Protein AF-0000000084445860 (afdb_homodimer)

Organism: NCBI:txid207340

Foldseek 3Di:
DPPPPPPPPPPDDPDPVVVVVVVVVVVVVCVVCVVVLQLVQLLQEDPVVNPVDPDSHHPGGHNVLVVCLQPVDPDGLVLQAVLLVVLLQLLLVLQLVQLLVLLLCLQQNDDPCSVVVLVVLVVLVVDDPVVVVVVLLVVCVVVVCFQHSCSSRVVSNNNNPSVLSVLNNVVQNPDDCVLVVVCVVVVDDSVRCVVPPVCVLCLQSSLVSSLVSSVCSLQDDVVCVSRHDDPSNHHSNVSLVVQPDPVDDRDSSNSSSSVVVSVVVSVVSCVVSVVSNVVSVVVVPPVD/DPPPPPPPPPPPPPDPVVVVVVVVVVVVVCVVCVVVLQLVQLLQEDPVVNPVDPDSHHPGGHNVLVVCLQPVDPDGLVLQAVLLVVLLQLLLVLQLVQLLVLLLCLQQNDDPCSVVVLVVLVVLVVDDPVVVVVVLLVVCVVVVCFQHSCSSRVVSNNNSPSVLSVLNNVVQNPDDCVLVVVCVVVVDDSVRCVVPPVCVLCLQSSLVSSLVSSVCSLQDDVVCVSRHDDPSNHHSNVSLVVQPDPVDDRDSSNSSSSVVVSVVVSVVSCVVSVVSNVVSVVVVPPVD

Solvent-accessible surface area (backbone atoms only — not comparable to full-atom values): 30819 Å² total; per-residue (Å²): 132,86,78,78,75,72,73,73,67,74,75,75,73,82,70,68,61,60,56,53,50,49,50,50,50,50,52,40,48,48,63,62,41,41,42,57,51,43,39,55,30,36,15,22,25,52,77,80,48,55,83,72,47,89,60,63,67,57,90,52,85,43,66,59,24,46,56,43,41,39,55,69,47,99,55,44,42,65,52,15,45,48,43,30,50,54,48,15,52,50,25,20,53,20,34,53,55,29,15,48,53,50,13,45,45,70,52,70,51,87,61,90,61,50,67,58,52,50,49,53,43,54,50,60,61,50,52,49,63,79,65,46,45,54,57,45,46,55,53,34,50,76,67,66,32,59,60,43,66,50,77,74,29,52,52,26,50,53,43,59,56,36,65,52,22,52,55,40,23,58,53,54,60,71,47,66,62,62,59,57,53,53,39,44,72,74,66,48,48,71,68,52,42,42,65,69,47,49,49,67,75,36,41,27,60,48,31,51,47,35,46,50,40,29,41,53,49,51,51,44,46,64,64,51,61,73,32,35,78,48,76,88,62,24,31,46,48,52,50,45,49,68,32,57,43,94,89,59,82,54,41,58,17,23,35,30,24,50,51,57,56,58,35,47,62,49,49,54,52,40,62,69,37,47,59,41,51,58,48,49,58,53,59,74,61,54,78,110,133,87,77,80,76,73,74,73,65,74,73,73,73,82,68,68,60,61,57,52,50,49,49,50,51,50,52,42,49,48,64,63,39,40,44,58,52,42,39,55,31,35,16,22,26,52,77,80,48,55,83,71,47,89,59,63,69,57,90,49,83,42,65,59,25,47,58,44,42,40,56,67,48,99,56,45,41,64,52,15,45,49,44,29,48,53,48,15,53,51,25,20,54,19,34,52,54,29,14,46,54,51,12,46,45,72,52,69,52,87,60,91,60,50,68,57,53,50,48,52,42,54,49,59,61,49,52,47,64,80,65,46,46,52,56,45,46,55,54,34,49,74,67,66,34,59,60,43,66,51,75,74,28,53,52,26,50,52,41,58,56,35,65,53,20,50,54,41,25,59,54,53,61,70,47,68,62,63,59,56,53,54,40,43,73,74,64,48,48,72,69,51,41,42,65,70,46,50,48,68,74,37,43,26,60,49,32,51,46,34,46,51,40,30,41,52,49,51,51,44,46,64,63,50,62,72,30,36,79,48,76,88,62,24,30,44,50,52,52,45,50,69,32,57,42,92,89,58,82,55,39,58,17,25,36,31,24,49,51,57,56,58,35,48,62,47,49,54,51,40,63,69,37,48,61,40,52,57,48,49,58,53,57,72,62,53,78,109

pLDDT: mean 83.69, std 16.76, range [29.84, 98.75]

Sequence (576 aa):
MSEALRHGGPRAAASGRPVLKHAVLIAVAFCMLYPLLWMLASSFRSSQDIFSTISIIPQSLSLEAYVRGWNSLQVSFGRFFWNSAVIAVLSVIGNVVSCSLAAYAFARLRFRGRNLWFALMLGTLMMPYHVTLIPQYILFLNLDWVNTILPLVVPKFLATDAFFIFLMVQFFRNIPRELDEAAMMDGCSPWRIYWKIMLPLSLPVMATAAIFSFIWTWDDFFGPLIYLNDMETYTAQIGLRSFVDSGGESDWPALFAMSVLGLVPVFLFFLFFQRLLIEGIATTGMKRMSEALRHGGPRAAASGRPVLKHAVLIAVAFCMLYPLLWMLASSFRSSQDIFSTISIIPQSLSLEAYVRGWNSLQVSFGRFFWNSAVIAVLSVIGNVVSCSLAAYAFARLRFRGRNLWFALMLGTLMMPYHVTLIPQYILFLNLDWVNTILPLVVPKFLATDAFFIFLMVQFFRNIPRELDEAAMMDGCSPWRIYWKIMLPLSLPVMATAAIFSFIWTWDDFFGPLIYLNDMETYTAQIGLRSFVDSGGESDWPALFAMSVLGLVPVFLFFLFFQRLLIEGIATTGMKR

Structure (mmCIF, N/CA/C/O backbone):
data_AF-0000000084445860-model_v1
#
loop_
_entity.id
_entity.type
_entity.pdbx_description
1 polymer 'Maltose transport system permease protein malG'
#
loop_
_atom_site.group_PDB
_atom_site.id
_atom_site.type_symbol
_atom_site.label_atom_id
_atom_site.label_alt_id
_atom_site.label_comp_id
_atom_site.label_asym_id
_atom_site.label_entity_id
_atom_site.label_seq_id
_atom_site.pdbx_PDB_ins_code
_atom_site.Cartn_x
_atom_site.Cartn_y
_atom_site.Cartn_z
_atom_site.occupancy
_atom_site.B_iso_or_equiv
_atom_site.auth_seq_id
_atom_site.auth_comp_id
_atom_site.auth_asym_id
_atom_site.auth_atom_id
_atom_site.pdbx_PDB_model_num
ATOM 1 N N . MET A 1 1 ? -62.906 36.25 21 1 30.03 1 MET A N 1
ATOM 2 C CA . MET A 1 1 ? -62.875 34.812 21.234 1 30.03 1 MET A CA 1
ATOM 3 C C . MET A 1 1 ? -62.375 34.062 20 1 30.03 1 MET A C 1
ATOM 5 O O . MET A 1 1 ? -62.656 32.875 19.812 1 30.03 1 MET A O 1
ATOM 9 N N . SER A 1 2 ? -61.75 34.719 18.969 1 36.03 2 SER A N 1
ATOM 10 C CA . SER A 1 2 ? -61.281 34.281 17.656 1 36.03 2 SER A CA 1
ATOM 11 C C . SER A 1 2 ? -60.25 33.156 17.797 1 36.03 2 SER A C 1
ATOM 13 O O . SER A 1 2 ? -59.219 33.344 18.438 1 36.03 2 SER A O 1
ATOM 15 N N . GLU A 1 3 ? -60.719 31.844 17.781 1 32.03 3 GLU A N 1
ATOM 16 C CA . GLU A 1 3 ? -60.062 30.531 17.812 1 32.03 3 GLU A CA 1
ATOM 17 C C . GLU A 1 3 ? -58.969 30.422 16.75 1 32.03 3 GLU A C 1
ATOM 19 O O . GLU A 1 3 ? -59.25 30.609 15.562 1 32.03 3 GLU A O 1
ATOM 24 N N . ALA A 1 4 ? -57.688 30.75 17.109 1 41.19 4 ALA A N 1
ATOM 25 C CA . ALA A 1 4 ? -56.406 30.562 16.406 1 41.19 4 ALA A CA 1
ATOM 26 C C . ALA A 1 4 ? -56.281 29.141 15.859 1 41.19 4 ALA A C 1
ATOM 28 O O . ALA A 1 4 ? -56.219 28.188 16.625 1 41.19 4 ALA A O 1
ATOM 29 N N . LEU A 1 5 ? -57.062 28.797 14.758 1 36.09 5 LEU A N 1
ATOM 30 C CA . LEU A 1 5 ? -56.938 27.547 14.008 1 36.09 5 LEU A CA 1
ATOM 31 C C . LEU A 1 5 ? -55.5 27.234 13.719 1 36.09 5 LEU A C 1
ATOM 33 O O . LEU A 1 5 ? -54.812 27.984 13.031 1 36.09 5 LEU A O 1
ATOM 37 N N . ARG A 1 6 ? -54.781 26.75 14.727 1 36.84 6 ARG A N 1
ATOM 38 C CA . ARG A 1 6 ? -53.406 26.219 14.609 1 36.84 6 ARG A CA 1
ATOM 39 C C . ARG A 1 6 ? -53.312 25.219 13.461 1 36.84 6 ARG A C 1
ATOM 41 O O . ARG A 1 6 ? -54 24.188 13.469 1 36.84 6 ARG A O 1
ATOM 48 N N . HIS A 1 7 ? -53.438 25.75 12.188 1 37.62 7 HIS A N 1
ATOM 49 C CA . HIS A 1 7 ? -53.219 24.906 11.023 1 37.62 7 HIS A CA 1
ATOM 50 C C . HIS A 1 7 ? -52 23.984 11.219 1 37.62 7 HIS A C 1
ATOM 52 O O . HIS A 1 7 ? -50.938 24.453 11.625 1 37.62 7 HIS A O 1
ATOM 58 N N . GLY A 1 8 ? -52.25 22.828 11.82 1 36.81 8 GLY A N 1
ATOM 59 C CA . GLY A 1 8 ? -51.312 21.734 11.859 1 36.81 8 GLY A CA 1
ATOM 60 C C . GLY A 1 8 ? -50.625 21.469 10.516 1 36.81 8 GLY A C 1
ATOM 61 O O . GLY A 1 8 ? -51.312 21.125 9.539 1 36.81 8 GLY A O 1
ATOM 62 N N . GLY A 1 9 ? -49.781 22.359 10.086 1 36.84 9 GLY A N 1
ATOM 63 C CA . GLY A 1 9 ? -49.062 22.094 8.852 1 36.84 9 GLY A CA 1
ATOM 64 C C . GLY A 1 9 ? -48.625 20.656 8.727 1 36.84 9 GLY A C 1
ATOM 65 O O . GLY A 1 9 ? -48.5 19.938 9.727 1 36.84 9 GLY A O 1
ATOM 66 N N . PRO A 1 10 ? -49.188 19.969 7.738 1 39.41 10 PRO A N 1
ATOM 67 C CA . PRO A 1 10 ? -48.875 18.562 7.504 1 39.41 10 PRO A CA 1
ATOM 68 C C . PRO A 1 10 ? -47.406 18.25 7.805 1 39.41 10 PRO A C 1
ATOM 70 O O . PRO A 1 10 ? -46.531 19.109 7.688 1 39.41 10 PRO A O 1
ATOM 73 N N . ARG A 1 11 ? -47.219 17.5 8.883 1 39.5 11 ARG A N 1
ATOM 74 C CA . ARG A 1 11 ? -45.906 16.922 9.188 1 39.5 11 ARG A CA 1
ATOM 75 C C . ARG A 1 11 ? -45.156 16.547 7.91 1 39.5 11 ARG A C 1
ATOM 77 O O . ARG A 1 11 ? -45.719 15.898 7.027 1 39.5 11 ARG A O 1
ATOM 84 N N . ALA A 1 12 ? -44.281 17.359 7.457 1 41.38 12 ALA A N 1
ATOM 85 C CA . ALA A 1 12 ? -43.375 17.094 6.367 1 41.38 12 ALA A CA 1
ATOM 86 C C . ALA A 1 12 ? -43.062 15.609 6.262 1 41.38 12 ALA A C 1
ATOM 88 O O . ALA A 1 12 ? -42.875 14.93 7.277 1 41.38 12 ALA A O 1
ATOM 89 N N . ALA A 1 13 ? -43.656 14.891 5.398 1 40.12 13 ALA A N 1
ATOM 90 C CA . ALA A 1 13 ? -43.406 13.516 4.965 1 40.12 13 ALA A CA 1
ATOM 91 C C . ALA A 1 13 ? -42 13.07 5.281 1 40.12 13 ALA A C 1
ATOM 93 O O . ALA A 1 13 ? -41.031 13.781 4.965 1 40.12 13 ALA A O 1
ATOM 94 N N . ALA A 1 14 ? -41.719 12.453 6.293 1 44.72 14 ALA A N 1
ATOM 95 C CA . ALA A 1 14 ? -40.531 11.781 6.805 1 44.72 14 ALA A CA 1
ATOM 96 C C . ALA A 1 14 ? -39.719 11.172 5.668 1 44.72 14 ALA A C 1
ATOM 98 O O . ALA A 1 14 ? -40.188 10.258 4.977 1 44.72 14 ALA A O 1
ATOM 99 N N . SER A 1 15 ? -38.906 11.828 4.715 1 43.88 15 SER A N 1
ATOM 100 C CA . SER A 1 15 ? -38.156 11.672 3.467 1 43.88 15 SER A CA 1
ATOM 101 C C . SER A 1 15 ? -37.469 10.312 3.387 1 43.88 15 SER A C 1
ATOM 103 O O . SER A 1 15 ? -36.844 9.867 4.344 1 43.88 15 SER A O 1
ATOM 105 N N . GLY A 1 16 ? -38 9.273 2.744 1 49.72 16 GLY A N 1
ATOM 106 C CA . GLY A 1 16 ? -37.562 8.008 2.18 1 49.72 16 GLY A CA 1
ATOM 107 C C . GLY A 1 16 ? -36.094 7.988 1.842 1 49.72 16 GLY A C 1
ATOM 108 O O . GLY A 1 16 ? -35.531 6.953 1.436 1 49.72 16 GLY A O 1
ATOM 109 N N . ARG A 1 17 ? -35.406 9.039 1.835 1 58.25 17 ARG A N 1
ATOM 110 C CA . ARG A 1 17 ? -34.031 9.297 1.444 1 58.25 17 ARG A CA 1
ATOM 111 C C . ARG A 1 17 ? -33.031 8.664 2.434 1 58.25 17 ARG A C 1
ATOM 113 O O . ARG A 1 17 ? -32.062 8.062 2.031 1 58.25 17 ARG A O 1
ATOM 120 N N . PRO A 1 18 ? -33.531 8.609 3.688 1 62.38 18 PRO A N 1
ATOM 121 C CA . PRO A 1 18 ? -32.562 7.977 4.609 1 62.38 18 PRO A CA 1
ATOM 122 C C . PRO A 1 18 ? -32.531 6.457 4.461 1 62.38 18 PRO A C 1
ATOM 124 O O . PRO A 1 18 ? -31.469 5.844 4.613 1 62.38 18 PRO A O 1
ATOM 127 N N . VAL A 1 19 ? -33.656 5.902 4.062 1 63.34 19 VAL A N 1
ATOM 128 C CA . VAL A 1 19 ? -33.719 4.449 3.965 1 63.34 19 VAL A CA 1
ATOM 129 C C . VAL A 1 19 ? -32.906 3.977 2.766 1 63.34 19 VAL A C 1
ATOM 131 O O . VAL A 1 19 ? -32.188 2.979 2.854 1 63.34 19 VAL A O 1
ATOM 134 N N . LEU A 1 20 ? -33.062 4.668 1.729 1 65.5 20 LEU A N 1
ATOM 135 C CA . LEU A 1 20 ? -32.312 4.301 0.528 1 65.5 20 LEU A CA 1
ATOM 136 C C . LEU A 1 20 ? -30.812 4.449 0.753 1 65.5 20 LEU A C 1
ATOM 138 O O . LEU A 1 20 ? -30.031 3.604 0.311 1 65.5 20 LEU A O 1
ATOM 142 N N . LYS A 1 21 ? -30.547 5.449 1.428 1 66.19 21 LYS A N 1
ATOM 143 C CA . LYS A 1 21 ? -29.141 5.66 1.732 1 66.19 21 LYS A CA 1
ATOM 144 C C . LYS A 1 21 ? -28.594 4.527 2.596 1 66.19 21 LYS A C 1
ATOM 146 O O . LYS A 1 21 ? -27.5 4.02 2.336 1 66.19 21 LYS A O 1
ATOM 151 N N . HIS A 1 22 ? -29.391 4.16 3.523 1 65.88 22 HIS A N 1
ATOM 152 C CA . HIS A 1 22 ? -28.953 3.068 4.383 1 65.88 22 HIS A CA 1
ATOM 153 C C . HIS A 1 22 ? -28.891 1.752 3.615 1 65.88 22 HIS A C 1
ATOM 155 O O . HIS A 1 22 ? -27.984 0.949 3.818 1 65.88 22 HIS A O 1
ATOM 161 N N . ALA A 1 23 ? -29.812 1.656 2.768 1 71.12 23 ALA A N 1
ATOM 162 C CA . ALA A 1 23 ? -29.828 0.431 1.972 1 71.12 23 ALA A CA 1
ATOM 163 C C . ALA A 1 23 ? -28.609 0.34 1.066 1 71.12 23 ALA A C 1
ATOM 165 O O . ALA A 1 23 ? -28 -0.727 0.938 1 71.12 23 ALA A O 1
ATOM 166 N N . VAL A 1 24 ? -28.219 1.44 0.561 1 68.94 24 VAL A N 1
ATOM 167 C CA . VAL A 1 24 ? -27.062 1.473 -0.327 1 68.94 24 VAL A CA 1
ATOM 168 C C . VAL A 1 24 ? -25.797 1.236 0.478 1 68.94 24 VAL A C 1
ATOM 170 O O . VAL A 1 24 ? -24.922 0.477 0.056 1 68.94 24 VAL A O 1
ATOM 173 N N . LEU A 1 25 ? -25.781 1.775 1.615 1 66.94 25 LEU A N 1
ATOM 174 C CA . LEU A 1 25 ? -24.609 1.62 2.465 1 66.94 25 LEU A CA 1
ATOM 175 C C . LEU A 1 25 ? -24.453 0.174 2.924 1 66.94 25 LEU A C 1
ATOM 177 O O . LEU A 1 25 ? -23.344 -0.36 2.951 1 66.94 25 LEU A O 1
ATOM 181 N N . ILE A 1 26 ? -25.547 -0.416 3.227 1 69.69 26 ILE A N 1
ATOM 182 C CA . ILE A 1 26 ? -25.547 -1.805 3.672 1 69.69 26 ILE A CA 1
ATOM 183 C C . ILE A 1 26 ? -25.125 -2.715 2.518 1 69.69 26 ILE A C 1
ATOM 185 O O . ILE A 1 26 ? -24.328 -3.639 2.701 1 69.69 26 ILE A O 1
ATOM 189 N N . ALA A 1 27 ? -25.641 -2.408 1.38 1 72.5 27 ALA A N 1
ATOM 190 C CA . ALA A 1 27 ? -25.328 -3.219 0.207 1 72.5 27 ALA A CA 1
ATOM 191 C C . ALA A 1 27 ? -23.844 -3.125 -0.138 1 72.5 27 ALA A C 1
ATOM 193 O O . ALA A 1 27 ? -23.203 -4.137 -0.436 1 72.5 27 ALA A O 1
ATOM 194 N N . VAL A 1 28 ? -23.344 -1.974 0.02 1 69.12 28 VAL A N 1
ATOM 195 C CA . VAL A 1 28 ? -21.938 -1.755 -0.293 1 69.12 28 VAL A CA 1
ATOM 196 C C . VAL A 1 28 ? -21.062 -2.445 0.751 1 69.12 28 VAL A C 1
ATOM 198 O O . VAL A 1 28 ? -20.062 -3.086 0.408 1 69.12 28 VAL A O 1
ATOM 201 N N . ALA A 1 29 ? -21.5 -2.332 1.961 1 69.38 29 ALA A N 1
ATOM 202 C CA . ALA A 1 29 ? -20.781 -2.986 3.051 1 69.38 29 ALA A CA 1
ATOM 203 C C . ALA A 1 29 ? -20.766 -4.5 2.865 1 69.38 29 ALA A C 1
ATOM 205 O O . ALA A 1 29 ? -19.734 -5.145 3.053 1 69.38 29 ALA A O 1
ATOM 206 N N . PHE A 1 30 ? -21.875 -5.004 2.5 1 72.38 30 PHE A N 1
ATOM 207 C CA . PHE A 1 30 ? -21.984 -6.445 2.307 1 72.38 30 PHE A CA 1
ATOM 208 C C . PHE A 1 30 ? -21.109 -6.902 1.143 1 72.38 30 PHE A C 1
ATOM 210 O O . PHE A 1 30 ? -20.453 -7.941 1.223 1 72.38 30 PHE A O 1
ATOM 217 N N . CYS A 1 31 ? -21.078 -6.133 0.164 1 71.81 31 CYS A N 1
ATOM 218 C CA . CYS A 1 31 ? -20.25 -6.461 -0.996 1 71.81 31 CYS A CA 1
ATOM 219 C C . CYS A 1 31 ? -18.766 -6.438 -0.639 1 71.81 31 CYS A C 1
ATOM 221 O O . CYS A 1 31 ? -18 -7.309 -1.066 1 71.81 31 CYS A O 1
ATOM 223 N N . MET A 1 32 ? -18.453 -5.531 0.244 1 70.19 32 MET A N 1
ATOM 224 C CA . MET A 1 32 ? -17.062 -5.375 0.642 1 70.19 32 MET A CA 1
ATOM 225 C C . MET A 1 32 ? -16.641 -6.496 1.584 1 70.19 32 MET A C 1
ATOM 227 O O . MET A 1 32 ? -15.5 -6.969 1.521 1 70.19 32 MET A O 1
ATOM 231 N N . LEU A 1 33 ? -17.641 -6.988 2.336 1 77.38 33 LEU A N 1
ATOM 232 C CA . LEU A 1 33 ? -17.297 -7.941 3.385 1 77.38 33 LEU A CA 1
ATOM 233 C C . LEU A 1 33 ? -17.516 -9.375 2.904 1 77.38 33 LEU A C 1
ATOM 235 O O . LEU A 1 33 ? -17.141 -10.328 3.594 1 77.38 33 LEU A O 1
ATOM 239 N N . TYR A 1 34 ? -18.031 -9.477 1.76 1 78.75 34 TYR A N 1
ATOM 240 C CA . TYR A 1 34 ? -18.406 -10.797 1.27 1 78.75 34 TYR A CA 1
ATOM 241 C C . TYR A 1 34 ? -17.219 -11.742 1.242 1 78.75 34 TYR A C 1
ATOM 243 O O . TYR A 1 34 ? -17.297 -12.867 1.748 1 78.75 34 TYR A O 1
ATOM 251 N N . PRO A 1 35 ? -16.094 -11.281 0.691 1 77 35 PRO A N 1
ATOM 252 C CA . PRO A 1 35 ? -14.961 -12.211 0.656 1 77 35 PRO A CA 1
ATOM 253 C C . PRO A 1 35 ? -14.5 -12.633 2.049 1 77 35 PRO A C 1
ATOM 255 O O . PRO A 1 35 ? -14.094 -13.781 2.244 1 77 35 PRO A O 1
ATOM 258 N N . LEU A 1 36 ? -14.578 -11.734 2.906 1 79.94 36 LEU A N 1
ATOM 259 C CA . LEU A 1 36 ? -14.195 -12.031 4.281 1 79.94 36 LEU A CA 1
ATOM 260 C C . LEU A 1 36 ? -15.156 -13.023 4.914 1 79.94 36 LEU A C 1
ATOM 262 O O . LEU A 1 36 ? -14.734 -13.961 5.598 1 79.94 36 LEU A O 1
ATOM 266 N N . LEU A 1 37 ? -16.406 -12.789 4.66 1 83.06 37 LEU A N 1
ATOM 267 C CA . LEU A 1 37 ? -17.438 -13.68 5.207 1 83.06 37 LEU A CA 1
ATOM 268 C C . LEU A 1 37 ? -17.328 -15.07 4.586 1 83.06 37 LEU A C 1
ATOM 270 O O . LEU A 1 37 ? -17.484 -16.078 5.281 1 83.06 37 LEU A O 1
ATOM 274 N N . TRP A 1 38 ? -17.031 -15.031 3.334 1 83.94 38 TRP A N 1
ATOM 275 C CA . TRP A 1 38 ? -16.859 -16.297 2.633 1 83.94 38 TRP A CA 1
ATOM 276 C C . TRP A 1 38 ? -15.664 -17.062 3.174 1 83.94 38 TRP A C 1
ATOM 278 O O . TRP A 1 38 ? -15.734 -18.281 3.396 1 83.94 38 TRP A O 1
ATOM 288 N N . MET A 1 39 ? -14.57 -16.344 3.324 1 83.88 39 MET A N 1
ATOM 289 C CA . MET A 1 39 ? -13.359 -16.953 3.865 1 83.88 39 MET A CA 1
ATOM 290 C C . MET A 1 39 ? -13.609 -17.516 5.258 1 83.88 39 MET A C 1
ATOM 292 O O . MET A 1 39 ? -13.18 -18.641 5.57 1 83.88 39 MET A O 1
ATOM 296 N N . LEU A 1 40 ? -14.328 -16.797 6.039 1 87.06 40 LEU A N 1
ATOM 297 C CA . LEU A 1 40 ? -14.656 -17.219 7.391 1 87.06 40 LEU A CA 1
ATOM 298 C C . LEU A 1 40 ? -15.539 -18.469 7.367 1 87.06 40 LEU A C 1
ATOM 300 O O . LEU A 1 40 ? -15.297 -19.422 8.109 1 87.06 40 LEU A O 1
ATOM 304 N N . ALA A 1 41 ? -16.531 -18.484 6.562 1 87.75 41 ALA A N 1
ATOM 305 C CA . ALA A 1 41 ? -17.422 -19.625 6.438 1 87.75 41 ALA A CA 1
ATOM 306 C C . ALA A 1 41 ? -16.672 -20.859 5.93 1 87.75 41 ALA A C 1
ATOM 308 O O . ALA A 1 41 ? -16.891 -21.969 6.426 1 87.75 41 ALA A O 1
ATOM 309 N N . SER A 1 42 ? -15.773 -20.625 5.039 1 87.44 42 SER A N 1
ATOM 310 C CA . SER A 1 42 ? -15.039 -21.719 4.406 1 87.44 42 SER A CA 1
ATOM 311 C C . SER A 1 42 ? -14.039 -22.344 5.375 1 87.44 42 SER A C 1
ATOM 313 O O . SER A 1 42 ? -13.625 -23.5 5.188 1 87.44 42 SER A O 1
ATOM 315 N N . SER A 1 43 ? -13.633 -21.562 6.344 1 90.38 43 SER A N 1
ATOM 316 C CA . SER A 1 43 ? -12.68 -22.078 7.328 1 90.38 43 SER A CA 1
ATOM 317 C C . SER A 1 43 ? -13.312 -23.125 8.219 1 90.38 43 SER A C 1
ATOM 319 O O . SER A 1 43 ? -12.609 -23.875 8.906 1 90.38 43 SER A O 1
ATOM 321 N N . PHE A 1 44 ? -14.648 -23.25 8.141 1 91.44 44 PHE A N 1
ATOM 322 C CA . PHE A 1 44 ? -15.352 -24.234 8.961 1 91.44 44 PHE A CA 1
ATOM 323 C C . PHE A 1 44 ? -15.875 -25.375 8.109 1 91.44 44 PHE A C 1
ATOM 325 O O . PHE A 1 44 ? -16.5 -26.297 8.625 1 91.44 44 PHE A O 1
ATOM 332 N N . ARG A 1 45 ? -15.578 -25.312 6.879 1 86.44 45 ARG A N 1
ATOM 333 C CA . ARG A 1 45 ? -16.078 -26.312 5.961 1 86.44 45 ARG A CA 1
ATOM 334 C C . ARG A 1 45 ? -15.07 -27.438 5.773 1 86.44 45 ARG A C 1
ATOM 336 O O . ARG A 1 45 ? -13.875 -27.266 6.039 1 86.44 45 ARG A O 1
ATOM 343 N N . SER A 1 46 ? -15.664 -28.594 5.289 1 82.19 46 SER A N 1
ATOM 344 C CA . SER A 1 46 ? -14.797 -29.688 4.898 1 82.19 46 SER A CA 1
ATOM 345 C C . SER A 1 46 ? -14.297 -29.516 3.469 1 82.19 46 SER A C 1
ATOM 347 O O . SER A 1 46 ? -14.859 -28.734 2.699 1 82.19 46 SER A O 1
ATOM 349 N N . SER A 1 47 ? -13.188 -30.188 3.133 1 78.31 47 SER A N 1
ATOM 350 C CA . SER A 1 47 ? -12.578 -30.094 1.81 1 78.31 47 SER A CA 1
ATOM 351 C C . SER A 1 47 ? -13.578 -30.484 0.716 1 78.31 47 SER A C 1
ATOM 353 O O . SER A 1 47 ? -13.516 -29.953 -0.394 1 78.31 47 SER A O 1
ATOM 355 N N . GLN A 1 48 ? -14.469 -31.297 1.015 1 73.25 48 GLN A N 1
ATOM 356 C CA . GLN A 1 48 ? -15.43 -31.766 0.021 1 73.25 48 GLN A CA 1
ATOM 357 C C . GLN A 1 48 ? -16.516 -30.734 -0.235 1 73.25 48 GLN A C 1
ATOM 359 O O . GLN A 1 48 ? -17.047 -30.656 -1.343 1 73.25 48 GLN A O 1
ATOM 364 N N . ASP A 1 49 ? -16.75 -29.859 0.753 1 69.44 49 ASP A N 1
ATOM 365 C CA . ASP A 1 49 ? -17.906 -28.969 0.707 1 69.44 49 ASP A CA 1
ATOM 366 C C . ASP A 1 49 ? -17.516 -27.562 0.235 1 69.44 49 ASP A C 1
ATOM 368 O O . ASP A 1 49 ? -18.375 -26.766 -0.142 1 69.44 49 ASP A O 1
ATOM 372 N N . ILE A 1 50 ? -16.328 -27.219 0.172 1 69.88 50 ILE A N 1
ATOM 373 C CA . ILE A 1 50 ? -15.922 -25.828 0.069 1 69.88 50 ILE A CA 1
ATOM 374 C C . ILE A 1 50 ? -16.266 -25.281 -1.314 1 69.88 50 ILE A C 1
ATOM 376 O O . ILE A 1 50 ? -16.719 -24.141 -1.444 1 69.88 50 ILE A O 1
ATOM 380 N N . PHE A 1 51 ? -16.172 -26.094 -2.361 1 67.62 51 PHE A N 1
ATOM 381 C CA . PHE A 1 51 ? -16.391 -25.516 -3.682 1 67.62 51 PHE A CA 1
ATOM 382 C C . PHE A 1 51 ? -17.672 -26.062 -4.297 1 67.62 51 PHE A C 1
ATOM 384 O O . PHE A 1 51 ? -18.031 -25.703 -5.426 1 67.62 51 PHE A O 1
ATOM 391 N N . SER A 1 52 ? -18.281 -26.844 -3.555 1 64.25 52 SER A N 1
ATOM 392 C CA . SER A 1 52 ? -19.484 -27.453 -4.105 1 64.25 52 SER A CA 1
ATOM 393 C C . SER A 1 52 ? -20.734 -26.656 -3.721 1 64.25 52 SER A C 1
ATOM 395 O O . SER A 1 52 ? -21.781 -26.781 -4.367 1 64.25 52 SER A O 1
ATOM 397 N N . THR A 1 53 ? -20.594 -25.891 -2.6 1 58.78 53 THR A N 1
ATOM 398 C CA . THR A 1 53 ? -21.797 -25.219 -2.141 1 58.78 53 THR A CA 1
ATOM 399 C C . THR A 1 53 ? -21.672 -23.703 -2.322 1 58.78 53 THR A C 1
ATOM 401 O O . THR A 1 53 ? -20.641 -23.109 -2.01 1 58.78 53 THR A O 1
ATOM 404 N N . ILE A 1 54 ? -22.656 -23.219 -2.961 1 60.88 54 ILE A N 1
ATOM 405 C CA . ILE A 1 54 ? -22.75 -21.781 -3.193 1 60.88 54 ILE A CA 1
ATOM 406 C C . ILE A 1 54 ? -23.109 -21.062 -1.893 1 60.88 54 ILE A C 1
ATOM 408 O O . ILE A 1 54 ? -22.844 -19.875 -1.733 1 60.88 54 ILE A O 1
ATOM 412 N N . SER A 1 55 ? -23.516 -21.875 -0.946 1 64.5 55 SER A N 1
ATOM 413 C CA . SER A 1 55 ? -24.062 -21.25 0.257 1 64.5 55 SER A CA 1
ATOM 414 C C . SER A 1 55 ? -22.938 -20.766 1.172 1 64.5 55 SER A C 1
ATOM 416 O O . SER A 1 55 ? -21.938 -21.438 1.35 1 64.5 55 SER A O 1
ATOM 418 N N . ILE A 1 56 ? -23.125 -19.656 1.636 1 68.44 56 ILE A N 1
ATOM 419 C CA . ILE A 1 56 ? -22.188 -19.047 2.572 1 68.44 56 ILE A CA 1
ATOM 420 C C . ILE A 1 56 ? -22.297 -19.734 3.932 1 68.44 56 ILE A C 1
ATOM 422 O O . ILE A 1 56 ? -21.312 -19.828 4.668 1 68.44 56 ILE A O 1
ATOM 426 N N . ILE A 1 57 ? -23.391 -20.328 4.211 1 71.12 57 ILE A N 1
ATOM 427 C CA . ILE A 1 57 ? -23.594 -20.953 5.512 1 71.12 57 ILE A CA 1
ATOM 428 C C . ILE A 1 57 ? -23.156 -22.422 5.453 1 71.12 57 ILE A C 1
ATOM 430 O O . ILE A 1 57 ? -23.719 -23.219 4.699 1 71.12 57 ILE A O 1
ATOM 434 N N . PRO A 1 58 ? -22.141 -22.656 6.23 1 71.5 58 PRO A N 1
ATOM 435 C CA . PRO A 1 58 ? -21.672 -24.047 6.207 1 71.5 58 PRO A CA 1
ATOM 436 C C . PRO A 1 58 ? -22.703 -25.031 6.762 1 71.5 58 PRO A C 1
ATOM 438 O O . PRO A 1 58 ? -23.438 -24.703 7.695 1 71.5 58 PRO A O 1
ATOM 441 N N . GLN A 1 59 ? -22.828 -26.094 6.145 1 70.75 59 GLN A N 1
ATOM 442 C CA . GLN A 1 59 ? -23.75 -27.125 6.602 1 70.75 59 GLN A CA 1
ATOM 443 C C . GLN A 1 59 ? -23.203 -27.844 7.84 1 70.75 59 GLN A C 1
ATOM 445 O O . GLN A 1 59 ? -23.969 -28.25 8.711 1 70.75 59 GLN A O 1
ATOM 450 N N . SER A 1 60 ? -21.891 -27.953 7.898 1 75.62 60 SER A N 1
ATOM 451 C CA . SER A 1 60 ? -21.25 -28.547 9.062 1 75.62 60 SER A CA 1
ATOM 452 C C . SER A 1 60 ? -20.078 -27.703 9.539 1 75.62 60 SER A C 1
ATOM 454 O O . SER A 1 60 ? -19.266 -27.25 8.734 1 75.62 60 SER A O 1
ATOM 456 N N . LEU A 1 61 ? -20.234 -27.297 10.781 1 82.44 61 LEU A N 1
ATOM 457 C CA . LEU A 1 61 ? -19.156 -26.5 11.383 1 82.44 61 LEU A CA 1
ATOM 458 C C . LEU A 1 61 ? -18.094 -27.406 12.008 1 82.44 61 LEU A C 1
ATOM 460 O O . LEU A 1 61 ? -18.422 -28.312 12.773 1 82.44 61 LEU A O 1
ATOM 464 N N . SER A 1 62 ? -16.922 -27.406 11.484 1 87.25 62 SER A N 1
ATOM 465 C CA . SER A 1 62 ? -15.82 -28.188 12.039 1 87.25 62 SER A CA 1
ATOM 466 C C . SER A 1 62 ? -14.594 -27.312 12.305 1 87.25 62 SER A C 1
ATOM 468 O O . SER A 1 62 ? -14.305 -26.391 11.531 1 87.25 62 SER A O 1
ATOM 470 N N . LEU A 1 63 ? -13.992 -27.562 13.445 1 91.56 63 LEU A N 1
ATOM 471 C CA . LEU A 1 63 ? -12.766 -26.859 13.797 1 91.56 63 LEU A CA 1
ATOM 472 C C . LEU A 1 63 ? -11.539 -27.672 13.398 1 91.56 63 LEU A C 1
ATOM 474 O O . LEU A 1 63 ? -10.414 -27.297 13.727 1 91.56 63 LEU A O 1
ATOM 478 N N . GLU A 1 64 ? -11.75 -28.656 12.672 1 91.94 64 GLU A N 1
ATOM 479 C CA . GLU A 1 64 ? -10.672 -29.562 12.281 1 91.94 64 GLU A CA 1
ATOM 480 C C . GLU A 1 64 ? -9.641 -28.828 11.422 1 91.94 64 GLU A C 1
ATOM 482 O O . GLU A 1 64 ? -8.438 -29.094 11.547 1 91.94 64 GLU A O 1
ATOM 487 N N . ALA A 1 65 ? -10.125 -27.953 10.625 1 93.38 65 ALA A N 1
ATOM 488 C CA . ALA A 1 65 ? -9.234 -27.219 9.742 1 93.38 65 ALA A CA 1
ATOM 489 C C . ALA A 1 65 ? -8.258 -26.359 10.547 1 93.38 65 ALA A C 1
ATOM 491 O O . ALA A 1 65 ? -7.109 -26.172 10.148 1 93.38 65 ALA A O 1
ATOM 492 N N . TYR A 1 66 ? -8.719 -25.906 11.703 1 95.56 66 TYR A N 1
ATOM 493 C CA . TYR A 1 66 ? -7.879 -25.078 12.547 1 95.56 66 TYR A CA 1
ATOM 494 C C . TYR A 1 66 ? -6.77 -25.891 13.195 1 95.56 66 TYR A C 1
ATOM 496 O O . TYR A 1 66 ? -5.613 -25.469 13.227 1 95.56 66 TYR A O 1
ATOM 504 N N . VAL A 1 67 ? -7.102 -27 13.633 1 94.75 67 VAL A N 1
ATOM 505 C CA . VAL A 1 67 ? -6.129 -27.859 14.297 1 94.75 67 VAL A CA 1
ATOM 506 C C . VAL A 1 67 ? -5.148 -28.422 13.273 1 94.75 67 VAL A C 1
ATOM 508 O O . VAL A 1 67 ? -3.934 -28.391 13.484 1 94.75 67 VAL A O 1
ATOM 511 N N . ARG A 1 68 ? -5.609 -28.844 12.219 1 93 68 ARG A N 1
ATOM 512 C CA . ARG A 1 68 ? -4.789 -29.406 11.148 1 93 68 ARG A CA 1
ATOM 513 C C . ARG A 1 68 ? -3.873 -28.344 10.547 1 93 68 ARG A C 1
ATOM 515 O O . ARG A 1 68 ? -2.689 -28.594 10.32 1 93 68 ARG A O 1
ATOM 522 N N . GLY A 1 69 ? -4.406 -27.234 10.297 1 94.44 69 GLY A N 1
ATOM 523 C CA . GLY A 1 69 ? -3.615 -26.156 9.719 1 94.44 69 GLY A CA 1
ATOM 524 C C . GLY A 1 69 ? -2.469 -25.719 10.609 1 94.44 69 GLY A C 1
ATOM 525 O O . GLY A 1 69 ? -1.392 -25.375 10.117 1 94.44 69 GLY A O 1
ATOM 526 N N . TRP A 1 70 ? -2.742 -25.828 11.898 1 96 70 TRP A N 1
ATOM 527 C CA . TRP A 1 70 ? -1.734 -25.359 12.844 1 96 70 TRP A CA 1
ATOM 528 C C . TRP A 1 70 ? -0.556 -26.312 12.906 1 96 70 TRP A C 1
ATOM 530 O O . TRP A 1 70 ? 0.584 -25.906 13.125 1 96 70 TRP A O 1
ATOM 540 N N . ASN A 1 71 ? -0.814 -27.625 12.539 1 94.06 71 ASN A N 1
ATOM 541 C CA . ASN A 1 71 ? 0.201 -28.625 12.852 1 94.06 71 ASN A CA 1
ATOM 542 C C . ASN A 1 71 ? 0.562 -29.453 11.617 1 94.06 71 ASN A C 1
ATOM 544 O O . ASN A 1 71 ? 1.459 -30.297 11.672 1 94.06 71 ASN A O 1
ATOM 548 N N . SER A 1 72 ? 0.004 -29.234 10.555 1 86 72 SER A N 1
ATOM 549 C CA . SER A 1 72 ? 0.112 -30.188 9.461 1 86 72 SER A CA 1
ATOM 550 C C . SER A 1 72 ? 1.395 -29.969 8.664 1 86 72 SER A C 1
ATOM 552 O O . SER A 1 72 ? 1.849 -30.875 7.949 1 86 72 SER A O 1
ATOM 554 N N . LEU A 1 73 ? 2.027 -28.875 8.773 1 90 73 LEU A N 1
ATOM 555 C CA . LEU A 1 73 ? 3.254 -28.625 8.023 1 90 73 LEU A CA 1
ATOM 556 C C . LEU A 1 73 ? 4.48 -29.047 8.828 1 90 73 LEU A C 1
ATOM 558 O O . LEU A 1 73 ? 4.359 -29.453 9.984 1 90 73 LEU A O 1
ATOM 562 N N . GLN A 1 74 ? 5.547 -29.094 8.148 1 91.06 74 GLN A N 1
ATOM 563 C CA . GLN A 1 74 ? 6.793 -29.484 8.797 1 91.06 74 GLN A CA 1
ATOM 564 C C . GLN A 1 74 ? 7.098 -28.594 9.992 1 91.06 74 GLN A C 1
ATOM 566 O O . GLN A 1 74 ? 7.77 -29.031 10.938 1 91.06 74 GLN A O 1
ATOM 571 N N . VAL A 1 75 ? 6.742 -27.422 9.852 1 93.5 75 VAL A N 1
ATOM 572 C CA . VAL A 1 75 ? 6.871 -26.406 10.898 1 93.5 75 VAL A CA 1
ATOM 573 C C . VAL A 1 75 ? 5.488 -25.922 11.32 1 93.5 75 VAL A C 1
ATOM 575 O O . VAL A 1 75 ? 4.598 -25.766 10.484 1 93.5 75 VAL A O 1
ATOM 578 N N . SER A 1 76 ? 5.328 -25.781 12.625 1 96.12 76 SER A N 1
ATOM 579 C CA . SER A 1 76 ? 4.031 -25.312 13.109 1 96.12 76 SER A CA 1
ATOM 580 C C . SER A 1 76 ? 3.729 -23.906 12.602 1 96.12 76 SER A C 1
ATOM 582 O O . SER A 1 76 ? 4.641 -23.109 12.383 1 96.12 76 SER A O 1
ATOM 584 N N . PHE A 1 77 ? 2.484 -23.656 12.484 1 97.12 77 PHE A N 1
ATOM 585 C CA . PHE A 1 77 ? 2.098 -22.344 11.992 1 97.12 77 PHE A CA 1
ATOM 586 C C . PHE A 1 77 ? 2.412 -21.266 13.016 1 97.12 77 PHE A C 1
ATOM 588 O O . PHE A 1 77 ? 2.539 -20.078 12.672 1 97.12 77 PHE A O 1
ATOM 595 N N . GLY A 1 78 ? 2.533 -21.656 14.273 1 96.94 78 GLY A N 1
ATOM 596 C CA . GLY A 1 78 ? 2.973 -20.734 15.305 1 96.94 78 GLY A CA 1
ATOM 597 C C . GLY A 1 78 ? 4.332 -20.125 15.023 1 96.94 78 GLY A C 1
ATOM 598 O O . GLY A 1 78 ? 4.562 -18.953 15.328 1 96.94 78 GLY A O 1
ATOM 599 N N . ARG A 1 79 ? 5.168 -20.922 14.484 1 97.31 79 ARG A N 1
ATOM 600 C CA . ARG A 1 79 ? 6.484 -20.422 14.109 1 97.31 79 ARG A CA 1
ATOM 601 C C . ARG A 1 79 ? 6.379 -19.375 13 1 97.31 79 ARG A C 1
ATOM 603 O O . ARG A 1 79 ? 7.055 -18.359 13.039 1 97.31 79 ARG A 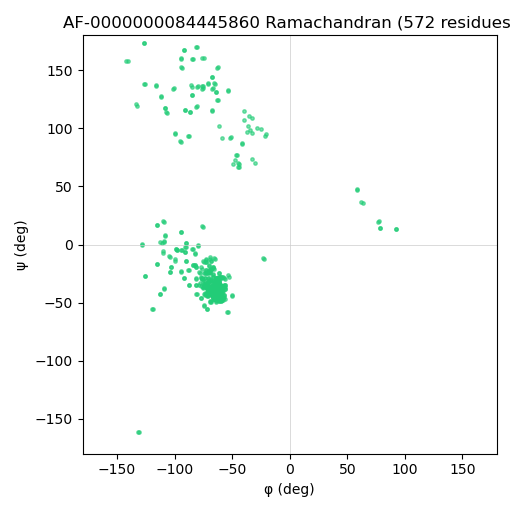O 1
ATOM 610 N N . PHE A 1 80 ? 5.547 -19.625 12.055 1 97.69 80 PHE A N 1
ATOM 611 C CA . PHE A 1 80 ? 5.332 -18.656 10.984 1 97.69 80 PHE A CA 1
ATOM 612 C C . PHE A 1 80 ? 4.793 -17.344 11.531 1 97.69 80 PHE A C 1
ATOM 614 O O . PHE A 1 80 ? 5.227 -16.266 11.117 1 97.69 80 PHE A O 1
ATOM 621 N N . PHE A 1 81 ? 3.896 -17.469 12.516 1 97.75 81 PHE A N 1
ATOM 622 C CA . PHE A 1 81 ? 3.34 -16.281 13.164 1 97.75 81 PHE A CA 1
ATOM 623 C C . PHE A 1 81 ? 4.426 -15.508 13.898 1 97.75 81 PHE A C 1
ATOM 625 O O . PHE A 1 81 ? 4.492 -14.281 13.805 1 97.75 81 PHE A O 1
ATOM 632 N N . TRP A 1 82 ? 5.25 -16.25 14.531 1 97.81 82 TRP A N 1
ATOM 633 C CA . TRP A 1 82 ? 6.332 -15.609 15.273 1 97.81 82 TRP A CA 1
ATOM 634 C C . TRP A 1 82 ? 7.289 -14.883 14.336 1 97.81 82 TRP A C 1
ATOM 636 O O . TRP A 1 82 ? 7.66 -13.734 14.578 1 97.81 82 TRP A O 1
ATOM 646 N N . ASN A 1 83 ? 7.66 -15.539 13.305 1 98.19 83 ASN A N 1
ATOM 647 C CA . ASN A 1 83 ? 8.547 -14.914 12.32 1 98.19 83 ASN A CA 1
ATOM 648 C C . ASN A 1 83 ? 7.93 -13.648 11.742 1 98.19 83 ASN A C 1
ATOM 650 O O . ASN A 1 83 ? 8.609 -12.625 11.625 1 98.19 83 ASN A O 1
ATOM 654 N N . SER A 1 84 ? 6.668 -13.727 11.398 1 98.25 84 SER A N 1
ATOM 655 C CA . SER A 1 84 ? 5.957 -12.57 10.852 1 98.25 84 SER A CA 1
ATOM 656 C C . SER A 1 84 ? 5.91 -11.422 11.859 1 98.25 84 SER A C 1
ATOM 658 O O . SER A 1 84 ? 6.117 -10.266 11.5 1 98.25 84 SER A O 1
ATOM 660 N N . ALA A 1 85 ? 5.672 -11.797 13.094 1 98.06 85 ALA A N 1
ATOM 661 C CA . ALA A 1 85 ? 5.562 -10.781 14.141 1 98.06 85 ALA A CA 1
ATOM 662 C C . ALA A 1 85 ? 6.895 -10.07 14.359 1 98.06 85 ALA A C 1
ATOM 664 O O . ALA A 1 85 ? 6.938 -8.844 14.484 1 98.06 85 ALA A O 1
ATOM 665 N N . VAL A 1 86 ? 7.93 -10.789 14.383 1 98.5 86 VAL A N 1
ATOM 666 C CA . VAL A 1 86 ? 9.258 -10.227 14.586 1 98.5 86 VAL A CA 1
ATOM 667 C C . VAL A 1 86 ? 9.594 -9.273 13.438 1 98.5 86 VAL A C 1
ATOM 669 O O . VAL A 1 86 ? 10 -8.133 13.672 1 98.5 86 VAL A O 1
ATOM 672 N N . ILE A 1 87 ? 9.367 -9.703 12.25 1 98.69 87 ILE A N 1
ATOM 673 C CA . ILE A 1 87 ? 9.672 -8.891 11.07 1 98.69 87 ILE A CA 1
ATOM 674 C C . ILE A 1 87 ? 8.789 -7.645 11.062 1 98.69 87 ILE A C 1
ATOM 676 O O . ILE A 1 87 ? 9.266 -6.539 10.805 1 98.69 87 ILE A O 1
ATOM 680 N N . ALA A 1 88 ? 7.535 -7.832 11.367 1 98.56 88 ALA A N 1
ATOM 681 C CA . ALA A 1 88 ? 6.59 -6.719 11.32 1 98.56 88 ALA A CA 1
ATOM 682 C C . ALA A 1 88 ? 6.91 -5.68 12.391 1 98.56 88 ALA A C 1
ATOM 684 O O . ALA A 1 88 ? 6.93 -4.477 12.117 1 98.56 88 ALA A O 1
ATOM 685 N N . VAL A 1 89 ? 7.203 -6.102 13.594 1 98.38 89 VAL A N 1
ATOM 686 C CA . VAL A 1 89 ? 7.473 -5.184 14.695 1 98.38 89 VAL A CA 1
ATOM 687 C C . VAL A 1 89 ? 8.773 -4.43 14.438 1 98.38 89 VAL A C 1
ATOM 689 O O . VAL A 1 89 ? 8.836 -3.211 14.609 1 98.38 89 VAL A O 1
ATOM 692 N N . LEU A 1 90 ? 9.758 -5.125 14 1 98.75 90 LEU A N 1
ATOM 693 C CA . LEU A 1 90 ? 11.023 -4.473 13.68 1 98.75 90 LEU A CA 1
ATOM 694 C C . LEU A 1 90 ? 10.852 -3.48 12.531 1 98.75 90 LEU A C 1
ATOM 696 O O . LEU A 1 90 ? 11.438 -2.395 12.555 1 98.75 90 LEU A O 1
ATOM 700 N N . SER A 1 91 ? 10.031 -3.875 11.562 1 98.56 91 SER A N 1
ATOM 701 C CA . SER A 1 91 ? 9.773 -2.99 10.43 1 98.56 91 SER A CA 1
ATOM 702 C C . SER A 1 91 ? 9.039 -1.727 10.875 1 98.56 91 SER A C 1
ATOM 704 O O . SER A 1 91 ? 9.328 -0.633 10.383 1 98.56 91 SER A O 1
ATOM 706 N N . VAL A 1 92 ? 8.117 -1.895 11.805 1 98.44 92 VAL A N 1
ATOM 707 C CA . VAL A 1 92 ? 7.391 -0.75 12.336 1 98.44 92 VAL A CA 1
ATOM 708 C C . VAL A 1 92 ? 8.359 0.203 13.03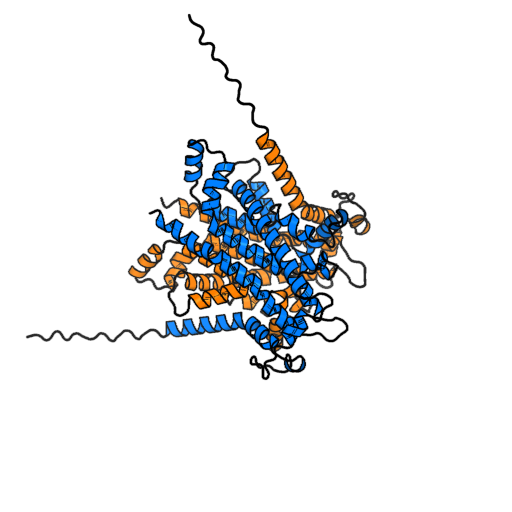1 1 98.44 92 VAL A C 1
ATOM 710 O O . VAL A 1 92 ? 8.336 1.411 12.781 1 98.44 92 VAL A O 1
ATOM 713 N N . ILE A 1 93 ? 9.211 -0.297 13.859 1 98.31 93 ILE A N 1
ATOM 714 C CA . ILE A 1 93 ? 10.195 0.513 14.578 1 98.31 93 ILE A CA 1
ATOM 715 C C . ILE A 1 93 ? 11.094 1.233 13.578 1 98.31 93 ILE A C 1
ATOM 717 O O . ILE A 1 93 ? 11.297 2.447 13.68 1 98.31 93 ILE A O 1
ATOM 721 N N . GLY A 1 94 ? 11.586 0.494 12.648 1 97.5 94 GLY A N 1
ATOM 722 C CA . GLY A 1 94 ? 12.453 1.082 11.641 1 97.5 94 GLY A CA 1
ATOM 723 C C . GLY A 1 94 ? 11.781 2.193 10.852 1 97.5 94 GLY A C 1
ATOM 724 O O . GLY A 1 94 ? 12.359 3.271 10.68 1 97.5 94 GLY A O 1
ATOM 725 N N . ASN A 1 95 ? 10.586 1.955 10.398 1 97.62 95 ASN A N 1
ATOM 726 C CA . ASN A 1 95 ? 9.859 2.922 9.586 1 97.62 95 ASN A CA 1
ATOM 727 C C . ASN A 1 95 ? 9.508 4.176 10.391 1 97.62 95 ASN A C 1
ATOM 729 O O . ASN A 1 95 ? 9.742 5.293 9.93 1 97.62 95 ASN A O 1
ATOM 733 N N . VAL A 1 96 ? 8.977 3.998 11.602 1 97.19 96 VAL A N 1
ATOM 734 C CA . VAL A 1 96 ? 8.539 5.141 12.398 1 97.19 96 VAL A CA 1
ATOM 735 C C . VAL A 1 96 ? 9.742 6.02 12.742 1 97.19 96 VAL A C 1
ATOM 737 O O . VAL A 1 96 ? 9.664 7.246 12.641 1 97.19 96 VAL A O 1
ATOM 740 N N . VAL A 1 97 ? 10.844 5.434 13.055 1 95.44 97 VAL A N 1
ATOM 741 C CA . VAL A 1 97 ? 12.031 6.184 13.461 1 95.44 97 VAL A CA 1
ATOM 742 C C . VAL A 1 97 ? 12.672 6.848 12.25 1 95.44 97 VAL A C 1
ATOM 744 O O . VAL A 1 97 ? 12.852 8.062 12.219 1 95.44 97 VAL A O 1
ATOM 747 N N . SER A 1 98 ? 12.922 6.066 11.227 1 93.81 98 SER A N 1
ATOM 748 C CA . SER A 1 98 ? 13.695 6.578 10.102 1 93.81 98 SER A CA 1
ATOM 749 C C . SER A 1 98 ? 12.859 7.523 9.242 1 93.81 98 SER A C 1
ATOM 751 O O . SER A 1 98 ? 13.336 8.586 8.836 1 93.81 98 SER A O 1
ATOM 753 N N . CYS A 1 99 ? 11.602 7.145 8.984 1 94.88 99 CYS A N 1
ATOM 754 C CA . CYS A 1 99 ? 10.773 7.977 8.117 1 94.88 99 CYS A CA 1
ATOM 755 C C . CYS A 1 99 ? 10.383 9.273 8.82 1 94.88 99 CYS A C 1
ATOM 757 O O . CYS A 1 99 ? 10.25 10.312 8.18 1 94.88 99 CYS A O 1
ATOM 759 N N . SER A 1 100 ? 10.188 9.258 10.141 1 95.88 100 SER A N 1
ATOM 760 C CA . SER A 1 100 ? 9.859 10.484 10.852 1 95.88 100 SER A CA 1
ATOM 761 C C . SER A 1 100 ? 11.039 11.453 10.867 1 95.88 100 SER A C 1
ATOM 763 O O . SER A 1 100 ? 10.852 12.664 10.75 1 95.88 100 SER A O 1
ATOM 765 N N . LEU A 1 101 ? 12.227 10.898 11.031 1 92.56 101 LEU A N 1
ATOM 766 C CA . LEU A 1 101 ? 13.406 11.75 10.977 1 92.56 101 LEU A CA 1
ATOM 767 C C . LEU A 1 101 ? 13.562 12.375 9.602 1 92.56 101 LEU A C 1
ATOM 769 O O . LEU A 1 101 ? 13.828 13.578 9.484 1 92.56 101 LEU A O 1
ATOM 773 N N . ALA A 1 102 ? 13.352 11.547 8.586 1 91.56 102 ALA A N 1
ATOM 774 C CA . ALA A 1 102 ? 13.438 12.062 7.223 1 91.56 102 ALA A CA 1
ATOM 775 C C . ALA A 1 102 ? 12.344 13.102 6.961 1 91.56 102 ALA A C 1
ATOM 777 O O . ALA A 1 102 ? 12.602 14.141 6.359 1 91.56 102 ALA A O 1
ATOM 778 N N . ALA A 1 103 ? 11.195 12.812 7.418 1 94 103 ALA A N 1
ATOM 779 C CA . ALA A 1 103 ? 10.078 13.742 7.23 1 94 103 ALA A CA 1
ATOM 780 C C . ALA A 1 103 ? 10.352 15.07 7.934 1 94 103 ALA A C 1
ATOM 782 O O . ALA A 1 103 ? 10.031 16.141 7.398 1 94 103 ALA A O 1
ATOM 783 N N . TYR A 1 104 ? 10.922 15.008 9.125 1 93.31 104 TYR A N 1
ATOM 784 C CA . TYR A 1 104 ? 11.266 16.219 9.859 1 93.31 104 TYR A CA 1
ATOM 785 C C . TYR A 1 104 ? 12.266 17.062 9.078 1 93.31 104 TYR A C 1
ATOM 787 O O . TYR A 1 104 ? 12.125 18.281 8.977 1 93.31 104 TYR A O 1
ATOM 795 N N . ALA A 1 105 ? 13.219 16.375 8.539 1 90.88 105 ALA A N 1
ATOM 796 C CA . ALA A 1 105 ? 14.227 17.078 7.746 1 90.88 105 ALA A CA 1
ATOM 797 C C . ALA A 1 105 ? 13.594 17.766 6.543 1 90.88 105 ALA A C 1
ATOM 799 O O . ALA A 1 105 ? 13.836 18.953 6.293 1 90.88 105 ALA A O 1
ATOM 800 N N . PHE A 1 106 ? 12.719 17.109 5.895 1 90.25 106 PHE A N 1
ATOM 801 C CA . PHE A 1 106 ? 12.117 17.641 4.68 1 90.25 106 PHE A CA 1
ATOM 802 C C . PHE A 1 106 ? 11.125 18.75 5.016 1 90.25 106 PHE A C 1
ATOM 804 O O . PHE A 1 106 ? 10.984 19.719 4.262 1 90.25 106 PHE A O 1
ATOM 811 N N . ALA A 1 107 ? 10.531 18.672 6.172 1 91.44 107 ALA A N 1
ATOM 812 C CA . ALA A 1 107 ? 9.445 19.594 6.5 1 91.44 107 ALA A CA 1
ATOM 813 C C . ALA A 1 107 ? 9.969 20.828 7.211 1 91.44 107 ALA A C 1
ATOM 815 O O . ALA A 1 107 ? 9.398 21.922 7.082 1 91.44 107 ALA A O 1
ATOM 816 N N . ARG A 1 108 ? 11.078 20.672 7.934 1 91.06 108 ARG A N 1
ATOM 817 C CA . ARG A 1 108 ? 11.398 21.75 8.852 1 91.06 108 ARG A CA 1
ATOM 818 C C . ARG A 1 108 ? 12.812 22.266 8.617 1 91.06 108 ARG A C 1
ATOM 820 O O . ARG A 1 108 ? 13.117 23.422 8.938 1 91.06 108 ARG A O 1
ATOM 827 N N . LEU A 1 109 ? 13.633 21.484 8.141 1 88.62 109 LEU A N 1
ATOM 828 C CA . LEU A 1 109 ? 15.023 21.922 8 1 88.62 109 LEU A CA 1
ATOM 829 C C . LEU A 1 109 ? 15.273 22.484 6.609 1 88.62 109 LEU A C 1
ATOM 831 O O . LEU A 1 109 ? 14.555 22.172 5.664 1 88.62 109 LEU A O 1
ATOM 835 N N . ARG A 1 110 ? 16.25 23.375 6.617 1 84.69 110 ARG A N 1
ATOM 836 C CA . ARG A 1 110 ? 16.688 23.953 5.344 1 84.69 110 ARG A CA 1
ATOM 837 C C . ARG A 1 110 ? 18.047 23.391 4.949 1 84.69 110 ARG A C 1
ATOM 839 O O . ARG A 1 110 ? 18.984 23.391 5.754 1 84.69 110 ARG A O 1
ATOM 846 N N . PHE A 1 111 ? 18.094 22.672 3.902 1 82.25 111 PHE A N 1
ATOM 847 C CA . PHE A 1 111 ? 19.375 22.141 3.42 1 82.25 111 PHE A CA 1
ATOM 848 C C . PHE A 1 111 ? 19.422 22.172 1.897 1 82.25 111 PHE A C 1
ATOM 850 O O . PHE A 1 111 ? 18.406 22.344 1.236 1 82.25 111 PHE A O 1
ATOM 857 N N . ARG A 1 112 ? 20.656 22.156 1.39 1 81.31 112 ARG A N 1
ATOM 858 C CA . ARG A 1 112 ? 20.875 22.281 -0.046 1 81.31 112 ARG A CA 1
ATOM 859 C C . ARG A 1 112 ? 20.281 21.109 -0.803 1 81.31 112 ARG A C 1
ATOM 861 O O . ARG A 1 112 ? 20.469 19.953 -0.416 1 81.31 112 ARG A O 1
ATOM 868 N N . GLY A 1 113 ? 19.531 21.375 -1.856 1 82.94 113 GLY A N 1
ATOM 869 C CA . GLY A 1 113 ? 18.953 20.359 -2.715 1 82.94 113 GLY A CA 1
ATOM 870 C C . GLY A 1 113 ? 17.719 19.703 -2.127 1 82.94 113 GLY A C 1
ATOM 871 O O . GLY A 1 113 ? 17.344 18.609 -2.531 1 82.94 113 GLY A O 1
ATOM 872 N N . ARG A 1 114 ? 17.141 20.219 -1.152 1 86.44 114 ARG A N 1
ATOM 873 C CA . ARG A 1 114 ? 16 19.672 -0.433 1 86.44 114 ARG A CA 1
ATOM 874 C C . ARG A 1 114 ? 14.891 19.266 -1.397 1 86.44 114 ARG A C 1
ATOM 876 O O . ARG A 1 114 ? 14.359 18.156 -1.315 1 86.44 114 ARG A O 1
ATOM 883 N N . ASN A 1 115 ? 14.641 20.141 -2.34 1 84.44 115 ASN A N 1
ATOM 884 C CA . ASN A 1 115 ? 13.57 19.859 -3.293 1 84.44 115 ASN A CA 1
ATOM 885 C C . ASN A 1 115 ? 13.922 18.688 -4.207 1 84.44 115 ASN A C 1
ATOM 887 O O . ASN A 1 115 ? 13.062 17.875 -4.543 1 84.44 115 ASN A O 1
ATOM 891 N N . LEU A 1 116 ? 15.117 18.641 -4.539 1 82.56 116 LEU A N 1
ATOM 892 C CA . LEU A 1 116 ? 15.562 17.547 -5.387 1 82.56 116 LEU A CA 1
ATOM 893 C C . LEU A 1 116 ? 15.492 16.219 -4.641 1 82.56 116 LEU A C 1
ATOM 895 O O . LEU A 1 116 ? 15 15.219 -5.176 1 82.56 116 LEU A O 1
ATOM 899 N N . TRP A 1 117 ? 15.922 16.219 -3.418 1 82.31 117 TRP A N 1
ATOM 900 C CA . TRP A 1 117 ? 15.898 14.992 -2.615 1 82.31 117 TRP A CA 1
ATOM 901 C C . TRP A 1 117 ? 14.469 14.547 -2.346 1 82.31 117 TRP A C 1
ATOM 903 O O . TRP A 1 117 ? 14.172 13.352 -2.344 1 82.31 117 TRP A O 1
ATOM 913 N N . PHE A 1 118 ? 13.68 15.508 -2.182 1 85.06 118 PHE A N 1
ATOM 914 C CA . PHE A 1 118 ? 12.273 15.203 -1.957 1 85.06 118 PHE A CA 1
ATOM 915 C C . PHE A 1 118 ? 11.641 14.609 -3.209 1 85.06 118 PHE A C 1
ATOM 917 O O . PHE A 1 118 ? 10.898 13.625 -3.131 1 85.06 118 PHE A O 1
ATOM 924 N N . ALA A 1 119 ? 12.062 15.125 -4.305 1 81.75 119 ALA A N 1
ATOM 925 C CA . ALA A 1 119 ? 11.562 14.617 -5.578 1 81.75 119 ALA A CA 1
ATOM 926 C C . ALA A 1 119 ? 12.047 13.195 -5.824 1 81.75 119 ALA A C 1
ATOM 928 O O . ALA A 1 119 ? 11.281 12.344 -6.281 1 81.75 119 ALA A O 1
ATOM 929 N N . LEU A 1 120 ? 13.203 12.969 -5.52 1 82.06 120 LEU A N 1
ATOM 930 C CA . LEU A 1 120 ? 13.773 11.633 -5.699 1 82.06 120 LEU A CA 1
ATOM 931 C C . LEU A 1 120 ? 13.094 10.625 -4.777 1 82.06 120 LEU A C 1
ATOM 933 O O . LEU A 1 120 ? 12.844 9.484 -5.176 1 82.06 120 LEU A O 1
ATOM 937 N N . MET A 1 121 ? 12.859 11.102 -3.572 1 84.62 121 MET A N 1
ATOM 938 C CA . MET A 1 121 ? 12.156 10.242 -2.625 1 84.62 121 MET A CA 1
ATOM 939 C C . MET A 1 121 ? 10.766 9.898 -3.141 1 84.62 121 MET A C 1
ATOM 941 O O . MET A 1 121 ? 10.359 8.734 -3.111 1 84.62 121 MET A O 1
ATOM 945 N N . LEU A 1 122 ? 10.086 10.859 -3.699 1 83.06 122 LEU A N 1
ATOM 946 C CA . LEU A 1 122 ? 8.758 10.617 -4.258 1 83.06 122 LEU A CA 1
ATOM 947 C C . LEU A 1 122 ? 8.844 9.703 -5.473 1 83.06 122 LEU A C 1
ATOM 949 O O . LEU A 1 122 ? 7.934 8.898 -5.715 1 83.06 122 LEU A O 1
ATOM 953 N N . GLY A 1 123 ? 10.008 9.836 -6.188 1 81.44 123 GLY A N 1
ATOM 954 C CA . GLY A 1 123 ? 10.242 8.977 -7.336 1 81.44 123 GLY A CA 1
ATOM 955 C C . GLY A 1 123 ? 10.289 7.5 -6.98 1 81.44 123 GLY A C 1
ATOM 956 O O . GLY A 1 123 ? 9.852 6.652 -7.762 1 81.44 123 GLY A O 1
ATOM 957 N N . THR A 1 124 ? 10.703 7.195 -5.773 1 84.19 124 THR A N 1
ATOM 958 C CA . THR A 1 124 ? 10.789 5.797 -5.359 1 84.19 124 THR A CA 1
ATOM 959 C C . THR A 1 124 ? 9.398 5.199 -5.172 1 84.19 124 THR A C 1
ATOM 961 O O . THR A 1 124 ? 9.227 3.98 -5.234 1 84.19 124 THR A O 1
ATOM 964 N N . LEU A 1 125 ? 8.367 6.008 -4.93 1 83.88 125 LEU A N 1
ATOM 965 C CA . LEU A 1 125 ? 6.984 5.547 -4.816 1 83.88 125 LEU A CA 1
ATOM 966 C C . LEU A 1 125 ? 6.465 5.055 -6.16 1 83.88 125 LEU A C 1
ATOM 968 O O . LEU A 1 125 ? 5.52 4.266 -6.211 1 83.88 125 LEU A O 1
ATOM 972 N N . MET A 1 126 ? 7.16 5.566 -7.125 1 81.25 126 MET A N 1
ATOM 973 C CA . MET A 1 126 ? 6.652 5.336 -8.477 1 81.25 126 MET A CA 1
ATOM 974 C C . MET A 1 126 ? 7.246 4.062 -9.062 1 81.25 126 MET A C 1
ATOM 976 O O . MET A 1 126 ? 6.812 3.605 -10.125 1 81.25 126 MET A O 1
ATOM 980 N N . MET A 1 127 ? 8.172 3.482 -8.367 1 82.5 127 MET A N 1
ATOM 981 C CA . MET A 1 127 ? 8.867 2.303 -8.875 1 82.5 127 MET A CA 1
ATOM 982 C C . MET A 1 127 ? 7.988 1.063 -8.766 1 82.5 127 MET A C 1
ATOM 984 O O . MET A 1 127 ? 7.32 0.855 -7.754 1 82.5 127 MET A O 1
ATOM 988 N N . PRO A 1 128 ? 7.996 0.272 -9.828 1 81.69 128 PRO A N 1
ATOM 989 C CA . PRO A 1 128 ? 7.301 -1.014 -9.727 1 81.69 128 PRO A CA 1
ATOM 990 C C . PRO A 1 128 ? 7.98 -1.977 -8.758 1 81.69 128 PRO A C 1
ATOM 992 O O . PRO A 1 128 ? 9.094 -2.432 -9.016 1 81.69 128 PRO A O 1
ATOM 995 N N . TYR A 1 129 ? 7.348 -2.277 -7.805 1 84.19 129 TYR A N 1
ATOM 996 C CA . TYR A 1 129 ? 7.906 -3.076 -6.723 1 84.19 129 TYR A CA 1
ATOM 997 C C . TYR A 1 129 ? 8.398 -4.426 -7.234 1 84.19 129 TYR A C 1
ATOM 999 O O . TYR A 1 129 ? 9.508 -4.852 -6.91 1 84.19 129 TYR A O 1
ATOM 1007 N N . HIS A 1 130 ? 7.707 -5.047 -8.117 1 85 130 HIS A N 1
ATOM 1008 C CA . HIS A 1 130 ? 8.016 -6.406 -8.555 1 85 130 HIS A CA 1
ATOM 1009 C C . HIS A 1 130 ? 9.289 -6.438 -9.391 1 85 130 HIS A C 1
ATOM 1011 O O . HIS A 1 130 ? 10.055 -7.402 -9.328 1 85 130 HIS A O 1
ATOM 1017 N N . VAL A 1 131 ? 9.539 -5.344 -10.109 1 81.25 131 VAL A N 1
ATOM 1018 C CA . VAL A 1 131 ? 10.711 -5.309 -10.977 1 81.25 131 VAL A CA 1
ATOM 1019 C C . VAL A 1 131 ? 11.953 -4.961 -10.148 1 81.25 131 VAL A C 1
ATOM 1021 O O . VAL A 1 131 ? 13.031 -5.516 -10.375 1 81.25 131 VAL A O 1
ATOM 1024 N N . THR A 1 132 ? 11.742 -4.137 -9.172 1 84.44 132 THR A N 1
ATOM 1025 C CA . THR A 1 132 ? 12.875 -3.682 -8.375 1 84.44 132 THR A CA 1
ATOM 1026 C C . THR A 1 132 ? 13.383 -4.797 -7.461 1 84.44 132 THR A C 1
ATOM 1028 O O . THR A 1 132 ? 14.5 -4.727 -6.941 1 84.44 132 THR A O 1
ATOM 1031 N N . LEU A 1 133 ? 12.586 -5.785 -7.324 1 85.19 133 LEU A N 1
ATOM 1032 C CA . LEU A 1 133 ? 12.977 -6.898 -6.465 1 85.19 133 LEU A CA 1
ATOM 1033 C C . LEU A 1 133 ? 14.164 -7.652 -7.059 1 85.19 133 LEU A C 1
ATOM 1035 O O . LEU A 1 133 ? 14.969 -8.234 -6.32 1 85.19 133 LEU A O 1
ATOM 1039 N N . ILE A 1 134 ? 14.305 -7.574 -8.344 1 82.44 134 ILE A N 1
ATOM 1040 C CA . ILE A 1 134 ? 15.336 -8.352 -9.023 1 82.44 134 ILE A CA 1
ATOM 1041 C C . ILE A 1 134 ? 16.703 -7.766 -8.719 1 82.44 134 ILE A C 1
ATOM 1043 O O . ILE A 1 134 ? 17.562 -8.445 -8.148 1 82.44 134 ILE A O 1
ATOM 1047 N N . PRO A 1 135 ? 16.891 -6.492 -9 1 83.31 135 PRO A N 1
ATOM 1048 C CA . PRO A 1 135 ? 18.188 -5.922 -8.648 1 83.31 135 PRO A CA 1
ATOM 1049 C C . PRO A 1 135 ? 18.453 -5.934 -7.148 1 83.31 135 PRO A C 1
ATOM 1051 O O . PRO A 1 135 ? 19.609 -6.082 -6.723 1 83.31 135 PRO A O 1
ATOM 1054 N N . GLN A 1 136 ? 17.484 -5.84 -6.398 1 87.69 136 GLN A N 1
ATOM 1055 C CA . GLN A 1 136 ? 17.656 -5.883 -4.949 1 87.69 136 GLN A CA 1
ATOM 1056 C C . GLN A 1 136 ? 18.078 -7.273 -4.492 1 87.69 136 GLN A C 1
ATOM 1058 O O . GLN A 1 136 ? 18.891 -7.406 -3.568 1 87.69 136 GLN A O 1
ATOM 1063 N N . TYR A 1 137 ? 17.531 -8.273 -5.09 1 89.12 137 TYR A N 1
ATOM 1064 C CA . TYR A 1 137 ? 17.906 -9.633 -4.75 1 89.12 137 TYR A CA 1
ATOM 1065 C C . TYR A 1 137 ? 19.391 -9.867 -5.008 1 89.12 137 TYR A C 1
ATOM 1067 O O . TYR A 1 137 ? 20.094 -10.469 -4.184 1 89.12 137 TYR A O 1
ATOM 1075 N N . ILE A 1 138 ? 19.797 -9.406 -6.164 1 84.31 138 ILE A N 1
ATOM 1076 C CA . ILE A 1 138 ? 21.203 -9.57 -6.523 1 84.31 138 ILE A CA 1
ATOM 1077 C C . ILE A 1 138 ? 22.078 -8.867 -5.492 1 84.31 138 ILE A C 1
ATOM 1079 O O . ILE A 1 138 ? 23.094 -9.414 -5.062 1 84.31 138 ILE A O 1
ATOM 1083 N N . LEU A 1 139 ? 21.641 -7.699 -5.094 1 84.19 139 LEU A N 1
ATOM 1084 C CA . LEU A 1 139 ? 22.375 -6.953 -4.078 1 84.19 139 LEU A CA 1
ATOM 1085 C C . LEU A 1 139 ? 22.453 -7.738 -2.771 1 84.19 139 LEU A C 1
ATOM 1087 O O . LEU A 1 139 ? 23.531 -7.914 -2.205 1 84.19 139 LEU A O 1
ATOM 1091 N N . PHE A 1 140 ? 21.406 -8.273 -2.312 1 91.75 140 PHE A N 1
ATOM 1092 C CA . PHE A 1 140 ? 21.344 -8.969 -1.027 1 91.75 140 PHE A CA 1
ATOM 1093 C C . PHE A 1 140 ? 21.984 -10.344 -1.127 1 91.75 140 PHE A C 1
ATOM 1095 O O . PHE A 1 140 ? 22.5 -10.875 -0.135 1 91.75 140 PHE A O 1
ATOM 1102 N N . LEU A 1 141 ? 21.922 -10.922 -2.34 1 91.88 141 LEU A N 1
ATOM 1103 C CA . LEU A 1 141 ? 22.641 -12.164 -2.57 1 91.88 141 LEU A CA 1
ATOM 1104 C C . LEU A 1 141 ? 24.141 -11.977 -2.389 1 91.88 141 LEU A C 1
ATOM 1106 O O . LEU A 1 141 ? 24.797 -12.781 -1.731 1 91.88 141 LEU A O 1
ATOM 1110 N N . ASN A 1 142 ? 24.609 -10.844 -2.902 1 87.81 142 ASN A N 1
ATOM 1111 C CA . ASN A 1 142 ? 26.031 -10.547 -2.799 1 87.81 142 ASN A CA 1
ATOM 1112 C C . ASN A 1 142 ? 26.438 -10.227 -1.362 1 87.81 142 ASN A C 1
ATOM 1114 O O . ASN A 1 142 ? 27.578 -10.461 -0.965 1 87.81 142 ASN A O 1
ATOM 1118 N N . LEU A 1 143 ? 25.5 -9.789 -0.521 1 92.12 143 LEU A N 1
ATOM 1119 C CA . LEU A 1 143 ? 25.766 -9.469 0.878 1 92.12 143 LEU A CA 1
ATOM 1120 C C . LEU A 1 143 ? 25.531 -10.688 1.766 1 92.12 143 LEU A C 1
ATOM 1122 O O . LEU A 1 143 ? 25.719 -10.617 2.984 1 92.12 143 LEU A O 1
ATOM 1126 N N . ASP A 1 144 ? 25.109 -11.789 1.193 1 96.12 144 ASP A N 1
ATOM 1127 C CA . ASP A 1 144 ? 24.828 -13.031 1.899 1 96.12 144 ASP A CA 1
ATOM 1128 C C . ASP A 1 144 ? 23.672 -12.844 2.893 1 96.12 144 ASP A C 1
ATOM 1130 O O . ASP A 1 144 ? 23.734 -13.352 4.016 1 96.12 144 ASP A O 1
ATOM 1134 N N . TRP A 1 145 ? 22.719 -12.008 2.449 1 96.62 145 TRP A N 1
ATOM 1135 C CA . TRP A 1 145 ? 21.578 -11.727 3.318 1 96.62 145 TRP A CA 1
ATOM 1136 C C . TRP A 1 145 ? 20.375 -12.586 2.928 1 96.62 145 TRP A C 1
ATOM 1138 O O . TRP A 1 145 ? 19.359 -12.602 3.635 1 96.62 145 TRP A O 1
ATOM 1148 N N . VAL A 1 146 ? 20.547 -13.344 1.854 1 95.25 146 VAL A N 1
ATOM 1149 C CA . VAL A 1 146 ? 19.438 -14.18 1.408 1 95.25 146 VAL A CA 1
ATOM 1150 C C . VAL A 1 146 ? 19.234 -15.328 2.393 1 95.25 146 VAL A C 1
ATOM 1152 O O . VAL A 1 146 ? 20.188 -15.875 2.941 1 95.25 146 VAL A O 1
ATOM 1155 N N . ASN A 1 147 ? 17.938 -15.641 2.686 1 96.25 147 ASN A N 1
ATOM 1156 C CA . ASN A 1 147 ? 17.5 -16.641 3.646 1 96.25 147 ASN A CA 1
ATOM 1157 C C . ASN A 1 147 ? 17.625 -16.141 5.082 1 96.25 147 ASN A C 1
ATOM 1159 O O . ASN A 1 147 ? 17.844 -16.938 6 1 96.25 147 ASN A O 1
ATOM 1163 N N . THR A 1 148 ? 17.703 -14.836 5.184 1 96.75 148 THR A N 1
ATOM 1164 C CA . THR A 1 148 ? 17.594 -14.172 6.48 1 96.75 148 THR A CA 1
ATOM 1165 C C . THR A 1 148 ? 16.516 -13.094 6.445 1 96.75 148 THR A C 1
ATOM 1167 O O . THR A 1 148 ? 15.977 -12.789 5.383 1 96.75 148 THR A O 1
ATOM 1170 N N . ILE A 1 149 ? 16.266 -12.539 7.645 1 97.25 149 ILE A N 1
ATOM 1171 C CA . ILE A 1 149 ? 15.219 -11.523 7.711 1 97.25 149 ILE A CA 1
ATOM 1172 C C . ILE A 1 149 ? 15.805 -10.164 7.336 1 97.25 149 ILE A C 1
ATOM 1174 O O . ILE A 1 149 ? 15.062 -9.195 7.156 1 97.25 149 ILE A O 1
ATOM 1178 N N . LEU A 1 150 ? 17.031 -10.039 7.098 1 97.31 150 LEU A N 1
ATOM 1179 C CA . LEU A 1 150 ? 17.734 -8.766 6.965 1 97.31 150 LEU A CA 1
ATOM 1180 C C . LEU A 1 150 ? 17.203 -7.98 5.766 1 97.31 150 LEU A C 1
ATOM 1182 O O . LEU A 1 150 ? 16.922 -6.785 5.871 1 97.31 150 LEU A O 1
ATOM 1186 N N . PRO A 1 151 ? 17.016 -8.602 4.602 1 96.06 151 PRO A N 1
ATOM 1187 C CA . PRO A 1 151 ? 16.5 -7.844 3.459 1 96.06 151 PRO A CA 1
ATOM 1188 C C . PRO A 1 151 ? 15.109 -7.258 3.717 1 96.06 151 PRO A C 1
ATOM 1190 O O . PRO A 1 151 ? 14.734 -6.25 3.111 1 96.06 151 PRO A O 1
ATOM 1193 N N . LEU A 1 152 ? 14.367 -7.891 4.637 1 97.38 152 LEU A N 1
ATOM 1194 C CA . LEU A 1 152 ? 12.992 -7.484 4.906 1 97.38 152 LEU A CA 1
ATOM 1195 C C . LEU A 1 152 ? 12.945 -6.395 5.973 1 97.38 152 LEU A C 1
ATOM 1197 O O . LEU A 1 152 ? 12.016 -5.586 6.004 1 97.38 152 LEU A O 1
ATOM 1201 N N . VAL A 1 153 ? 14 -6.273 6.809 1 97.94 153 VAL A N 1
ATOM 1202 C CA . VAL A 1 153 ? 13.922 -5.438 8.008 1 97.94 153 VAL A CA 1
ATOM 1203 C C . VAL A 1 153 ? 14.859 -4.238 7.859 1 97.94 153 VAL A C 1
ATOM 1205 O O . VAL A 1 153 ? 14.453 -3.098 8.094 1 97.94 153 VAL A O 1
ATOM 1208 N N . VAL A 1 154 ? 16.016 -4.449 7.375 1 95.31 154 VAL A N 1
ATOM 1209 C CA . VAL A 1 154 ? 17.062 -3.441 7.414 1 95.31 154 VAL A CA 1
ATOM 1210 C C . VAL A 1 154 ? 16.656 -2.234 6.574 1 95.31 154 VAL A C 1
ATOM 1212 O O . VAL A 1 154 ? 16.828 -1.089 7 1 95.31 154 VAL A O 1
ATOM 1215 N N . PRO A 1 155 ? 16.125 -2.445 5.375 1 92.12 155 PRO A N 1
ATOM 1216 C CA . PRO A 1 155 ? 15.734 -1.279 4.578 1 92.12 155 PRO A CA 1
ATOM 1217 C C . PRO A 1 155 ? 14.719 -0.389 5.289 1 92.12 155 PRO A C 1
ATOM 1219 O O . PRO A 1 155 ? 14.672 0.82 5.047 1 92.12 155 PRO A O 1
ATOM 1222 N N . LYS A 1 156 ? 13.922 -0.942 6.16 1 95.62 156 LYS A N 1
ATOM 1223 C CA . LYS A 1 156 ? 12.906 -0.179 6.883 1 95.62 156 LYS A CA 1
ATOM 1224 C C . LYS A 1 156 ? 13.555 0.832 7.828 1 95.62 156 LYS A C 1
ATOM 1226 O O . LYS A 1 156 ? 12.922 1.812 8.227 1 95.62 156 LYS A O 1
ATOM 1231 N N . PHE A 1 157 ? 14.836 0.607 8.172 1 94.25 157 PHE A N 1
ATOM 1232 C CA . PHE A 1 157 ? 15.57 1.514 9.055 1 94.25 157 PHE A CA 1
ATOM 1233 C C . PHE A 1 157 ? 16.281 2.59 8.242 1 94.25 157 PHE A C 1
ATOM 1235 O O . PHE A 1 157 ? 16.922 3.479 8.812 1 94.25 157 PHE A O 1
ATOM 1242 N N . LEU A 1 158 ? 16.125 2.564 6.984 1 89.06 158 LEU A N 1
ATOM 1243 C CA . LEU A 1 158 ? 16.859 3.494 6.125 1 89.06 158 LEU A CA 1
ATOM 1244 C C . LEU A 1 158 ? 15.891 4.445 5.418 1 89.06 158 LEU A C 1
ATOM 1246 O O . LEU A 1 158 ? 16.234 5.031 4.391 1 89.06 158 LEU A O 1
ATOM 1250 N N . ALA A 1 159 ? 14.664 4.543 5.891 1 88.81 159 ALA A N 1
ATOM 1251 C CA . ALA A 1 159 ? 13.656 5.473 5.387 1 88.81 159 ALA A CA 1
ATOM 1252 C C . ALA A 1 159 ? 13.391 5.242 3.9 1 88.81 159 ALA A C 1
ATOM 1254 O O . ALA A 1 159 ? 13.359 6.191 3.113 1 88.81 159 ALA A O 1
ATOM 1255 N N . THR A 1 160 ? 13.203 3.99 3.586 1 86.94 160 THR A N 1
ATOM 1256 C CA . THR A 1 160 ? 13.016 3.648 2.18 1 86.94 160 THR A CA 1
ATOM 1257 C C . THR A 1 160 ? 11.539 3.688 1.807 1 86.94 160 THR A C 1
ATOM 1259 O O . THR A 1 160 ? 11.188 3.672 0.625 1 86.94 160 THR A O 1
ATOM 1262 N N . ASP A 1 161 ? 10.664 3.719 2.795 1 92.06 161 ASP A N 1
ATOM 1263 C CA . ASP A 1 161 ? 9.227 3.744 2.51 1 92.06 161 ASP A CA 1
ATOM 1264 C C . ASP A 1 161 ? 8.734 5.176 2.326 1 92.06 161 ASP A C 1
ATOM 1266 O O . ASP A 1 161 ? 8.25 5.797 3.275 1 92.06 161 ASP A O 1
ATOM 1270 N N . ALA A 1 162 ? 8.734 5.562 1.092 1 91.38 162 ALA A N 1
ATOM 1271 C CA . ALA A 1 162 ? 8.461 6.953 0.73 1 91.38 162 ALA A CA 1
ATOM 1272 C C . ALA A 1 162 ? 7.043 7.348 1.114 1 91.38 162 ALA A C 1
ATOM 1274 O O . ALA A 1 162 ? 6.773 8.516 1.412 1 91.38 162 ALA A O 1
ATOM 1275 N N . PHE A 1 163 ? 6.188 6.418 1.116 1 92.5 163 PHE A N 1
ATOM 1276 C CA . PHE A 1 163 ? 4.812 6.711 1.501 1 92.5 163 PHE A CA 1
ATOM 1277 C C . PHE A 1 163 ? 4.754 7.301 2.906 1 92.5 163 PHE A C 1
ATOM 1279 O O . PHE A 1 163 ? 4.09 8.312 3.133 1 92.5 163 PHE A O 1
ATOM 1286 N N . PHE A 1 164 ? 5.457 6.703 3.801 1 96.31 164 PHE A N 1
ATOM 1287 C CA . PHE A 1 164 ? 5.406 7.145 5.191 1 96.31 164 PHE A CA 1
ATOM 1288 C C . PHE A 1 164 ? 6.105 8.484 5.359 1 96.31 164 PHE A C 1
ATOM 1290 O O . PHE A 1 164 ? 5.668 9.328 6.148 1 96.31 164 PHE A O 1
ATOM 1297 N N . ILE A 1 165 ? 7.168 8.68 4.609 1 93.94 165 ILE A N 1
ATOM 1298 C CA . ILE A 1 165 ? 7.812 9.992 4.648 1 93.94 165 ILE A CA 1
ATOM 1299 C C . ILE A 1 165 ? 6.836 11.062 4.176 1 93.94 165 ILE A C 1
ATOM 1301 O O . ILE A 1 165 ? 6.664 12.094 4.832 1 93.94 165 ILE A O 1
ATOM 1305 N N . PHE A 1 166 ? 6.27 10.734 3.1 1 91.38 166 PHE A N 1
ATOM 1306 C CA . PHE A 1 166 ? 5.324 11.68 2.512 1 91.38 166 PHE A CA 1
ATOM 1307 C C . PHE A 1 166 ? 4.184 11.977 3.479 1 91.38 166 PHE A C 1
ATOM 1309 O O . PHE A 1 166 ? 3.836 13.141 3.693 1 91.38 166 PHE A O 1
ATOM 1316 N N . LEU A 1 167 ? 3.617 10.945 4.035 1 91.94 167 LEU A N 1
ATOM 1317 C CA . LEU A 1 167 ? 2.523 11.086 4.988 1 91.94 167 LEU A CA 1
ATOM 1318 C C . LEU A 1 167 ? 2.941 11.961 6.168 1 91.94 167 LEU A C 1
ATOM 1320 O O . LEU A 1 167 ? 2.215 12.883 6.551 1 91.94 167 LEU A O 1
ATOM 1324 N N . MET A 1 168 ? 4.094 11.781 6.684 1 94.19 168 MET A N 1
ATOM 1325 C CA . MET A 1 168 ? 4.562 12.5 7.863 1 94.19 168 MET A CA 1
ATOM 1326 C C . MET A 1 168 ? 4.949 13.93 7.508 1 94.19 168 MET A C 1
ATOM 1328 O O . MET A 1 168 ? 4.73 14.852 8.297 1 94.19 168 MET A O 1
ATOM 1332 N N . VAL A 1 169 ? 5.512 14.125 6.34 1 92.38 169 VAL A N 1
ATOM 1333 C CA . VAL A 1 169 ? 5.836 15.484 5.902 1 92.38 169 VAL A CA 1
ATOM 1334 C C . VAL A 1 169 ? 4.566 16.328 5.848 1 92.38 169 VAL A C 1
ATOM 1336 O O . VAL A 1 169 ? 4.551 17.469 6.316 1 92.38 169 VAL A O 1
ATOM 1339 N N . GLN A 1 170 ? 3.557 15.695 5.277 1 86.69 170 GLN A N 1
ATOM 1340 C CA . GLN A 1 170 ? 2.287 16.406 5.176 1 86.69 170 GLN A CA 1
ATOM 1341 C C . GLN A 1 170 ? 1.749 16.781 6.555 1 86.69 170 GLN A C 1
ATOM 1343 O O . GLN A 1 170 ? 1.235 17.875 6.754 1 86.69 170 GLN A O 1
ATOM 1348 N N . PHE A 1 171 ? 1.894 15.961 7.496 1 89.25 171 PHE A N 1
ATOM 1349 C CA . PHE A 1 171 ? 1.429 16.219 8.852 1 89.25 171 PHE A CA 1
ATOM 1350 C C . PHE A 1 171 ? 2.285 17.281 9.531 1 89.25 171 PHE A C 1
ATOM 1352 O O . PHE A 1 171 ? 1.758 18.203 10.148 1 89.25 171 PHE A O 1
ATOM 1359 N N . PHE A 1 172 ? 3.604 17.203 9.375 1 92.38 172 PHE A N 1
ATOM 1360 C CA . PHE A 1 172 ? 4.531 18.141 9.992 1 92.38 172 PHE A CA 1
ATOM 1361 C C . PHE A 1 172 ? 4.305 19.547 9.469 1 92.38 172 PHE A C 1
ATOM 1363 O O . PHE A 1 172 ? 4.422 20.531 10.211 1 92.38 172 PHE A O 1
ATOM 1370 N N . ARG A 1 173 ? 3.986 19.594 8.312 1 87.94 173 ARG A N 1
ATOM 1371 C CA . ARG A 1 173 ? 3.787 20.891 7.684 1 87.94 173 ARG A CA 1
ATOM 1372 C C . ARG A 1 173 ? 2.537 21.578 8.227 1 87.94 173 ARG A C 1
ATOM 1374 O O . ARG A 1 173 ? 2.418 22.812 8.156 1 87.94 173 ARG A O 1
ATOM 1381 N N . ASN A 1 174 ? 1.659 20.766 8.727 1 83.94 174 ASN A N 1
ATOM 1382 C CA . ASN A 1 174 ? 0.422 21.312 9.266 1 83.94 174 ASN A CA 1
ATOM 1383 C C . ASN A 1 174 ? 0.609 21.828 10.695 1 83.94 174 ASN A C 1
ATOM 1385 O O . ASN A 1 174 ? -0.278 22.469 11.25 1 83.94 174 ASN A O 1
ATOM 1389 N N . ILE A 1 175 ? 1.75 21.562 11.242 1 88.69 175 ILE A N 1
ATOM 1390 C CA . ILE A 1 175 ? 2.086 22.094 12.562 1 88.69 175 ILE A CA 1
ATOM 1391 C C . ILE A 1 175 ? 2.656 23.5 12.422 1 88.69 175 ILE A C 1
ATOM 1393 O O . ILE A 1 175 ? 3.564 23.734 11.617 1 88.69 175 ILE A O 1
ATOM 1397 N N . PRO A 1 176 ? 2.117 24.469 13.172 1 92.19 176 PRO A N 1
ATOM 1398 C CA . PRO A 1 176 ? 2.59 25.844 13.055 1 92.19 176 PRO A CA 1
ATOM 1399 C C . PRO A 1 176 ? 4.102 25.969 13.234 1 92.19 176 PRO A C 1
ATOM 1401 O O . PRO A 1 176 ? 4.656 25.469 14.211 1 92.19 176 PRO A O 1
ATOM 1404 N N . ARG A 1 177 ? 4.664 26.641 12.383 1 92.19 177 ARG A N 1
ATOM 1405 C CA . ARG A 1 177 ? 6.113 26.828 12.398 1 92.19 177 ARG A CA 1
ATOM 1406 C C . ARG A 1 177 ? 6.539 27.703 13.562 1 92.19 177 ARG A C 1
ATOM 1408 O O . ARG A 1 177 ? 7.703 27.688 13.969 1 92.19 177 ARG A O 1
ATOM 1415 N N . GLU A 1 178 ? 5.574 28.422 14.078 1 93.5 178 GLU A N 1
ATOM 1416 C CA . GLU A 1 178 ? 5.832 29.312 15.195 1 93.5 178 GLU A CA 1
ATOM 1417 C C . GLU A 1 178 ? 6.352 28.547 16.406 1 93.5 178 GLU A C 1
ATOM 1419 O O . GLU A 1 178 ? 7.125 29.094 17.203 1 93.5 178 GLU A O 1
ATOM 1424 N N . LEU A 1 179 ? 5.93 27.344 16.453 1 92.31 179 LEU A N 1
ATOM 1425 C CA . LEU A 1 179 ? 6.398 26.516 17.562 1 92.31 179 LEU A CA 1
ATOM 1426 C C . LEU A 1 179 ? 7.902 26.266 17.453 1 92.31 179 LEU A C 1
ATOM 1428 O O . LEU A 1 179 ? 8.617 26.344 18.453 1 92.31 179 LEU A O 1
ATOM 1432 N N . ASP A 1 180 ? 8.383 26.062 16.281 1 92.12 180 ASP A N 1
ATOM 1433 C CA . ASP A 1 180 ? 9.812 25.875 16.047 1 92.12 180 ASP A CA 1
ATOM 1434 C C . ASP A 1 180 ? 10.594 27.141 16.344 1 92.12 180 ASP A C 1
ATOM 1436 O O . ASP A 1 180 ? 11.641 27.094 16.984 1 92.12 180 ASP A O 1
ATOM 1440 N N . GLU A 1 181 ? 10.078 28.219 15.875 1 93.25 181 GLU A N 1
ATOM 1441 C CA . GLU A 1 181 ? 10.734 29.516 16.047 1 93.25 181 GLU A CA 1
ATOM 1442 C C . GLU A 1 181 ? 10.852 29.891 17.516 1 93.25 181 GLU A C 1
ATOM 1444 O O . GLU A 1 181 ? 11.891 30.375 17.953 1 93.25 181 GLU A O 1
ATOM 1449 N N . ALA A 1 182 ? 9.758 29.656 18.188 1 95.06 182 ALA A N 1
ATOM 1450 C CA . ALA A 1 182 ? 9.758 29.938 19.625 1 95.06 182 ALA A CA 1
ATOM 1451 C C . ALA A 1 182 ? 10.789 29.094 20.359 1 95.06 182 ALA A C 1
ATOM 1453 O O . ALA A 1 182 ? 11.516 29.594 21.219 1 95.06 182 ALA A O 1
ATOM 1454 N N . ALA A 1 183 ? 10.883 27.875 20.016 1 94.69 183 ALA A N 1
ATOM 1455 C CA . ALA A 1 183 ? 11.836 26.969 20.641 1 94.69 183 ALA A CA 1
ATOM 1456 C C . ALA A 1 183 ? 13.273 27.344 20.297 1 94.69 183 ALA A C 1
ATOM 1458 O O . ALA A 1 183 ? 14.172 27.25 21.141 1 94.69 183 ALA A O 1
ATOM 1459 N N . MET A 1 184 ? 13.461 27.797 19.094 1 92.62 184 MET A N 1
ATOM 1460 C CA . MET A 1 184 ? 14.789 28.219 18.656 1 92.62 184 MET A CA 1
ATOM 1461 C C . MET A 1 184 ? 15.234 29.469 19.406 1 92.62 184 MET A C 1
ATOM 1463 O O . MET A 1 184 ? 16.406 29.609 19.75 1 92.62 184 MET A O 1
ATOM 1467 N N . MET A 1 185 ? 14.305 30.297 19.609 1 94.94 185 MET A N 1
ATOM 1468 C CA . MET A 1 185 ? 14.609 31.5 20.375 1 94.94 185 MET A CA 1
ATOM 1469 C C . MET A 1 185 ? 15.031 31.141 21.797 1 94.94 185 MET A C 1
ATOM 1471 O O . MET A 1 185 ? 15.867 31.828 22.391 1 94.94 185 MET A O 1
ATOM 1475 N N . ASP A 1 186 ? 14.492 30.047 22.359 1 94.94 186 ASP A N 1
ATOM 1476 C CA . ASP A 1 186 ? 14.852 29.547 23.688 1 94.94 186 ASP A CA 1
ATOM 1477 C C . ASP A 1 186 ? 16.172 28.766 23.641 1 94.94 186 ASP A C 1
ATOM 1479 O O . ASP A 1 186 ? 16.609 28.219 24.656 1 94.94 186 ASP A O 1
ATOM 1483 N N . GLY A 1 187 ? 16.734 28.641 22.484 1 93.19 187 GLY A N 1
ATOM 1484 C CA . GLY A 1 187 ? 18.047 28.016 22.344 1 93.19 187 GLY A CA 1
ATOM 1485 C C . GLY A 1 187 ? 17.969 26.516 22.062 1 93.19 187 GLY A C 1
ATOM 1486 O O . GLY A 1 187 ? 18.953 25.812 22.172 1 93.19 187 GLY A O 1
ATOM 1487 N N . CYS A 1 188 ? 16.781 26.062 21.719 1 93.75 188 CYS A N 1
ATOM 1488 C CA . CYS A 1 188 ? 16.625 24.625 21.469 1 93.75 188 CYS A CA 1
ATOM 1489 C C . CYS A 1 188 ? 17.219 24.25 20.109 1 93.75 188 CYS A C 1
ATOM 1491 O O . CYS A 1 188 ? 17.078 25 19.141 1 93.75 188 CYS A O 1
ATOM 1493 N N . SER A 1 189 ? 17.984 23.156 20.125 1 93.19 189 SER A N 1
ATOM 1494 C CA . SER A 1 189 ? 18.516 22.609 18.891 1 93.19 189 SER A CA 1
ATOM 1495 C C . SER A 1 189 ? 17.438 21.891 18.094 1 93.19 189 SER A C 1
ATOM 1497 O O . SER A 1 189 ? 16.406 21.5 18.641 1 93.19 189 SER A O 1
ATOM 1499 N N . PRO A 1 190 ? 17.656 21.672 16.766 1 90.06 190 PRO A N 1
ATOM 1500 C CA . PRO A 1 190 ? 16.688 20.922 15.953 1 90.06 190 PRO A CA 1
ATOM 1501 C C . PRO A 1 190 ? 16.406 19.531 16.5 1 90.06 190 PRO A C 1
ATOM 1503 O O . PRO A 1 190 ? 15.281 19.047 16.422 1 90.06 190 PRO A O 1
ATOM 1506 N N . TRP A 1 191 ? 17.375 18.953 17 1 91.19 191 TRP A N 1
ATOM 1507 C CA . TRP A 1 191 ? 17.219 17.625 17.562 1 91.19 191 TRP A CA 1
ATOM 1508 C C . TRP A 1 191 ? 16.281 17.641 18.781 1 91.19 191 TRP A C 1
ATOM 1510 O O . TRP A 1 191 ? 15.438 16.766 18.938 1 91.19 191 TRP A O 1
ATOM 1520 N N . ARG A 1 192 ? 16.453 18.656 19.578 1 93.19 192 ARG A N 1
ATOM 1521 C CA . ARG A 1 192 ? 15.586 18.812 20.75 1 93.19 192 ARG A CA 1
ATOM 1522 C C . ARG A 1 192 ? 14.164 19.156 20.328 1 93.19 192 ARG A C 1
ATOM 1524 O O . ARG A 1 192 ? 13.203 18.688 20.938 1 93.19 192 ARG A O 1
ATOM 1531 N N . ILE A 1 193 ? 14.086 19.984 19.312 1 95 193 ILE A N 1
ATOM 1532 C CA . ILE A 1 193 ? 12.766 20.359 18.812 1 95 193 ILE A CA 1
ATOM 1533 C C . ILE A 1 193 ? 12.055 19.109 18.281 1 95 193 ILE A C 1
ATOM 1535 O O . ILE A 1 193 ? 10.867 18.906 18.547 1 95 193 ILE A O 1
ATOM 1539 N N . TYR A 1 194 ? 12.789 18.25 17.625 1 94.56 194 TYR A N 1
ATOM 1540 C CA . TYR A 1 194 ? 12.219 17.016 17.094 1 94.56 194 TYR A CA 1
ATOM 1541 C C . TYR A 1 194 ? 11.68 16.141 18.219 1 94.56 194 TYR A C 1
ATOM 1543 O O . TYR A 1 194 ? 10.516 15.719 18.188 1 94.56 194 TYR A O 1
ATOM 1551 N N . TRP A 1 195 ? 12.445 15.953 19.266 1 94.88 195 TRP A N 1
ATOM 1552 C CA . TRP A 1 195 ? 12.117 14.984 20.297 1 94.88 195 TRP A CA 1
ATOM 1553 C C . TRP A 1 195 ? 11.094 15.555 21.281 1 94.88 195 TRP A C 1
ATOM 1555 O O . TRP A 1 195 ? 10.211 14.836 21.75 1 94.88 195 TRP A O 1
ATOM 1565 N N . LYS A 1 196 ? 11.078 16.844 21.484 1 95 196 LYS A N 1
ATOM 1566 C CA . LYS A 1 196 ? 10.281 17.406 22.562 1 95 196 LYS A CA 1
ATOM 1567 C C . LYS A 1 196 ? 9.016 18.062 22.031 1 95 196 LYS A C 1
ATOM 1569 O O . LYS A 1 196 ? 8.023 18.188 22.75 1 95 196 LYS A O 1
ATOM 1574 N N . ILE A 1 197 ? 9.047 18.453 20.781 1 94.94 197 ILE A N 1
ATOM 1575 C CA . ILE A 1 197 ? 7.906 19.219 20.281 1 94.94 197 ILE A CA 1
ATOM 1576 C C . ILE A 1 197 ? 7.246 18.469 19.125 1 94.94 197 ILE A C 1
ATOM 1578 O O . ILE A 1 197 ? 6.09 18.047 19.234 1 94.94 197 ILE A O 1
ATOM 1582 N N . MET A 1 198 ? 8.008 18.156 18.141 1 94.5 198 MET A N 1
ATOM 1583 C CA . MET A 1 198 ? 7.441 17.594 16.922 1 94.5 198 MET A CA 1
ATOM 1584 C C . MET A 1 198 ? 6.91 16.188 17.156 1 94.5 198 MET A C 1
ATOM 1586 O O . MET A 1 198 ? 5.781 15.875 16.781 1 94.5 198 MET A O 1
ATOM 1590 N N . LEU A 1 199 ? 7.672 15.344 17.766 1 94.12 199 LEU A N 1
ATOM 1591 C CA . LEU A 1 199 ? 7.32 13.945 17.922 1 94.12 199 LEU A CA 1
ATOM 1592 C C . LEU A 1 199 ? 6.074 13.797 18.797 1 94.12 199 LEU A C 1
ATOM 1594 O O . LEU A 1 199 ? 5.117 13.125 18.391 1 94.12 199 LEU A O 1
ATOM 1598 N N . PRO A 1 200 ? 5.996 14.477 19.906 1 93.31 200 PRO A N 1
ATOM 1599 C CA . PRO A 1 200 ? 4.789 14.359 20.734 1 93.31 200 PRO A CA 1
ATOM 1600 C C . PRO A 1 200 ? 3.543 14.898 20.031 1 93.31 200 PRO A C 1
ATOM 1602 O O . PRO A 1 200 ? 2.447 14.359 20.203 1 93.31 200 PRO A O 1
ATOM 1605 N N . LEU A 1 201 ? 3.715 15.953 19.25 1 92.12 201 LEU A N 1
ATOM 1606 C CA . LEU A 1 201 ? 2.578 16.562 18.562 1 92.12 201 LEU A CA 1
ATOM 1607 C C . LEU A 1 201 ? 2.143 15.703 17.391 1 92.12 201 LEU A C 1
ATOM 1609 O O . LEU A 1 201 ? 1.035 15.867 16.875 1 92.12 201 LEU A O 1
ATOM 1613 N N . SER A 1 202 ? 2.984 14.75 16.969 1 93.44 202 SER A N 1
ATOM 1614 C CA . SER A 1 202 ? 2.727 13.992 15.75 1 93.44 202 SER A CA 1
ATOM 1615 C C . SER A 1 202 ? 2.365 12.547 16.062 1 93.44 202 SER A C 1
ATOM 1617 O O . SER A 1 202 ? 2.443 11.68 15.195 1 93.44 202 SER A O 1
ATOM 1619 N N . LEU A 1 203 ? 1.956 12.273 17.234 1 92.19 203 LEU A N 1
ATOM 1620 C CA . LEU A 1 203 ? 1.642 10.914 17.656 1 92.19 203 LEU A CA 1
ATOM 1621 C C . LEU A 1 203 ? 0.544 10.312 16.781 1 92.19 203 LEU A C 1
ATOM 1623 O O . LEU A 1 203 ? 0.6 9.125 16.438 1 92.19 203 LEU A O 1
ATOM 1627 N N . PRO A 1 204 ? -0.401 11.055 16.344 1 88.31 204 PRO A N 1
ATOM 1628 C CA . PRO A 1 204 ? -1.441 10.469 15.5 1 88.31 204 PRO A CA 1
ATOM 1629 C C . PRO A 1 204 ? -0.895 9.945 14.18 1 88.31 204 PRO A C 1
ATOM 1631 O O . PRO A 1 204 ? -1.242 8.836 13.758 1 88.31 204 PRO A O 1
ATOM 1634 N N . VAL A 1 205 ? -0.081 10.797 13.57 1 92.25 205 VAL A N 1
ATOM 1635 C CA . VAL A 1 205 ? 0.448 10.359 12.281 1 92.25 205 VAL A CA 1
ATOM 1636 C C . VAL A 1 205 ? 1.446 9.219 12.492 1 92.25 205 VAL A C 1
ATOM 1638 O O . VAL A 1 205 ? 1.57 8.336 11.641 1 92.25 205 VAL A O 1
ATOM 1641 N N . MET A 1 206 ? 2.135 9.203 13.688 1 95.06 206 MET A N 1
ATOM 1642 C CA . MET A 1 206 ? 3.029 8.094 14.016 1 95.06 206 MET A CA 1
ATOM 1643 C C . MET A 1 206 ? 2.248 6.797 14.195 1 95.06 206 MET A C 1
ATOM 1645 O O . MET A 1 206 ? 2.691 5.734 13.75 1 95.06 206 MET A O 1
ATOM 1649 N N . ALA A 1 207 ? 1.114 6.926 14.836 1 93.88 207 ALA A N 1
ATOM 1650 C CA . ALA A 1 207 ? 0.252 5.762 15.031 1 93.88 207 ALA A CA 1
ATOM 1651 C C . ALA A 1 207 ? -0.249 5.227 13.688 1 93.88 207 ALA A C 1
ATOM 1653 O O . ALA A 1 207 ? -0.281 4.012 13.477 1 93.88 207 ALA A O 1
ATOM 1654 N N . THR A 1 208 ? -0.612 6.113 12.805 1 92.5 208 THR A N 1
ATOM 1655 C CA . THR A 1 208 ? -1.058 5.727 11.477 1 92.5 208 THR A CA 1
ATOM 1656 C C . THR A 1 208 ? 0.049 4.988 10.727 1 92.5 208 THR A C 1
ATOM 1658 O O . THR A 1 208 ? -0.188 3.926 10.148 1 92.5 208 THR A O 1
ATOM 1661 N N . ALA A 1 209 ? 1.26 5.555 10.82 1 95.94 209 ALA A N 1
ATOM 1662 C CA . ALA A 1 209 ? 2.406 4.93 10.164 1 95.94 209 ALA A CA 1
ATOM 1663 C C . ALA A 1 209 ? 2.691 3.553 10.758 1 95.94 209 ALA A C 1
ATOM 1665 O O . ALA A 1 209 ? 3.01 2.611 10.031 1 95.94 209 ALA A O 1
ATOM 1666 N N . ALA A 1 210 ? 2.578 3.494 12.047 1 97 210 ALA A N 1
ATOM 1667 C CA . ALA A 1 210 ? 2.822 2.221 12.719 1 97 210 ALA A CA 1
ATOM 1668 C C . ALA A 1 210 ? 1.812 1.165 12.273 1 97 210 ALA A C 1
ATOM 1670 O O . ALA A 1 210 ? 2.188 0.042 11.938 1 97 210 ALA A O 1
ATOM 1671 N N . ILE A 1 211 ? 0.589 1.499 12.258 1 94.94 211 ILE A N 1
ATOM 1672 C CA . ILE A 1 211 ? -0.482 0.569 11.914 1 94.94 211 ILE A CA 1
ATOM 1673 C C . ILE A 1 211 ? -0.315 0.098 10.469 1 94.94 211 ILE A C 1
ATOM 1675 O O . ILE A 1 211 ? -0.313 -1.105 10.203 1 94.94 211 ILE A O 1
ATOM 1679 N N . PHE A 1 212 ? -0.095 1.033 9.609 1 95 212 PHE A N 1
ATOM 1680 C CA . PHE A 1 212 ? -0.001 0.664 8.203 1 95 212 PHE A CA 1
ATOM 1681 C C . PHE A 1 212 ? 1.298 -0.082 7.922 1 95 212 PHE A C 1
ATOM 1683 O O . PHE A 1 212 ? 1.329 -1.001 7.102 1 95 212 PHE A O 1
ATOM 1690 N N . SER A 1 213 ? 2.367 0.304 8.555 1 97.38 213 SER A N 1
ATOM 1691 C CA . SER A 1 213 ? 3.619 -0.435 8.422 1 97.38 213 SER A CA 1
ATOM 1692 C C . SER A 1 213 ? 3.457 -1.883 8.867 1 97.38 213 SER A C 1
ATOM 1694 O O . SER A 1 213 ? 3.947 -2.801 8.211 1 97.38 213 SER A O 1
ATOM 1696 N N . PHE A 1 214 ? 2.762 -2.029 9.961 1 97.31 214 PHE A N 1
ATOM 1697 C CA . PHE A 1 214 ? 2.529 -3.373 10.477 1 97.31 214 PHE A CA 1
ATOM 1698 C C . PHE A 1 214 ? 1.688 -4.188 9.5 1 97.31 214 PHE A C 1
ATOM 1700 O O . PHE A 1 214 ? 2.064 -5.301 9.133 1 97.31 214 PHE A O 1
ATOM 1707 N N . ILE A 1 215 ? 0.63 -3.637 9.062 1 95.38 215 ILE A N 1
ATOM 1708 C CA . ILE A 1 215 ? -0.317 -4.332 8.195 1 95.38 215 ILE A CA 1
ATOM 1709 C C . ILE A 1 215 ? 0.366 -4.715 6.887 1 95.38 215 ILE A C 1
ATOM 1711 O O . ILE A 1 215 ? 0.274 -5.863 6.445 1 95.38 215 ILE A O 1
ATOM 1715 N N . TRP A 1 216 ? 1.091 -3.799 6.309 1 95 216 TRP A N 1
ATOM 1716 C CA . TRP A 1 216 ? 1.717 -4.043 5.012 1 95 216 TRP A CA 1
ATOM 1717 C C . TRP A 1 216 ? 2.842 -5.066 5.137 1 95 216 TRP A C 1
ATOM 1719 O O . TRP A 1 216 ? 3.018 -5.91 4.254 1 95 216 TRP A O 1
ATOM 1729 N N . THR A 1 217 ? 3.545 -4.984 6.211 1 97.25 217 THR A N 1
ATOM 1730 C CA . THR A 1 217 ? 4.613 -5.953 6.426 1 97.25 217 THR A CA 1
ATOM 1731 C C . THR A 1 217 ? 4.039 -7.34 6.707 1 97.25 217 THR A C 1
ATOM 1733 O O . THR A 1 217 ? 4.527 -8.336 6.18 1 97.25 217 THR A O 1
ATOM 1736 N N . TRP A 1 218 ? 3.016 -7.375 7.484 1 96.62 218 TRP A N 1
ATOM 1737 C CA . TRP A 1 218 ? 2.365 -8.633 7.812 1 96.62 218 TRP A CA 1
ATOM 1738 C C . TRP A 1 218 ? 1.813 -9.312 6.562 1 96.62 218 TRP A C 1
ATOM 1740 O O . TRP A 1 218 ? 1.883 -10.531 6.426 1 96.62 218 TRP A O 1
ATOM 1750 N N . ASP A 1 219 ? 1.383 -8.523 5.664 1 94.62 219 ASP A N 1
ATOM 1751 C CA . ASP A 1 219 ? 0.688 -9.031 4.484 1 94.62 219 ASP A CA 1
ATOM 1752 C C . ASP A 1 219 ? 1.657 -9.234 3.322 1 94.62 219 ASP A C 1
ATOM 1754 O O . ASP A 1 219 ? 1.272 -9.742 2.268 1 94.62 219 ASP A O 1
ATOM 1758 N N . ASP A 1 220 ? 2.852 -8.859 3.504 1 94.75 220 ASP A N 1
ATOM 1759 C CA . ASP A 1 220 ? 3.828 -8.953 2.424 1 94.75 220 ASP A CA 1
ATOM 1760 C C . ASP A 1 220 ? 4.047 -10.406 2.004 1 94.75 220 ASP A C 1
ATOM 1762 O O . ASP A 1 220 ? 4.371 -11.25 2.836 1 94.75 220 ASP A O 1
ATOM 1766 N N . PHE A 1 221 ? 3.867 -10.68 0.804 1 93.06 221 PHE A N 1
ATOM 1767 C CA . PHE A 1 221 ? 4.012 -12.023 0.26 1 93.06 221 PHE A CA 1
ATOM 1768 C C . PHE A 1 221 ? 5.258 -12.125 -0.615 1 93.06 221 PHE A C 1
ATOM 1770 O O . PHE A 1 221 ? 6.02 -13.086 -0.51 1 93.06 221 PHE A O 1
ATOM 1777 N N . PHE A 1 222 ? 5.59 -11.117 -1.381 1 91.44 222 PHE A N 1
ATOM 1778 C CA . PHE A 1 222 ? 6.613 -11.219 -2.412 1 91.44 222 PHE A CA 1
ATOM 1779 C C . PHE A 1 222 ? 8.008 -11.172 -1.797 1 91.44 222 PHE A C 1
ATOM 1781 O O . PHE A 1 222 ? 8.867 -11.992 -2.131 1 91.44 222 PHE A O 1
ATOM 1788 N N . GLY A 1 223 ? 8.203 -10.25 -0.914 1 93.75 223 GLY A N 1
ATOM 1789 C CA . GLY A 1 223 ? 9.508 -10.164 -0.265 1 93.75 223 GLY A CA 1
ATOM 1790 C C . GLY A 1 223 ? 9.938 -11.477 0.371 1 93.75 223 GLY A C 1
ATOM 1791 O O . GLY A 1 223 ? 10.93 -12.07 -0.042 1 93.75 223 GLY A O 1
ATOM 1792 N N . PRO A 1 224 ? 9.086 -11.914 1.27 1 96.56 224 PRO A N 1
ATOM 1793 C CA . PRO A 1 224 ? 9.422 -13.18 1.932 1 96.56 224 PRO A CA 1
ATOM 1794 C C . PRO A 1 224 ? 9.586 -14.336 0.948 1 96.56 224 PRO A C 1
ATOM 1796 O O . PRO A 1 224 ? 10.438 -15.203 1.144 1 96.56 224 PRO A O 1
ATOM 1799 N N . LEU A 1 225 ? 8.812 -14.375 -0.065 1 93.81 225 LEU A N 1
ATOM 1800 C CA . LEU A 1 225 ? 8.898 -15.438 -1.056 1 93.81 225 LEU A CA 1
ATOM 1801 C C . LEU A 1 225 ? 10.273 -15.469 -1.703 1 93.81 225 LEU A C 1
ATOM 1803 O O . LEU A 1 225 ? 10.805 -16.547 -1.991 1 93.81 225 LEU A O 1
ATOM 1807 N N . ILE A 1 226 ? 10.828 -14.352 -1.869 1 93.75 226 ILE A N 1
ATOM 1808 C CA . ILE A 1 226 ? 12.086 -14.242 -2.6 1 93.75 226 ILE A CA 1
ATOM 1809 C C . ILE A 1 226 ? 13.258 -14.438 -1.641 1 93.75 226 ILE A C 1
ATOM 1811 O O . ILE A 1 226 ? 14.258 -15.062 -1.993 1 93.75 226 ILE A O 1
ATOM 1815 N N . TYR A 1 227 ? 13.109 -13.977 -0.418 1 96.75 227 TYR A N 1
ATOM 1816 C CA . TYR A 1 227 ? 14.289 -13.875 0.435 1 96.75 227 TYR A CA 1
ATOM 1817 C C . TYR A 1 227 ? 14.336 -15.008 1.448 1 96.75 227 TYR A C 1
ATOM 1819 O O . TYR A 1 227 ? 15.383 -15.297 2.027 1 96.75 227 TYR A O 1
ATOM 1827 N N . LEU A 1 228 ? 13.188 -15.641 1.688 1 96.81 228 LEU A N 1
ATOM 1828 C CA . LEU A 1 228 ? 13.125 -16.703 2.68 1 96.81 228 LEU A CA 1
ATOM 1829 C C . LEU A 1 228 ? 12.961 -18.062 2.01 1 96.81 228 LEU A C 1
ATOM 1831 O O . LEU A 1 228 ? 11.898 -18.359 1.453 1 96.81 228 LEU A O 1
ATOM 1835 N N . ASN A 1 229 ? 13.953 -18.984 2.176 1 94.69 229 ASN A N 1
ATOM 1836 C CA . ASN A 1 229 ? 13.961 -20.234 1.419 1 94.69 229 ASN A CA 1
ATOM 1837 C C . ASN A 1 229 ? 13.797 -21.438 2.332 1 94.69 229 ASN A C 1
ATOM 1839 O O . ASN A 1 229 ? 13.438 -22.531 1.873 1 94.69 229 ASN A O 1
ATOM 1843 N N . ASP A 1 230 ? 14.016 -21.266 3.611 1 95.5 230 ASP A N 1
ATOM 1844 C CA . ASP A 1 230 ? 13.828 -22.328 4.594 1 95.5 230 ASP A CA 1
ATOM 1845 C C . ASP A 1 230 ? 12.5 -22.172 5.328 1 95.5 230 ASP A C 1
ATOM 1847 O O . ASP A 1 230 ? 12.172 -21.094 5.816 1 95.5 230 ASP A O 1
ATOM 1851 N N . MET A 1 231 ? 11.836 -23.266 5.438 1 94.44 231 MET A N 1
ATOM 1852 C CA . MET A 1 231 ? 10.5 -23.219 6.02 1 94.44 231 MET A CA 1
ATOM 1853 C C . MET A 1 231 ? 10.547 -22.688 7.449 1 94.44 231 MET A C 1
ATOM 1855 O O . MET A 1 231 ? 9.594 -22.062 7.914 1 94.44 231 MET A O 1
ATOM 1859 N N . GLU A 1 232 ? 11.625 -22.891 8.07 1 96 232 GLU A N 1
ATOM 1860 C CA . GLU A 1 232 ? 11.758 -22.438 9.453 1 96 232 GLU A CA 1
ATOM 1861 C C . GLU A 1 232 ? 11.734 -20.906 9.531 1 96 232 GLU A C 1
ATOM 1863 O O . GLU A 1 232 ? 11.445 -20.344 10.586 1 96 232 GLU A O 1
ATOM 1868 N N . THR A 1 233 ? 11.992 -20.25 8.414 1 96.75 233 THR A N 1
ATOM 1869 C CA . THR A 1 233 ? 12.07 -18.781 8.422 1 96.75 233 THR A CA 1
ATOM 1870 C C . THR A 1 233 ? 10.859 -18.172 7.719 1 96.75 233 THR A C 1
ATOM 1872 O O . THR A 1 233 ? 10.75 -16.953 7.621 1 96.75 233 THR A O 1
ATOM 1875 N N . TYR A 1 234 ? 9.898 -18.984 7.355 1 97 234 TYR A N 1
ATOM 1876 C CA . TYR A 1 234 ? 8.75 -18.5 6.59 1 97 234 TYR A CA 1
ATOM 1877 C C . TYR A 1 234 ? 7.898 -17.562 7.426 1 97 234 TYR A C 1
ATOM 1879 O O . TYR A 1 234 ? 7.805 -17.703 8.648 1 97 234 TYR A O 1
ATOM 1887 N N . THR A 1 235 ? 7.379 -16.578 6.746 1 97.81 235 THR A N 1
ATOM 1888 C CA . THR A 1 235 ? 6.312 -15.781 7.344 1 97.81 235 THR A CA 1
ATOM 1889 C C . THR A 1 235 ? 4.969 -16.484 7.219 1 97.81 235 THR A C 1
ATOM 1891 O O . THR A 1 235 ? 4.859 -17.5 6.531 1 97.81 235 THR A O 1
ATOM 1894 N N . ALA A 1 236 ? 4.004 -15.945 7.895 1 96.56 236 ALA A N 1
ATOM 1895 C CA . ALA A 1 236 ? 2.66 -16.516 7.871 1 96.56 236 ALA A CA 1
ATOM 1896 C C . ALA A 1 236 ? 2.109 -16.562 6.449 1 96.56 236 ALA A C 1
ATOM 1898 O O . ALA A 1 236 ? 1.489 -17.547 6.047 1 96.56 236 ALA A O 1
ATOM 1899 N N . GLN A 1 237 ? 2.396 -15.57 5.668 1 95.12 237 GLN A N 1
ATOM 1900 C CA . GLN A 1 237 ? 1.842 -15.492 4.324 1 95.12 237 GLN A CA 1
ATOM 1901 C C . GLN A 1 237 ? 2.443 -16.562 3.416 1 95.12 237 GLN A C 1
ATOM 1903 O O . GLN A 1 237 ? 1.736 -17.172 2.615 1 95.12 237 GLN A O 1
ATOM 1908 N N . ILE A 1 238 ? 3.707 -16.781 3.561 1 94.56 238 ILE A N 1
ATOM 1909 C CA . ILE A 1 238 ? 4.336 -17.828 2.764 1 94.56 238 ILE A CA 1
ATOM 1910 C C . ILE A 1 238 ? 3.912 -19.203 3.287 1 94.56 238 ILE A C 1
ATOM 1912 O O . ILE A 1 238 ? 3.74 -20.141 2.508 1 94.56 238 ILE A O 1
ATOM 1916 N N . GLY A 1 239 ? 3.76 -19.266 4.59 1 94.31 239 GLY A N 1
ATOM 1917 C CA . GLY A 1 239 ? 3.211 -20.5 5.148 1 94.31 239 GLY A CA 1
ATOM 1918 C C . GLY A 1 239 ? 1.861 -20.875 4.566 1 94.31 239 GLY A C 1
ATOM 1919 O O . GLY A 1 239 ? 1.582 -22.047 4.328 1 94.31 239 GLY A O 1
ATOM 1920 N N . LEU A 1 240 ? 1.026 -19.906 4.328 1 93.25 240 LEU A N 1
ATOM 1921 C CA . LEU A 1 240 ? -0.292 -20.141 3.746 1 93.25 240 LEU A CA 1
ATOM 1922 C C . LEU A 1 240 ? -0.173 -20.75 2.352 1 93.25 240 LEU A C 1
ATOM 1924 O O . LEU A 1 240 ? -0.995 -21.578 1.962 1 93.25 240 LEU A O 1
ATOM 1928 N N . ARG A 1 241 ? 0.817 -20.297 1.629 1 89.62 241 ARG A N 1
ATOM 1929 C CA . ARG A 1 241 ? 1.036 -20.828 0.283 1 89.62 241 ARG A CA 1
ATOM 1930 C C . ARG A 1 241 ? 1.313 -22.328 0.312 1 89.62 241 ARG A C 1
ATOM 1932 O O . ARG A 1 241 ? 0.997 -23.031 -0.643 1 89.62 241 ARG A O 1
ATOM 1939 N N . SER A 1 242 ? 1.838 -22.797 1.343 1 90.12 242 SER A N 1
ATOM 1940 C CA . SER A 1 242 ? 2.221 -24.203 1.473 1 90.12 242 SER A CA 1
ATOM 1941 C C . SER A 1 242 ? 0.994 -25.109 1.511 1 90.12 242 SER A C 1
ATOM 1943 O O . SER A 1 242 ? 1.105 -26.328 1.327 1 90.12 242 SER A O 1
ATOM 1945 N N . PHE A 1 243 ? -0.119 -24.484 1.713 1 91.06 243 PHE A N 1
ATOM 1946 C CA . PHE A 1 243 ? -1.345 -25.281 1.719 1 91.06 243 PHE A CA 1
ATOM 1947 C C . PHE A 1 243 ? -1.835 -25.531 0.298 1 91.06 243 PHE A C 1
ATOM 1949 O O . PHE A 1 243 ? -2.701 -26.375 0.074 1 91.06 243 PHE A O 1
ATOM 1956 N N . VAL A 1 244 ? -1.326 -24.734 -0.593 1 84.06 244 VAL A N 1
ATOM 1957 C CA . VAL A 1 244 ? -1.743 -24.859 -1.985 1 84.06 244 VAL A CA 1
ATOM 1958 C C . VAL A 1 244 ? -0.704 -25.656 -2.768 1 84.06 244 VAL A C 1
ATOM 1960 O O . VAL A 1 244 ? 0.473 -25.297 -2.803 1 84.06 244 VAL A O 1
ATOM 1963 N N . ASP A 1 245 ? -0.884 -27.016 -2.961 1 70.75 245 ASP A N 1
ATOM 1964 C CA . ASP A 1 245 ? 0.119 -27.875 -3.562 1 70.75 245 ASP A CA 1
ATOM 1965 C C . ASP A 1 245 ? 0.017 -27.859 -5.086 1 70.75 245 ASP A C 1
ATOM 1967 O O . ASP A 1 245 ? -1.08 -27.953 -5.641 1 70.75 245 ASP A O 1
ATOM 1971 N N . SER A 1 246 ? 1.266 -27.781 -5.746 1 56.81 246 SER A N 1
ATOM 1972 C CA . SER A 1 246 ? 1.329 -27.891 -7.199 1 56.81 246 SER A CA 1
ATOM 1973 C C . SER A 1 246 ? 1.063 -29.312 -7.66 1 56.81 246 SER A C 1
ATOM 1975 O O . SER A 1 246 ? 0.511 -29.531 -8.742 1 56.81 246 SER A O 1
ATOM 1977 N N . GLY A 1 247 ? 1.512 -30.297 -6.973 1 54.56 247 GLY A N 1
ATOM 1978 C CA . GLY A 1 247 ? 1.45 -31.656 -7.457 1 54.56 247 GLY A CA 1
ATOM 1979 C C . GLY A 1 247 ? 0.461 -32.531 -6.691 1 54.56 247 GLY A C 1
ATOM 1980 O O . GLY A 1 247 ? 0.169 -33.656 -7.094 1 54.56 247 GLY A O 1
ATOM 1981 N N . GLY A 1 248 ? -0.126 -31.906 -5.566 1 61.41 248 GLY A N 1
ATOM 1982 C CA . GLY A 1 248 ? -1.016 -32.719 -4.766 1 61.41 248 GLY A CA 1
ATOM 1983 C C . GLY A 1 248 ? -2.336 -32.062 -4.449 1 61.41 248 GLY A C 1
ATOM 1984 O O . GLY A 1 248 ? -2.816 -31.219 -5.227 1 61.41 248 GLY A O 1
ATOM 1985 N N . GLU A 1 249 ? -3.033 -32.594 -3.408 1 76.19 249 GLU A N 1
ATOM 1986 C CA . GLU A 1 249 ? -4.332 -32.031 -3.021 1 76.19 249 GLU A CA 1
ATOM 1987 C C . GLU A 1 249 ? -4.168 -30.797 -2.143 1 76.19 249 GLU A C 1
ATOM 1989 O O . GLU A 1 249 ? -3.453 -30.828 -1.139 1 76.19 249 GLU A O 1
ATOM 1994 N N . SER A 1 250 ? -4.648 -29.688 -2.6 1 84.81 250 SER A N 1
ATOM 1995 C CA . SER A 1 250 ? -4.668 -28.469 -1.816 1 84.81 250 SER A CA 1
ATOM 1996 C C . SER A 1 250 ? -5.598 -28.578 -0.615 1 84.81 250 SER A C 1
ATOM 1998 O O . SER A 1 250 ? -6.645 -29.234 -0.696 1 84.81 250 SER A O 1
ATOM 2000 N N . ASP A 1 251 ? -5.121 -28.141 0.515 1 89.69 251 ASP A N 1
ATOM 2001 C CA . ASP A 1 251 ? -5.945 -28.078 1.719 1 89.69 251 ASP A CA 1
ATOM 2002 C C . ASP A 1 251 ? -6.566 -26.703 1.895 1 89.69 251 ASP A C 1
ATOM 2004 O O . ASP A 1 251 ? -6.105 -25.906 2.721 1 89.69 251 ASP A O 1
ATOM 2008 N N . TRP A 1 252 ? -7.699 -26.516 1.326 1 88.44 252 TRP A N 1
ATOM 2009 C CA . TRP A 1 252 ? -8.344 -25.203 1.272 1 88.44 252 TRP A CA 1
ATOM 2010 C C . TRP A 1 252 ? -8.898 -24.812 2.637 1 88.44 252 TRP A C 1
ATOM 2012 O O . TRP A 1 252 ? -8.727 -23.672 3.088 1 88.44 252 TRP A O 1
ATOM 2022 N N . PRO A 1 253 ? -9.508 -25.766 3.299 1 89.88 253 PRO A N 1
ATOM 2023 C CA . PRO A 1 253 ? -10.016 -25.391 4.621 1 89.88 253 PRO A CA 1
ATOM 2024 C C . PRO A 1 253 ? -8.914 -24.922 5.566 1 89.88 253 PRO A C 1
ATOM 2026 O O . PRO A 1 253 ? -9.109 -23.953 6.309 1 89.88 253 PRO A O 1
ATOM 2029 N N . ALA A 1 254 ? -7.797 -25.578 5.504 1 92.38 254 ALA A N 1
ATOM 2030 C CA . ALA A 1 254 ? -6.676 -25.172 6.348 1 92.38 254 ALA A CA 1
ATOM 2031 C C . ALA A 1 254 ? -6.16 -23.797 5.941 1 92.38 254 ALA A C 1
ATOM 2033 O O . ALA A 1 254 ? -5.812 -22.984 6.797 1 92.38 254 ALA A O 1
ATOM 2034 N N . LEU A 1 255 ? -6.102 -23.594 4.645 1 92.62 255 LEU A N 1
ATOM 2035 C CA . LEU A 1 255 ? -5.688 -22.297 4.125 1 92.62 255 LEU A CA 1
ATOM 2036 C C . LEU A 1 255 ? -6.57 -21.172 4.68 1 92.62 255 LEU A C 1
ATOM 2038 O O . LEU A 1 255 ? -6.066 -20.172 5.191 1 92.62 255 LEU A O 1
ATOM 2042 N N . PHE A 1 256 ? -7.848 -21.375 4.656 1 91.88 256 PHE A N 1
ATOM 2043 C CA . PHE A 1 256 ? -8.789 -20.344 5.078 1 91.88 256 PHE A CA 1
ATOM 2044 C C . PHE A 1 256 ? -8.805 -20.219 6.598 1 91.88 256 PHE A C 1
ATOM 2046 O O . PHE A 1 256 ? -8.914 -19.125 7.133 1 91.88 256 PHE A O 1
ATOM 2053 N N . ALA A 1 257 ? -8.695 -21.328 7.273 1 94.06 257 ALA A N 1
ATOM 2054 C CA . ALA A 1 257 ? -8.648 -21.297 8.734 1 94.06 257 ALA A CA 1
ATOM 2055 C C . ALA A 1 257 ? -7.445 -20.5 9.234 1 94.06 257 ALA A C 1
ATOM 2057 O O . ALA A 1 257 ? -7.578 -19.641 10.102 1 94.06 257 ALA A O 1
ATOM 2058 N N . MET A 1 258 ? -6.273 -20.797 8.664 1 94.94 258 MET A N 1
ATOM 2059 C CA . MET A 1 258 ? -5.062 -20.094 9.086 1 94.94 258 MET A CA 1
ATOM 2060 C C . MET A 1 258 ? -5.094 -18.641 8.664 1 94.94 258 MET A C 1
ATOM 2062 O O . MET A 1 258 ? -4.539 -17.766 9.344 1 94.94 258 MET A O 1
ATOM 2066 N N . SER A 1 259 ? -5.758 -18.312 7.551 1 93.25 259 SER A N 1
ATOM 2067 C CA . SER A 1 259 ? -5.93 -16.922 7.121 1 93.25 259 SER A CA 1
ATOM 2068 C C . SER A 1 259 ? -6.789 -16.141 8.109 1 93.25 259 SER A C 1
ATOM 2070 O O . SER A 1 259 ? -6.496 -14.984 8.398 1 93.25 259 SER A O 1
ATOM 2072 N N . VAL A 1 260 ? -7.809 -16.766 8.562 1 92.38 260 VAL A N 1
ATOM 2073 C CA . VAL A 1 260 ? -8.664 -16.141 9.562 1 92.38 260 VAL A CA 1
ATOM 2074 C C . VAL A 1 260 ? -7.863 -15.844 10.828 1 92.38 260 VAL A C 1
ATOM 2076 O O . VAL A 1 260 ? -7.918 -14.742 11.367 1 92.38 260 VAL A O 1
ATOM 2079 N N . LEU A 1 261 ? -7.078 -16.781 11.203 1 94.31 261 LEU A N 1
ATOM 2080 C CA . LEU A 1 261 ? -6.242 -16.594 12.375 1 94.31 261 LEU A CA 1
ATOM 2081 C C . LEU A 1 261 ? -5.223 -15.477 12.141 1 94.31 261 LEU A C 1
ATOM 2083 O O . LEU A 1 261 ? -4.848 -14.766 13.07 1 94.31 261 LEU A O 1
ATOM 2087 N N . GLY A 1 262 ? -4.828 -15.375 10.906 1 93.5 262 GLY A N 1
ATOM 2088 C CA . GLY A 1 262 ? -3.852 -14.367 10.539 1 93.5 262 GLY A CA 1
ATOM 2089 C C . GLY A 1 262 ? -4.367 -12.945 10.711 1 93.5 262 GLY A C 1
ATOM 2090 O O . GLY A 1 262 ? -3.582 -12 10.75 1 93.5 262 GLY A O 1
ATOM 2091 N N . LEU A 1 263 ? -5.68 -12.766 10.922 1 91.38 263 LEU A N 1
ATOM 2092 C CA . LEU A 1 263 ? -6.273 -11.445 11.125 1 91.38 263 LEU A CA 1
ATOM 2093 C C . LEU A 1 263 ? -6.09 -10.984 12.562 1 91.38 263 LEU A C 1
ATOM 2095 O O . LEU A 1 263 ? -6.152 -9.789 12.852 1 91.38 263 LEU A O 1
ATOM 2099 N N . VAL A 1 264 ? -5.832 -11.883 13.414 1 92.38 264 VAL A N 1
ATOM 2100 C CA . VAL A 1 264 ? -5.844 -11.602 14.852 1 92.38 264 VAL A CA 1
ATOM 2101 C C . VAL A 1 264 ? -4.684 -10.68 15.211 1 92.38 264 VAL A C 1
ATOM 2103 O O . VAL A 1 264 ? -4.887 -9.633 15.828 1 92.38 264 VAL A O 1
ATOM 2106 N N . PRO A 1 265 ? -3.467 -10.977 14.766 1 94.31 265 PRO A N 1
ATOM 2107 C CA . PRO A 1 265 ? -2.371 -10.07 15.125 1 94.31 265 PRO A CA 1
ATOM 2108 C C . PRO A 1 265 ? -2.568 -8.656 14.578 1 94.31 265 PRO A C 1
ATOM 2110 O O . PRO A 1 265 ? -2.236 -7.68 15.25 1 94.31 265 PRO A O 1
ATOM 2113 N N . VAL A 1 266 ? -3.055 -8.586 13.445 1 93.06 266 VAL A N 1
ATOM 2114 C CA . VAL A 1 266 ? -3.271 -7.281 12.828 1 93.06 266 VAL A CA 1
ATOM 2115 C C . VAL A 1 266 ? -4.348 -6.516 13.594 1 93.06 266 VAL A C 1
ATOM 2117 O O . VAL A 1 266 ? -4.191 -5.324 13.867 1 93.06 266 VAL A O 1
ATOM 2120 N N . PHE A 1 267 ? -5.359 -7.273 14.016 1 90.38 267 PHE A N 1
ATOM 2121 C CA . PHE A 1 267 ? -6.441 -6.664 14.781 1 90.38 267 PHE A CA 1
ATOM 2122 C C . PHE A 1 267 ? -5.941 -6.184 16.141 1 90.38 267 PHE A C 1
ATOM 2124 O O . PHE A 1 267 ? -6.273 -5.074 16.562 1 90.38 267 PHE A O 1
ATOM 2131 N N . LEU A 1 268 ? -5.176 -6.957 16.781 1 92.25 268 LEU A N 1
ATOM 2132 C CA . LEU A 1 268 ? -4.637 -6.602 18.078 1 92.25 268 LEU A CA 1
ATOM 2133 C C . LEU A 1 268 ? -3.717 -5.391 17.984 1 92.25 268 LEU A C 1
ATOM 2135 O O . LEU A 1 268 ? -3.77 -4.496 18.828 1 92.25 268 LEU A O 1
ATOM 2139 N N . PHE A 1 269 ? -2.943 -5.395 16.953 1 91.88 269 PHE A N 1
ATOM 2140 C CA . PHE A 1 269 ? -2.055 -4.254 16.75 1 91.88 269 PHE A CA 1
ATOM 2141 C C . PHE A 1 269 ? -2.855 -2.984 16.484 1 91.88 269 PHE A C 1
ATOM 2143 O O . PHE A 1 269 ? -2.525 -1.917 17.016 1 91.88 269 PHE A O 1
ATOM 2150 N N . PHE A 1 270 ? -3.871 -3.121 15.758 1 88.25 270 PHE A N 1
ATOM 2151 C CA . PHE A 1 270 ? -4.738 -1.986 15.469 1 88.25 270 PHE A CA 1
ATOM 2152 C C . PHE A 1 270 ? -5.395 -1.464 16.734 1 88.25 270 PHE A C 1
ATOM 2154 O O . PHE A 1 270 ? -5.438 -0.253 16.969 1 88.25 270 PHE A O 1
ATOM 2161 N N . LEU A 1 271 ? -5.859 -2.354 17.578 1 86.44 271 LEU A N 1
ATOM 2162 C CA . LEU A 1 271 ? -6.52 -1.969 18.812 1 86.44 271 LEU A CA 1
ATOM 2163 C C . LEU A 1 271 ? -5.555 -1.243 19.734 1 86.44 271 LEU A C 1
ATOM 2165 O O . LEU A 1 271 ? -5.949 -0.32 20.453 1 86.44 271 LEU A O 1
ATOM 2169 N N . PHE A 1 272 ? -4.398 -1.584 19.641 1 88.5 272 PHE A N 1
ATOM 2170 C CA . PHE A 1 272 ? -3.391 -0.987 20.516 1 88.5 272 PHE A CA 1
ATOM 2171 C C . PHE A 1 272 ? -3.119 0.458 20.109 1 88.5 272 PHE A C 1
ATOM 2173 O O . PHE A 1 272 ? -2.977 1.33 20.969 1 88.5 272 PHE A O 1
ATOM 2180 N N . PHE A 1 273 ? -3.123 0.738 18.844 1 86.06 273 PHE A N 1
ATOM 2181 C CA . PHE A 1 273 ? -2.68 2.053 18.391 1 86.06 273 PHE A CA 1
ATOM 2182 C C . PHE A 1 273 ? -3.871 2.918 17.984 1 86.06 273 PHE A C 1
ATOM 2184 O O . PHE A 1 273 ? -3.717 4.113 17.734 1 86.06 273 PHE A O 1
ATOM 2191 N N . GLN A 1 274 ? -5.016 2.359 17.891 1 78.69 274 GLN A N 1
ATOM 2192 C CA . GLN A 1 274 ? -6.172 3.09 17.391 1 78.69 274 GLN A CA 1
ATOM 2193 C C . GLN A 1 274 ? -6.539 4.25 18.297 1 78.69 274 GLN A C 1
ATOM 2195 O O . GLN A 1 274 ? -7.09 5.258 17.844 1 78.69 274 GLN A O 1
ATOM 2200 N N . ARG A 1 275 ? -6.281 4.168 19.609 1 80.25 275 ARG A N 1
ATOM 2201 C CA . ARG A 1 275 ? -6.609 5.246 20.547 1 80.25 275 ARG A CA 1
ATOM 2202 C C . ARG A 1 275 ? -5.816 6.508 20.219 1 80.25 275 ARG A C 1
ATOM 2204 O O . ARG A 1 275 ? -6.301 7.621 20.422 1 80.25 275 ARG A O 1
ATOM 2211 N N . LEU A 1 276 ? -4.676 6.25 19.734 1 78.31 276 LEU A N 1
ATOM 2212 C CA . LEU A 1 276 ? -3.83 7.387 19.391 1 78.31 276 LEU A CA 1
ATOM 2213 C C . LEU A 1 276 ? -4.348 8.086 18.141 1 78.31 276 LEU A C 1
ATOM 2215 O O . LEU A 1 276 ? -4.055 9.266 17.922 1 78.31 276 LEU A O 1
ATOM 2219 N N . LEU A 1 277 ? -5.09 7.348 17.391 1 71.44 277 LEU A N 1
ATOM 2220 C CA . LEU A 1 277 ? -5.66 7.922 16.188 1 71.44 277 LEU A CA 1
ATOM 2221 C C . LEU A 1 277 ? -6.801 8.875 16.516 1 71.44 277 LEU A C 1
ATOM 2223 O O . LEU A 1 277 ? -6.996 9.883 15.82 1 71.44 277 LEU A O 1
ATOM 2227 N N . ILE A 1 278 ? -7.527 8.586 17.5 1 61.84 278 ILE A N 1
ATOM 2228 C CA . ILE A 1 278 ? -8.695 9.367 17.891 1 61.84 278 ILE A CA 1
ATOM 2229 C C . ILE A 1 278 ? -8.25 10.578 18.703 1 61.84 278 ILE A C 1
ATOM 2231 O O . ILE A 1 278 ? -8.805 11.672 18.562 1 61.84 278 ILE A O 1
ATOM 2235 N N . GLU A 1 279 ? -7.336 10.398 19.578 1 55.53 279 GLU A N 1
ATOM 2236 C CA . GLU A 1 279 ? -6.922 11.477 20.484 1 55.53 279 GLU A CA 1
ATOM 2237 C C . GLU A 1 279 ? -6.203 12.586 19.719 1 55.53 279 GLU A C 1
ATOM 2239 O O . GLU A 1 279 ? -6.234 13.75 20.125 1 55.53 279 GLU A O 1
ATOM 2244 N N . GLY A 1 280 ? -5.438 12.266 18.766 1 49.47 280 GLY A N 1
ATOM 2245 C CA . GLY A 1 280 ? -4.754 13.336 18.062 1 49.47 280 GLY A CA 1
ATOM 2246 C C . GLY A 1 280 ? -5.695 14.414 17.547 1 49.47 280 GLY A C 1
ATOM 2247 O O . GLY A 1 280 ? -5.309 15.578 17.438 1 49.47 280 GLY A O 1
ATOM 2248 N N . ILE A 1 281 ? -6.957 14.062 17.297 1 45.72 281 ILE A N 1
ATOM 2249 C CA . ILE A 1 281 ? -7.969 15.016 16.859 1 45.72 281 ILE A CA 1
ATOM 2250 C C . ILE A 1 281 ? -8.344 15.93 18.016 1 45.72 281 ILE A C 1
ATOM 2252 O O . ILE A 1 281 ? -8.531 17.141 17.828 1 45.72 281 ILE A O 1
ATOM 2256 N N . ALA A 1 282 ? -8.477 15.445 19.188 1 45.03 282 ALA A N 1
ATOM 2257 C CA . ALA A 1 282 ? -8.93 16.234 20.328 1 45.03 282 ALA A CA 1
ATOM 2258 C C . ALA A 1 282 ? -7.902 17.312 20.703 1 45.03 282 ALA A C 1
ATOM 2260 O O . ALA A 1 282 ? -8.266 18.391 21.172 1 45.03 282 ALA A O 1
ATOM 2261 N N . THR A 1 283 ? -6.738 17.062 20.547 1 42.91 283 THR A N 1
ATOM 2262 C CA . THR A 1 283 ? -5.746 18.031 20.984 1 42.91 283 THR A CA 1
ATOM 2263 C C . THR A 1 283 ? -5.691 19.219 20.031 1 42.91 283 THR A C 1
ATOM 2265 O O . THR A 1 283 ? -5.309 20.328 20.438 1 42.91 283 THR A O 1
ATOM 2268 N N . THR A 1 284 ? -5.91 18.984 18.781 1 42.16 284 THR A N 1
ATOM 2269 C CA . THR A 1 284 ? -5.91 20.172 17.938 1 42.16 284 THR A CA 1
ATOM 2270 C C . THR A 1 284 ? -7.09 21.078 18.266 1 42.16 284 THR A C 1
ATOM 2272 O O . THR A 1 284 ? -7.023 22.297 18.047 1 42.16 284 THR A O 1
ATOM 2275 N N . GLY A 1 285 ? -8.219 20.578 18.766 1 37.84 285 GLY A N 1
ATOM 2276 C CA . GLY A 1 285 ? -9.359 21.391 19.156 1 37.84 285 GLY A CA 1
ATOM 2277 C C . GLY A 1 285 ? -9.18 22.062 20.5 1 37.84 285 GLY A C 1
ATOM 2278 O O . GLY A 1 285 ? -9.992 22.891 20.891 1 37.84 285 GLY A O 1
ATOM 2279 N N . MET A 1 286 ? -8.547 21.453 21.391 1 34.72 286 MET A N 1
ATOM 2280 C CA . MET A 1 286 ? -8.648 22.016 22.734 1 34.72 286 MET A CA 1
ATOM 2281 C C . MET A 1 286 ? -7.777 23.266 22.859 1 34.72 286 MET A C 1
ATOM 2283 O O . MET A 1 286 ? -7.805 23.938 23.891 1 34.72 286 MET A O 1
ATOM 2287 N N . LYS A 1 287 ? -6.801 23.5 22.078 1 37 287 LYS A N 1
ATOM 2288 C CA . LYS A 1 287 ? -6.09 24.703 22.516 1 37 287 LYS A CA 1
ATOM 2289 C C . LYS A 1 287 ? -6.867 25.969 22.172 1 37 287 LYS A C 1
ATOM 2291 O O . LYS A 1 287 ? -6.328 27.062 22.234 1 37 287 LYS A O 1
ATOM 2296 N N . ARG A 1 288 ? -8.18 25.922 21.812 1 30.92 288 ARG A N 1
ATOM 2297 C CA . ARG A 1 288 ? -8.742 27.25 22.078 1 30.92 288 ARG A CA 1
ATOM 2298 C C . ARG A 1 288 ? -9.211 27.375 23.516 1 30.92 288 ARG A C 1
ATOM 2300 O O . ARG A 1 288 ? -9.75 26.422 24.094 1 30.92 288 ARG A O 1
ATOM 2307 N N . MET B 1 1 ? 42.344 57.531 25.094 1 29.84 1 MET B N 1
ATOM 2308 C CA . MET B 1 1 ? 42.844 56.844 23.906 1 29.84 1 MET B CA 1
ATOM 2309 C C . MET B 1 1 ? 42.719 55.344 24.078 1 29.84 1 MET B C 1
ATOM 2311 O O . MET B 1 1 ? 43.406 54.594 23.375 1 29.84 1 MET B O 1
ATOM 2315 N N . SER B 1 2 ? 42.094 54.781 25.141 1 35.03 2 SER B N 1
ATOM 2316 C CA . SER B 1 2 ? 42.062 53.375 25.531 1 35.03 2 SER B CA 1
ATOM 2317 C C . SER B 1 2 ? 41.406 52.531 24.438 1 35.03 2 SER B C 1
ATOM 2319 O O . SER B 1 2 ? 40.312 52.812 23.984 1 35.03 2 SER B O 1
ATOM 2321 N N . GLU B 1 3 ? 42.281 51.812 23.609 1 31.23 3 GLU B N 1
ATOM 2322 C CA . GLU B 1 3 ? 42.156 50.844 22.516 1 31.23 3 GLU B CA 1
ATOM 2323 C C . GLU B 1 3 ? 41.25 49.688 22.922 1 31.23 3 GLU B C 1
ATOM 2325 O O . GLU B 1 3 ? 41.5 49 23.922 1 31.23 3 GLU B O 1
ATOM 2330 N N . ALA B 1 4 ? 39.875 49.781 22.625 1 40.28 4 ALA B N 1
ATOM 2331 C CA . ALA B 1 4 ? 38.812 48.781 22.641 1 40.28 4 ALA B CA 1
ATOM 2332 C C . ALA B 1 4 ? 39.281 47.5 21.969 1 40.28 4 ALA B C 1
ATOM 2334 O O . ALA B 1 4 ? 39.438 47.438 20.75 1 40.28 4 ALA B O 1
ATOM 2335 N N . LEU B 1 5 ? 40.281 46.781 22.594 1 35.28 5 LEU B N 1
ATOM 2336 C CA . LEU B 1 5 ? 40.688 45.438 22.109 1 35.28 5 LEU B CA 1
ATOM 2337 C C . LEU B 1 5 ? 39.469 44.562 21.844 1 35.28 5 LEU B C 1
ATOM 2339 O O . LEU B 1 5 ? 38.688 44.312 22.766 1 35.28 5 LEU B O 1
ATOM 2343 N N . ARG B 1 6 ? 38.812 44.812 20.719 1 36.03 6 ARG B N 1
ATOM 2344 C CA . ARG B 1 6 ? 37.75 43.969 20.141 1 36.03 6 ARG B CA 1
ATOM 2345 C C . ARG B 1 6 ? 38.125 42.5 20.188 1 36.03 6 ARG B C 1
ATOM 2347 O O . ARG B 1 6 ? 39.125 42.094 19.578 1 36.03 6 ARG B O 1
ATOM 2354 N N . HIS B 1 7 ? 38.219 41.938 21.438 1 36.81 7 HIS B N 1
ATOM 2355 C CA . HIS B 1 7 ? 38.438 40.5 21.531 1 36.81 7 HIS B CA 1
ATOM 2356 C C . HIS B 1 7 ? 37.594 39.75 20.516 1 36.81 7 HIS B C 1
ATOM 2358 O O . HIS B 1 7 ? 36.406 39.969 20.406 1 36.81 7 HIS B O 1
ATOM 2364 N N . GLY B 1 8 ? 38.156 39.625 19.281 1 36 8 GLY B N 1
ATOM 2365 C CA . GLY B 1 8 ? 37.625 38.719 18.266 1 36 8 GLY B CA 1
ATOM 2366 C C . GLY B 1 8 ? 37.281 37.344 18.828 1 36 8 GLY B C 1
ATOM 2367 O O . GLY B 1 8 ? 38.125 36.625 19.328 1 36 8 GLY B O 1
ATOM 2368 N N . GLY B 1 9 ? 36.25 37.281 19.625 1 36.53 9 GLY B N 1
ATOM 2369 C CA . GLY B 1 9 ? 35.844 35.969 20.062 1 36.53 9 GLY B CA 1
ATOM 2370 C C . GLY B 1 9 ? 35.938 34.906 18.969 1 36.53 9 GLY B C 1
ATOM 2371 O O . GLY B 1 9 ? 35.875 35.25 17.781 1 36.53 9 GLY B O 1
ATOM 2372 N N . PRO B 1 10 ? 36.938 34.031 19.109 1 38.78 10 PRO B N 1
ATOM 2373 C CA . PRO B 1 10 ? 37.094 33 18.094 1 38.78 10 PRO B CA 1
ATOM 2374 C C . PRO B 1 10 ? 35.781 32.531 17.469 1 38.78 10 PRO B C 1
ATOM 2376 O O . PRO B 1 10 ? 34.719 32.625 18.109 1 38.78 10 PRO B O 1
ATOM 2379 N N . ARG B 1 11 ? 35.625 32.938 16.188 1 38.81 11 ARG B N 1
ATOM 2380 C CA . ARG B 1 11 ? 34.531 32.406 15.367 1 38.81 11 ARG B CA 1
ATOM 2381 C C . ARG B 1 11 ? 34.219 30.953 15.75 1 38.81 11 ARG B C 1
ATOM 2383 O O . ARG B 1 11 ? 35.125 30.141 15.859 1 38.81 11 ARG B O 1
ATOM 2390 N N . ALA B 1 12 ? 33.281 30.766 16.562 1 40.81 12 ALA B N 1
ATOM 2391 C CA . ALA B 1 12 ? 32.719 29.453 16.859 1 40.81 12 ALA B CA 1
ATOM 2392 C C . ALA B 1 12 ? 32.938 28.484 15.688 1 40.81 12 ALA B C 1
ATOM 2394 O O . ALA B 1 12 ? 32.781 28.875 14.523 1 40.81 12 ALA B O 1
ATOM 2395 N N . ALA B 1 13 ? 33.906 27.625 15.719 1 39.69 13 ALA B N 1
ATOM 2396 C CA . ALA B 1 13 ? 34.219 26.5 14.852 1 39.69 13 ALA B CA 1
ATOM 2397 C C . ALA B 1 13 ? 33 26.016 14.086 1 39.69 13 ALA B C 1
ATOM 2399 O O . ALA B 1 13 ? 31.938 25.812 14.688 1 39.69 13 ALA B O 1
ATOM 2400 N N . ALA B 1 14 ? 32.719 26.422 12.945 1 44.22 14 ALA B N 1
ATOM 2401 C CA . ALA B 1 14 ? 31.766 26.031 11.922 1 44.22 14 ALA B CA 1
ATOM 2402 C C . ALA B 1 14 ? 31.469 24.531 11.992 1 44.22 14 ALA B C 1
ATOM 2404 O O . ALA B 1 14 ? 32.344 23.703 11.742 1 44.22 14 ALA B O 1
ATOM 2405 N N . SER B 1 15 ? 30.766 23.875 12.984 1 42.88 15 SER B N 1
ATOM 2406 C CA . SER B 1 15 ? 30.438 22.547 13.492 1 42.88 15 SER B CA 1
ATOM 2407 C C . SER B 1 15 ? 30.266 21.547 12.359 1 42.88 15 SER B C 1
ATOM 2409 O O . SER B 1 15 ? 29.625 21.844 11.352 1 42.88 15 SER B O 1
ATOM 2411 N N . GLY B 1 16 ? 31.203 20.656 12.016 1 49.41 16 GLY B N 1
ATOM 2412 C CA . GLY B 1 16 ? 31.344 19.391 11.305 1 49.41 16 GLY B CA 1
ATOM 2413 C C . GLY B 1 16 ? 30.047 18.609 11.227 1 49.41 16 GLY B C 1
ATOM 2414 O O . GLY B 1 16 ? 29.984 17.562 10.578 1 49.41 16 GLY B O 1
ATOM 2415 N N . ARG B 1 17 ? 29.047 18.922 11.93 1 58.16 17 ARG B N 1
ATOM 2416 C CA . ARG B 1 17 ? 27.75 18.281 12.133 1 58.16 17 ARG B CA 1
ATOM 2417 C C . ARG B 1 17 ? 26.891 18.375 10.875 1 58.16 17 ARG B C 1
ATOM 2419 O O . ARG B 1 17 ? 26.266 17.391 10.477 1 58.16 17 ARG B O 1
ATOM 2426 N N . PRO B 1 18 ? 27.109 19.484 10.164 1 62.47 18 PRO B N 1
ATOM 2427 C CA . PRO B 1 18 ? 26.297 19.531 8.953 1 62.47 18 PRO B CA 1
ATOM 2428 C C . PRO B 1 18 ? 26.828 18.609 7.848 1 62.47 18 PRO B C 1
ATOM 2430 O O . PRO B 1 18 ? 26.047 18.031 7.094 1 62.47 18 PRO B O 1
ATOM 2433 N N . VAL B 1 19 ? 28.141 18.422 7.859 1 63.31 19 VAL B N 1
ATOM 2434 C CA . VAL B 1 19 ? 28.719 17.609 6.797 1 63.31 19 VAL B CA 1
ATOM 2435 C C . VAL B 1 19 ? 28.359 16.141 7.004 1 63.31 19 VAL B C 1
ATOM 2437 O O . VAL B 1 19 ? 28.031 15.438 6.051 1 63.31 19 VAL B O 1
ATOM 2440 N N . LEU B 1 20 ? 28.469 15.766 8.203 1 66.06 20 LEU B N 1
ATOM 2441 C CA . LEU B 1 20 ? 28.141 14.375 8.508 1 66.06 20 LEU B CA 1
ATOM 2442 C C . LEU B 1 20 ? 26.672 14.086 8.227 1 66.06 20 LEU B C 1
ATOM 2444 O O . LEU B 1 20 ? 26.328 13.023 7.699 1 66.06 20 LEU B O 1
ATOM 2448 N N . LYS B 1 21 ? 25.938 15.039 8.547 1 66.62 21 LYS B N 1
ATOM 2449 C CA . LYS B 1 21 ? 24.516 14.883 8.281 1 66.62 21 LYS B CA 1
ATOM 2450 C C . LYS B 1 21 ? 24.25 14.766 6.785 1 66.62 21 LYS B C 1
ATOM 2452 O O . LYS B 1 21 ? 23.469 13.906 6.355 1 66.62 21 LYS B O 1
ATOM 2457 N N . HIS B 1 22 ? 24.938 15.586 6.09 1 66.38 22 HIS B N 1
ATOM 2458 C CA . HIS B 1 22 ? 24.75 15.523 4.645 1 66.38 22 HIS B CA 1
ATOM 2459 C C . HIS B 1 22 ? 25.312 14.227 4.074 1 66.38 22 HIS B C 1
ATOM 2461 O O . HIS B 1 22 ? 24.719 13.633 3.168 1 66.38 22 HIS B O 1
ATOM 2467 N N . ALA B 1 23 ? 26.344 13.844 4.664 1 72.06 23 ALA B N 1
ATOM 2468 C CA . ALA B 1 23 ? 26.953 12.594 4.199 1 72.06 23 ALA B CA 1
ATOM 2469 C C . ALA B 1 23 ? 26.031 11.406 4.461 1 72.06 23 ALA B C 1
ATOM 2471 O O . ALA B 1 23 ? 25.875 10.531 3.602 1 72.06 23 ALA B O 1
ATOM 2472 N N . VAL B 1 24 ? 25.391 11.445 5.559 1 69.69 24 VAL B N 1
ATOM 2473 C CA . VAL B 1 24 ? 24.484 10.359 5.918 1 69.69 24 VAL B CA 1
ATOM 2474 C C . VAL B 1 24 ? 23.25 10.406 5.023 1 69.69 24 VAL B C 1
ATOM 2476 O O . VAL B 1 24 ? 22.781 9.367 4.531 1 69.69 24 VAL B O 1
ATOM 2479 N N . LEU B 1 25 ? 22.844 11.57 4.75 1 67.5 25 LEU B N 1
ATOM 2480 C CA . LEU B 1 25 ? 21.656 11.727 3.91 1 67.5 25 LEU B CA 1
ATOM 2481 C C . LEU B 1 25 ? 21.938 11.273 2.482 1 67.5 25 LEU B C 1
ATOM 2483 O O . LEU B 1 25 ? 21.109 10.609 1.855 1 67.5 25 LEU B O 1
ATOM 2487 N N . ILE B 1 26 ? 23.094 11.594 2.035 1 70.44 26 ILE B N 1
ATOM 2488 C CA . ILE B 1 26 ? 23.5 11.219 0.685 1 70.44 26 ILE B CA 1
ATOM 2489 C C . ILE B 1 26 ? 23.656 9.703 0.599 1 70.44 26 ILE B C 1
ATOM 2491 O O . ILE B 1 26 ? 23.219 9.078 -0.369 1 70.44 26 ILE B O 1
ATOM 2495 N N . ALA B 1 27 ? 24.219 9.164 1.616 1 73.06 27 ALA B N 1
ATOM 2496 C CA . ALA B 1 27 ? 24.438 7.715 1.637 1 73.06 27 ALA B CA 1
ATOM 2497 C C . ALA B 1 27 ? 23.109 6.965 1.657 1 73.06 27 ALA B C 1
ATOM 2499 O O . ALA B 1 27 ? 22.938 5.98 0.936 1 73.06 27 ALA B O 1
ATOM 2500 N N . VAL B 1 28 ? 22.219 7.508 2.379 1 69.44 28 VAL B N 1
ATOM 2501 C CA . VAL B 1 28 ? 20.922 6.871 2.486 1 69.44 28 VAL B CA 1
ATOM 2502 C C . VAL B 1 28 ? 20.156 7.008 1.165 1 69.44 28 VAL B C 1
ATOM 2504 O O . VAL B 1 28 ? 19.547 6.051 0.697 1 69.44 28 VAL B O 1
ATOM 2507 N N . ALA B 1 29 ? 20.297 8.164 0.592 1 69.75 29 ALA B N 1
ATOM 2508 C CA . ALA B 1 29 ? 19.656 8.414 -0.703 1 69.75 29 ALA B CA 1
ATOM 2509 C C . ALA B 1 29 ? 20.219 7.473 -1.77 1 69.75 29 ALA B C 1
ATOM 2511 O O . ALA B 1 29 ? 19.453 6.91 -2.564 1 69.75 29 ALA B O 1
ATOM 2512 N N . PHE B 1 30 ? 21.484 7.324 -1.743 1 72.75 30 PHE B N 1
ATOM 2513 C CA . PHE B 1 30 ? 22.125 6.461 -2.727 1 72.75 30 PHE B CA 1
ATOM 2514 C C . PHE B 1 30 ? 21.703 5.012 -2.531 1 72.75 30 PHE B C 1
ATOM 2516 O O . PHE B 1 30 ? 21.453 4.297 -3.504 1 72.75 30 PHE B O 1
ATOM 2523 N N . CYS B 1 31 ? 21.578 4.645 -1.346 1 71.94 31 CYS B N 1
ATOM 2524 C CA . CYS B 1 31 ? 21.156 3.279 -1.045 1 71.94 31 CYS B CA 1
ATOM 2525 C C . CYS B 1 31 ? 19.719 3.039 -1.502 1 71.94 31 CYS B C 1
ATOM 2527 O O . CYS B 1 31 ? 19.406 1.983 -2.057 1 71.94 31 CYS B O 1
ATOM 2529 N N . MET B 1 32 ? 18.953 4.086 -1.379 1 70.19 32 MET B N 1
ATOM 2530 C CA . MET B 1 32 ? 17.531 3.975 -1.74 1 70.19 32 MET B CA 1
ATOM 2531 C C . MET B 1 32 ? 17.359 3.971 -3.256 1 70.19 32 MET B C 1
ATOM 2533 O O . MET B 1 32 ? 16.5 3.266 -3.783 1 70.19 32 MET B O 1
ATOM 2537 N N . LEU B 1 33 ? 18.312 4.66 -3.91 1 77.38 33 LEU B N 1
ATOM 2538 C CA . LEU B 1 33 ? 18.141 4.855 -5.344 1 77.38 33 LEU B CA 1
ATOM 2539 C C . LEU B 1 33 ? 18.938 3.822 -6.133 1 77.38 33 LEU B C 1
ATOM 2541 O O . LEU B 1 33 ? 18.797 3.732 -7.355 1 77.38 33 LEU B O 1
ATOM 2545 N N . TYR B 1 34 ? 19.656 3.066 -5.434 1 78.75 34 TYR B N 1
ATOM 2546 C CA . TYR B 1 34 ? 20.578 2.148 -6.094 1 78.75 34 TYR B CA 1
ATOM 2547 C C . TYR B 1 34 ? 19.828 1.205 -7.027 1 78.75 34 TYR B C 1
ATOM 2549 O O . TYR B 1 34 ? 20.203 1.045 -8.195 1 78.75 34 TYR B O 1
ATOM 2557 N N . PRO B 1 35 ? 18.75 0.616 -6.535 1 76.81 35 PRO B N 1
ATOM 2558 C CA . PRO B 1 35 ? 18.047 -0.3 -7.441 1 76.81 35 PRO B CA 1
ATOM 2559 C C . PRO B 1 35 ? 17.531 0.397 -8.695 1 76.81 35 PRO B C 1
ATOM 2561 O O . PRO B 1 35 ? 17.531 -0.192 -9.781 1 76.81 35 PRO B O 1
ATOM 2564 N N . LEU B 1 36 ? 17.094 1.556 -8.5 1 79.75 36 LEU B N 1
ATOM 2565 C CA . LEU B 1 36 ? 16.594 2.334 -9.633 1 79.75 36 LEU B CA 1
ATOM 2566 C C . LEU B 1 36 ? 17.719 2.658 -10.609 1 79.75 36 LEU B C 1
ATOM 2568 O O . LEU B 1 36 ? 17.547 2.557 -11.82 1 79.75 36 LEU B O 1
ATOM 2572 N N . LEU B 1 37 ? 18.844 3.037 -10.039 1 82.88 37 LEU B N 1
ATOM 2573 C CA . LEU B 1 37 ? 19.984 3.367 -10.875 1 82.88 37 LEU B CA 1
ATOM 2574 C C . LEU B 1 37 ? 20.516 2.131 -11.594 1 82.88 37 LEU B C 1
ATOM 2576 O O . LEU B 1 37 ? 20.875 2.203 -12.773 1 82.88 37 LEU B O 1
ATOM 2580 N N . TRP B 1 38 ? 20.453 1.066 -10.867 1 83.62 38 TRP B N 1
ATOM 2581 C CA . TRP B 1 38 ? 20.875 -0.196 -11.461 1 83.62 38 TRP B CA 1
ATOM 2582 C C . TRP B 1 38 ? 19.953 -0.603 -12.602 1 83.62 38 TRP B C 1
ATOM 2584 O O . TRP B 1 38 ? 20.406 -1.029 -13.664 1 83.62 38 TRP B O 1
ATOM 2594 N N . MET B 1 39 ? 18.672 -0.5 -12.328 1 83.62 39 MET B N 1
ATOM 2595 C CA . MET B 1 39 ? 17.688 -0.83 -13.352 1 83.62 39 MET B CA 1
ATOM 2596 C C . MET B 1 39 ? 17.859 0.051 -14.586 1 83.62 39 MET B C 1
ATOM 2598 O O . MET B 1 39 ? 17.797 -0.436 -15.719 1 83.62 39 MET B O 1
ATOM 2602 N N . LEU B 1 40 ? 18.109 1.292 -14.352 1 86.88 40 LEU B N 1
ATOM 2603 C CA . LEU B 1 40 ? 18.312 2.236 -15.445 1 86.88 40 LEU B CA 1
ATOM 2604 C C . LEU B 1 40 ? 19.578 1.892 -16.234 1 86.88 40 LEU B C 1
ATOM 2606 O O . LEU B 1 40 ? 19.562 1.883 -17.469 1 86.88 40 LEU B O 1
ATOM 2610 N N . ALA B 1 41 ? 20.641 1.602 -15.586 1 87.5 41 ALA B N 1
ATOM 2611 C CA . ALA B 1 41 ? 21.891 1.229 -16.234 1 87.5 41 ALA B CA 1
ATOM 2612 C C . ALA B 1 41 ? 21.734 -0.069 -17.031 1 87.5 41 ALA B C 1
ATOM 2614 O O . ALA B 1 41 ? 22.234 -0.186 -18.141 1 87.5 41 ALA B O 1
ATOM 2615 N N . SER B 1 42 ? 20.984 -0.965 -16.469 1 87.12 42 SER B N 1
ATOM 2616 C CA . SER B 1 42 ? 20.812 -2.283 -17.078 1 87.12 42 SER B CA 1
ATOM 2617 C C . SER B 1 42 ? 19.953 -2.213 -18.328 1 87.12 42 SER B C 1
ATOM 2619 O O . SER B 1 42 ? 20.016 -3.096 -19.188 1 87.12 42 SER B O 1
ATOM 2621 N N . SER B 1 43 ? 19.125 -1.198 -18.375 1 90.06 43 SER B N 1
ATOM 2622 C CA . SER B 1 43 ? 18.25 -1.037 -19.531 1 90.06 43 SER B CA 1
ATOM 2623 C C . SER B 1 43 ? 19.047 -0.666 -20.781 1 90.06 43 SER B C 1
ATOM 2625 O O . SER B 1 43 ? 18.547 -0.766 -21.891 1 90.06 43 SER B O 1
ATOM 2627 N N . PHE B 1 44 ? 20.328 -0.304 -20.578 1 91.25 44 PHE B N 1
ATOM 2628 C CA . PHE B 1 44 ? 21.156 0.08 -21.719 1 91.25 44 PHE B CA 1
ATOM 2629 C C . PHE B 1 44 ? 22.203 -0.99 -22 1 91.25 44 PHE B C 1
ATOM 2631 O O . PHE B 1 44 ? 23.031 -0.842 -22.906 1 91.25 44 PHE B O 1
ATOM 2638 N N . ARG B 1 45 ? 22.125 -2.033 -21.25 1 86.25 45 ARG B N 1
ATOM 2639 C CA . ARG B 1 45 ? 23.125 -3.092 -21.406 1 86.25 45 ARG B CA 1
ATOM 2640 C C . ARG B 1 45 ? 22.625 -4.18 -22.344 1 86.25 45 ARG B C 1
ATOM 2642 O O . ARG B 1 45 ? 21.422 -4.301 -22.578 1 86.25 45 ARG B O 1
ATOM 2649 N N . SER B 1 46 ? 23.672 -4.938 -22.844 1 81.88 46 SER B N 1
ATOM 2650 C CA . SER B 1 46 ? 23.328 -6.121 -23.625 1 81.88 46 SER B CA 1
ATOM 2651 C C . SER B 1 46 ? 23.062 -7.324 -22.734 1 81.88 46 SER B C 1
ATOM 2653 O O . SER B 1 46 ? 23.438 -7.32 -21.562 1 81.88 46 SER B O 1
ATOM 2655 N N . SER B 1 47 ? 22.359 -8.32 -23.25 1 77.81 47 SER B N 1
ATOM 2656 C CA . SER B 1 47 ? 22.016 -9.523 -22.5 1 77.81 47 SER B CA 1
ATOM 2657 C C . SER B 1 47 ? 23.25 -10.219 -21.953 1 77.81 47 SER B C 1
ATOM 2659 O O . SER B 1 47 ? 23.203 -10.836 -20.891 1 77.81 47 SER B O 1
ATOM 2661 N N . GLN B 1 48 ? 24.312 -10.094 -22.609 1 72.69 48 GLN B N 1
ATOM 2662 C CA . GLN B 1 48 ? 25.531 -10.781 -22.203 1 72.69 48 GLN B CA 1
ATOM 2663 C C . GLN B 1 48 ? 26.219 -10.055 -21.047 1 72.69 48 GLN B C 1
ATOM 2665 O O . GLN B 1 48 ? 26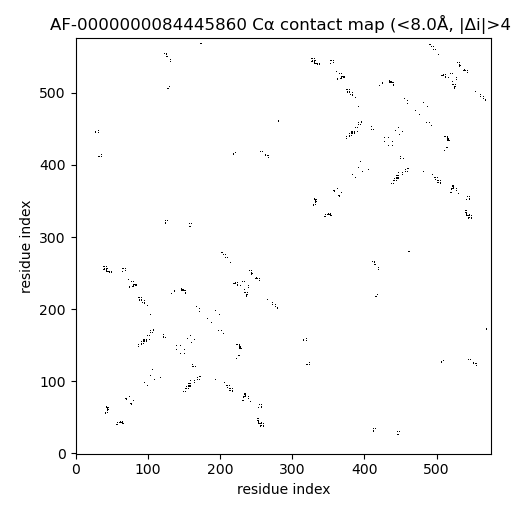.875 -10.688 -20.234 1 72.69 48 GLN B O 1
ATOM 2670 N N . ASP B 1 49 ? 25.953 -8.766 -20.906 1 68.69 49 ASP B N 1
ATOM 2671 C CA . ASP B 1 49 ? 26.703 -7.934 -19.984 1 68.69 49 ASP B CA 1
ATOM 2672 C C . ASP B 1 49 ? 25.922 -7.723 -18.672 1 68.69 49 ASP B C 1
ATOM 2674 O O . ASP B 1 49 ? 26.5 -7.309 -17.672 1 68.69 49 ASP B O 1
ATOM 2678 N N . ILE B 1 50 ? 24.734 -8 -18.578 1 68.94 50 ILE B N 1
ATOM 2679 C CA . ILE B 1 50 ? 23.891 -7.508 -17.5 1 68.94 50 ILE B CA 1
ATOM 2680 C C . ILE B 1 50 ? 24.266 -8.18 -16.188 1 68.94 50 ILE B C 1
ATOM 2682 O O . ILE B 1 50 ? 24.297 -7.535 -15.141 1 68.94 50 ILE B O 1
ATOM 2686 N N . PHE B 1 51 ? 24.641 -9.445 -16.219 1 66.5 51 PHE B N 1
ATOM 2687 C CA . PHE B 1 51 ? 24.875 -10.094 -14.938 1 66.5 51 PHE B CA 1
ATOM 2688 C C . PHE B 1 51 ? 26.359 -10.398 -14.75 1 66.5 51 PHE B C 1
ATOM 2690 O O . PHE B 1 51 ? 26.766 -10.961 -13.734 1 66.5 51 PHE B O 1
ATOM 2697 N N . SER B 1 52 ? 27.062 -10.008 -15.703 1 63.34 52 SER B N 1
ATOM 2698 C CA . SER B 1 52 ? 28.484 -10.32 -15.617 1 63.34 52 SER B CA 1
ATOM 2699 C C . SER B 1 52 ? 29.266 -9.164 -15.016 1 63.34 52 SER B C 1
ATOM 2701 O O . SER B 1 52 ? 30.375 -9.352 -14.516 1 63.34 52 SER B O 1
ATOM 2703 N N . THR B 1 53 ? 28.672 -7.941 -15.125 1 58.19 53 THR B N 1
ATOM 2704 C CA . THR B 1 53 ? 29.453 -6.801 -14.656 1 58.19 53 THR B CA 1
ATOM 2705 C C . THR B 1 53 ? 28.828 -6.199 -13.398 1 58.19 53 THR B C 1
ATOM 2707 O O . THR B 1 53 ? 27.609 -6.016 -13.328 1 58.19 53 THR B O 1
ATOM 2710 N N . ILE B 1 54 ? 29.672 -6.105 -12.453 1 60.22 54 ILE B N 1
ATOM 2711 C CA . ILE B 1 54 ? 29.281 -5.516 -11.18 1 60.22 54 ILE B CA 1
ATOM 2712 C C . ILE B 1 54 ? 29.125 -4.004 -11.336 1 60.22 54 ILE B C 1
ATOM 2714 O O . ILE B 1 54 ? 28.422 -3.357 -10.555 1 60.22 54 ILE B O 1
ATOM 2718 N N . SER B 1 55 ? 29.609 -3.539 -12.461 1 63.72 55 SER B N 1
ATOM 2719 C CA . SER B 1 55 ? 29.672 -2.088 -12.586 1 63.72 55 SER B CA 1
ATOM 2720 C C . SER B 1 55 ? 28.312 -1.511 -12.961 1 63.72 55 SER B C 1
ATOM 2722 O O . SER B 1 55 ? 27.594 -2.078 -13.789 1 63.72 55 SER B O 1
ATOM 2724 N N . ILE B 1 56 ? 28 -0.524 -12.336 1 67.38 56 ILE B N 1
ATOM 2725 C CA . ILE B 1 56 ? 26.75 0.194 -12.594 1 67.38 56 ILE B CA 1
ATOM 2726 C C . ILE B 1 56 ? 26.844 0.928 -13.93 1 67.38 56 ILE B C 1
ATOM 2728 O O . ILE B 1 56 ? 25.844 1.1 -14.625 1 67.38 56 ILE B O 1
ATOM 2732 N N . ILE B 1 57 ? 28.016 1.229 -14.359 1 70.06 57 ILE B N 1
ATOM 2733 C CA . ILE B 1 57 ? 28.188 1.984 -15.594 1 70.06 57 ILE B CA 1
ATOM 2734 C C . ILE B 1 57 ? 28.312 1.023 -16.781 1 70.06 57 ILE B C 1
ATOM 2736 O O . ILE B 1 57 ? 29.25 0.229 -16.844 1 70.06 57 ILE B O 1
ATOM 2740 N N . PRO B 1 58 ? 27.344 1.145 -17.609 1 70.81 58 PRO B N 1
ATOM 2741 C CA . PRO B 1 58 ? 27.406 0.237 -18.75 1 70.81 58 PRO B CA 1
ATOM 2742 C C . PRO B 1 58 ? 28.594 0.524 -19.672 1 70.81 58 PRO B C 1
ATOM 2744 O O . PRO B 1 58 ? 28.984 1.684 -19.844 1 70.81 58 PRO B O 1
ATOM 2747 N N . GLN B 1 59 ? 29.203 -0.467 -20.109 1 70 59 GLN B N 1
ATOM 2748 C CA . GLN B 1 59 ? 30.328 -0.319 -21.016 1 70 59 GLN B CA 1
ATOM 2749 C C . GLN B 1 59 ? 29.844 0.086 -22.422 1 70 59 GLN B C 1
ATOM 2751 O O . GLN B 1 59 ? 30.531 0.826 -23.125 1 70 59 GLN B O 1
ATOM 2756 N N . SER B 1 60 ? 28.688 -0.389 -22.781 1 75.19 60 SER B N 1
ATOM 2757 C CA . SER B 1 60 ? 28.094 -0.018 -24.062 1 75.19 60 SER B CA 1
ATOM 2758 C C . SER B 1 60 ? 26.625 0.372 -23.906 1 75.19 60 SER B C 1
ATOM 2760 O O . SER B 1 60 ? 25.859 -0.318 -23.219 1 75.19 60 SER B O 1
ATOM 2762 N N . LEU B 1 61 ? 26.391 1.596 -24.281 1 82.25 61 LEU B N 1
ATOM 2763 C CA . LEU B 1 61 ? 25.031 2.094 -24.219 1 82.25 61 LEU B CA 1
ATOM 2764 C C . LEU B 1 61 ? 24.266 1.748 -25.5 1 82.25 61 LEU B C 1
ATOM 2766 O O . LEU B 1 61 ? 24.75 2.002 -26.594 1 82.25 61 LEU B O 1
ATOM 2770 N N . SER B 1 62 ? 23.281 0.918 -25.406 1 87.06 62 SER B N 1
ATOM 2771 C CA . SER B 1 62 ? 22.438 0.566 -26.547 1 87.06 62 SER B CA 1
ATOM 2772 C C . SER B 1 62 ? 20.969 0.797 -26.25 1 87.06 62 SER B C 1
ATOM 2774 O O . SER B 1 62 ? 20.516 0.571 -25.125 1 87.06 62 SER B O 1
ATOM 2776 N N . LEU B 1 63 ? 20.297 1.333 -27.234 1 91.5 63 LEU B N 1
ATOM 2777 C CA . LEU B 1 63 ? 18.859 1.534 -27.125 1 91.5 63 LEU B CA 1
ATOM 2778 C C . LEU B 1 63 ? 18.094 0.365 -27.734 1 91.5 63 LEU B C 1
ATOM 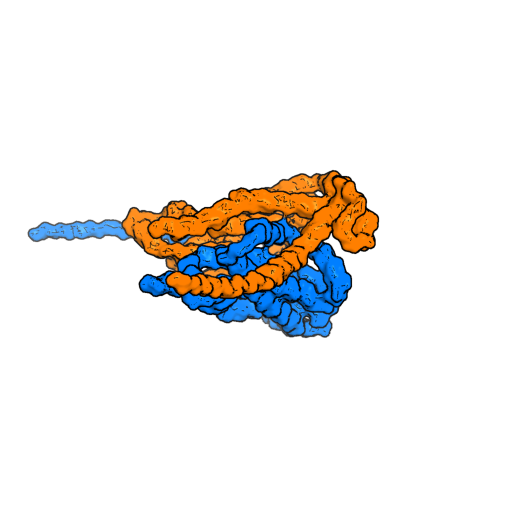2780 O O . LEU B 1 63 ? 16.859 0.412 -27.859 1 91.5 63 LEU B O 1
ATOM 2784 N N . GLU B 1 64 ? 18.766 -0.638 -28.031 1 91.69 64 GLU B N 1
ATOM 2785 C CA . GLU B 1 64 ? 18.156 -1.795 -28.688 1 91.69 64 GLU B CA 1
ATOM 2786 C C . GLU B 1 64 ? 17.109 -2.453 -27.812 1 91.69 64 GLU B C 1
ATOM 2788 O O . GLU B 1 64 ? 16.078 -2.918 -28.297 1 91.69 64 GLU B O 1
ATOM 2793 N N . ALA B 1 65 ? 17.391 -2.438 -26.562 1 93.19 65 ALA B N 1
ATOM 2794 C CA . ALA B 1 65 ? 16.469 -3.053 -25.609 1 93.19 65 ALA B CA 1
ATOM 2795 C C . ALA B 1 65 ? 15.117 -2.33 -25.609 1 93.19 65 ALA B C 1
ATOM 2797 O O . ALA B 1 65 ? 14.07 -2.955 -25.422 1 93.19 65 ALA B O 1
ATOM 2798 N N . TYR B 1 66 ? 15.18 -1.042 -25.875 1 95.44 66 TYR B N 1
ATOM 2799 C CA . TYR B 1 66 ? 13.953 -0.249 -25.891 1 95.44 66 TYR B CA 1
ATOM 2800 C C . TYR B 1 66 ? 13.109 -0.569 -27.109 1 95.44 66 TYR B C 1
ATOM 2802 O O . TYR B 1 66 ? 11.891 -0.735 -27.016 1 95.44 66 TYR B O 1
ATOM 2810 N N . VAL B 1 67 ? 13.734 -0.683 -28.188 1 94.62 67 VAL B N 1
ATOM 2811 C CA . VAL B 1 67 ? 13.031 -0.959 -29.438 1 94.62 67 VAL B CA 1
ATOM 2812 C C . VAL B 1 67 ? 12.516 -2.396 -29.422 1 94.62 67 VAL B C 1
ATOM 2814 O O . VAL B 1 67 ? 11.359 -2.648 -29.75 1 94.62 67 VAL B O 1
ATOM 2817 N N . ARG B 1 68 ? 13.281 -3.27 -29.016 1 92.94 68 ARG B N 1
ATOM 2818 C CA . ARG B 1 68 ? 12.922 -4.684 -28.969 1 92.94 68 ARG B CA 1
ATOM 2819 C C . ARG B 1 68 ? 11.812 -4.922 -27.953 1 92.94 68 ARG B C 1
ATOM 2821 O O . ARG B 1 68 ? 10.859 -5.652 -28.219 1 92.94 68 ARG B O 1
ATOM 2828 N N . GLY B 1 69 ? 11.953 -4.352 -26.844 1 94.31 69 GLY B N 1
ATOM 2829 C CA . GLY B 1 69 ? 10.945 -4.527 -25.797 1 94.31 69 GLY B CA 1
ATOM 2830 C C . GLY B 1 69 ? 9.578 -4.012 -26.203 1 94.31 69 GLY B C 1
ATOM 2831 O O . GLY B 1 69 ? 8.555 -4.602 -25.828 1 94.31 69 GLY B O 1
ATOM 2832 N N . TRP B 1 70 ? 9.625 -2.973 -27.016 1 95.94 70 TRP B N 1
ATOM 2833 C CA . TRP B 1 70 ? 8.367 -2.35 -27.391 1 95.94 70 TRP B CA 1
ATOM 2834 C C . TRP B 1 70 ? 7.617 -3.217 -28.406 1 95.94 70 TRP B C 1
ATOM 2836 O O . TRP B 1 70 ? 6.383 -3.229 -28.422 1 95.94 70 TRP B O 1
ATOM 2846 N N . ASN B 1 71 ? 8.391 -4.074 -29.156 1 93.94 71 ASN B N 1
ATOM 2847 C CA . ASN B 1 71 ? 7.762 -4.711 -30.297 1 93.94 71 ASN B CA 1
ATOM 2848 C C . ASN B 1 71 ? 7.953 -6.223 -30.281 1 93.94 71 ASN B C 1
ATOM 2850 O O . ASN B 1 71 ? 7.426 -6.934 -31.141 1 93.94 71 ASN B O 1
ATOM 2854 N N . SER B 1 72 ? 8.57 -6.75 -29.375 1 85.81 72 SER B N 1
ATOM 2855 C CA . SER B 1 72 ? 9.016 -8.141 -29.484 1 85.81 72 SER B CA 1
ATOM 2856 C C . SER B 1 72 ? 7.906 -9.102 -29.078 1 85.81 72 SER B C 1
ATOM 2858 O O . SER B 1 72 ? 7.945 -10.281 -29.422 1 85.81 72 SER B O 1
ATOM 2860 N N . LEU B 1 73 ? 6.91 -8.672 -28.406 1 89.75 73 LEU B N 1
ATOM 2861 C CA . LEU B 1 73 ? 5.832 -9.555 -27.984 1 89.75 73 LEU B CA 1
ATOM 2862 C C . LEU B 1 73 ? 4.715 -9.586 -29.016 1 89.75 73 LEU B C 1
ATOM 2864 O O . LEU B 1 73 ? 4.762 -8.852 -30.016 1 89.75 73 LEU B O 1
ATOM 2868 N N . GLN B 1 74 ? 3.879 -10.5 -28.844 1 90.94 74 GLN B N 1
ATOM 2869 C CA . GLN B 1 74 ? 2.76 -10.641 -29.766 1 90.94 74 GLN B CA 1
ATOM 2870 C C . GLN B 1 74 ? 1.946 -9.352 -29.844 1 90.94 74 GLN B C 1
ATOM 2872 O O . GLN B 1 74 ? 1.31 -9.078 -30.875 1 90.94 74 GLN B O 1
ATOM 2877 N N . VAL B 1 75 ? 1.876 -8.734 -28.781 1 93.31 75 VAL B N 1
ATOM 2878 C CA . VAL B 1 75 ? 1.209 -7.445 -28.641 1 93.31 75 VAL B CA 1
ATOM 2879 C C . VAL B 1 75 ? 2.229 -6.375 -28.25 1 93.31 75 VAL B C 1
ATOM 2881 O O . VAL B 1 75 ? 3.137 -6.625 -27.453 1 93.31 75 VAL B O 1
ATOM 2884 N N . SER B 1 76 ? 2.088 -5.23 -28.906 1 96 76 SER B N 1
ATOM 2885 C CA . SER B 1 76 ? 3.023 -4.156 -28.578 1 96 76 SER B CA 1
ATOM 2886 C C . SER B 1 76 ? 2.895 -3.721 -27.125 1 96 76 SER B C 1
ATOM 2888 O O . SER B 1 76 ? 1.812 -3.807 -26.547 1 96 76 SER B O 1
ATOM 2890 N N . PHE B 1 77 ? 3.961 -3.246 -26.641 1 97.06 77 PHE B N 1
ATOM 2891 C CA . PHE B 1 77 ? 3.936 -2.816 -25.25 1 97.06 77 PHE B CA 1
ATOM 2892 C C . PHE B 1 77 ? 3.076 -1.57 -25.078 1 97.06 77 PHE B C 1
ATOM 2894 O O . PHE B 1 77 ? 2.602 -1.28 -23.984 1 97.06 77 PHE B O 1
ATOM 2901 N N . GLY B 1 78 ? 2.871 -0.842 -26.156 1 96.88 78 GLY B N 1
ATOM 2902 C CA . GLY B 1 78 ? 1.952 0.285 -26.125 1 96.88 78 GLY B CA 1
ATOM 2903 C C . GLY B 1 78 ? 0.541 -0.102 -25.734 1 96.88 78 GLY B C 1
ATOM 2904 O O . GLY B 1 78 ? -0.145 0.656 -25.047 1 96.88 78 GLY B O 1
ATOM 2905 N N . ARG B 1 79 ? 0.157 -1.231 -26.188 1 97.31 79 ARG B N 1
ATOM 2906 C CA . ARG B 1 79 ? -1.162 -1.729 -25.812 1 97.31 79 ARG B CA 1
ATOM 2907 C C . ARG B 1 79 ? -1.231 -2.016 -24.328 1 97.31 79 ARG B C 1
ATOM 2909 O O . ARG B 1 79 ? -2.229 -1.697 -23.672 1 97.31 79 ARG B O 1
ATOM 2916 N N . PHE B 1 80 ? -0.207 -2.576 -23.781 1 97.62 80 PHE B N 1
ATOM 2917 C CA . PHE B 1 80 ? -0.156 -2.84 -22.359 1 97.62 80 PHE B CA 1
ATOM 2918 C C . PHE B 1 80 ? -0.23 -1.54 -21.562 1 97.62 80 PHE B C 1
ATOM 2920 O O . PHE B 1 80 ? -0.931 -1.463 -20.547 1 97.62 80 PHE B O 1
ATOM 2927 N N . PHE B 1 81 ? 0.451 -0.527 -22.094 1 97.75 81 PHE B N 1
ATOM 2928 C CA . PHE B 1 81 ? 0.422 0.784 -21.453 1 97.75 81 PHE B CA 1
ATOM 2929 C C . PHE B 1 81 ? -0.982 1.373 -21.484 1 97.75 81 PHE B C 1
ATOM 2931 O O . PHE B 1 81 ? -1.462 1.91 -20.484 1 97.75 81 PHE B O 1
ATOM 2938 N N . TRP B 1 82 ? -1.586 1.19 -22.594 1 97.75 82 TRP B N 1
ATOM 2939 C CA . TRP B 1 82 ? -2.939 1.715 -22.75 1 97.75 82 TRP B CA 1
ATOM 2940 C C . TRP B 1 82 ? -3.904 1.017 -21.797 1 97.75 82 TRP B C 1
ATOM 2942 O O . TRP B 1 82 ? -4.703 1.671 -21.125 1 97.75 82 TRP B O 1
ATOM 2952 N N . ASN B 1 83 ? -3.82 -0.254 -21.75 1 98.19 83 ASN B N 1
ATOM 2953 C CA . ASN B 1 83 ? -4.672 -1.013 -20.844 1 98.19 83 ASN B CA 1
ATOM 2954 C C . ASN B 1 83 ? -4.461 -0.591 -19.391 1 98.19 83 ASN B C 1
ATOM 2956 O O . ASN B 1 83 ? -5.426 -0.391 -18.656 1 98.19 83 ASN B O 1
ATOM 2960 N N . SER B 1 84 ? -3.215 -0.451 -19.016 1 98.25 84 SER B N 1
ATOM 2961 C CA . SER B 1 84 ? -2.877 -0.024 -17.656 1 98.25 84 SER B CA 1
ATOM 2962 C C . SER B 1 84 ? -3.426 1.368 -17.359 1 98.25 84 SER B C 1
ATOM 2964 O O . SER B 1 84 ? -3.961 1.615 -16.281 1 98.25 84 SER B O 1
ATOM 2966 N N . ALA B 1 85 ? -3.297 2.23 -18.344 1 98.06 85 ALA B N 1
ATOM 2967 C CA . ALA B 1 85 ? -3.75 3.607 -18.172 1 98.06 85 ALA B CA 1
ATOM 2968 C C . ALA B 1 85 ? -5.262 3.668 -17.984 1 98.06 85 ALA B C 1
ATOM 2970 O O . ALA B 1 85 ? -5.762 4.383 -17.109 1 98.06 85 ALA B O 1
ATOM 2971 N N . VAL B 1 86 ? -5.957 2.943 -18.75 1 98.5 86 VAL B N 1
ATOM 2972 C CA . VAL B 1 86 ? -7.414 2.924 -18.672 1 98.5 86 VAL B CA 1
ATOM 2973 C C . VAL B 1 86 ? -7.852 2.402 -17.297 1 98.5 86 VAL B C 1
ATOM 2975 O O . VAL B 1 86 ? -8.672 3.029 -16.625 1 98.5 86 VAL B O 1
ATOM 2978 N N . ILE B 1 87 ? -7.27 1.333 -16.891 1 98.69 87 ILE B N 1
ATOM 2979 C CA . ILE B 1 87 ? -7.625 0.728 -15.602 1 98.69 87 ILE B CA 1
ATOM 2980 C C . ILE B 1 87 ? -7.258 1.676 -14.469 1 98.69 87 ILE B C 1
ATOM 2982 O O . ILE B 1 87 ? -8.04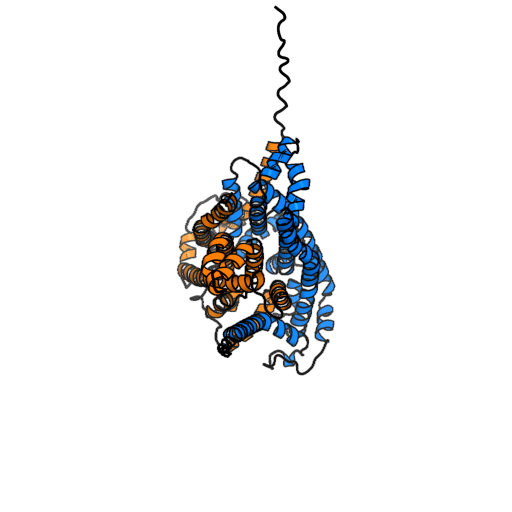7 1.879 -13.539 1 98.69 87 ILE B O 1
ATOM 2986 N N . ALA B 1 88 ? -6.105 2.262 -14.57 1 98.56 88 ALA B N 1
ATOM 2987 C CA . ALA B 1 88 ? -5.625 3.137 -13.5 1 98.56 88 ALA B CA 1
ATOM 2988 C C . ALA B 1 88 ? -6.488 4.391 -13.391 1 98.56 88 ALA B C 1
ATOM 2990 O O . ALA B 1 88 ? -6.883 4.789 -12.297 1 98.56 88 ALA B O 1
ATOM 2991 N N . VAL B 1 89 ? -6.824 5.012 -14.5 1 98.38 89 VAL B N 1
ATOM 2992 C CA . VAL B 1 89 ? -7.602 6.25 -14.492 1 98.38 89 VAL B CA 1
ATOM 2993 C C . VAL B 1 89 ? -9.016 5.969 -13.992 1 98.38 89 VAL B C 1
ATOM 2995 O O . VAL B 1 89 ? -9.539 6.707 -13.156 1 98.38 89 VAL B O 1
ATOM 2998 N N . LEU B 1 90 ? -9.594 4.914 -14.445 1 98.75 90 LEU B N 1
ATOM 2999 C CA . LEU B 1 90 ? -10.922 4.551 -13.977 1 98.75 90 LEU B CA 1
ATOM 3000 C C . LEU B 1 90 ? -10.906 4.23 -12.484 1 98.75 90 LEU B C 1
ATOM 3002 O O . LEU B 1 90 ? -11.836 4.598 -11.758 1 98.75 90 LEU B O 1
ATOM 3006 N N . SER B 1 91 ? -9.836 3.564 -12.062 1 98.56 91 SER B N 1
ATOM 3007 C CA . SER B 1 91 ? -9.703 3.234 -10.648 1 98.56 91 SER B CA 1
ATOM 3008 C C . SER B 1 91 ? -9.57 4.492 -9.797 1 98.56 91 SER B C 1
ATOM 3010 O O . SER B 1 91 ? -10.133 4.57 -8.703 1 98.56 91 SER B O 1
ATOM 3012 N N . VAL B 1 92 ? -8.836 5.457 -10.312 1 98.44 92 VAL B N 1
ATOM 3013 C CA . VAL B 1 92 ? -8.672 6.723 -9.609 1 98.44 92 VAL B CA 1
ATOM 3014 C C . VAL B 1 92 ? -10.031 7.41 -9.461 1 98.44 92 VAL B C 1
ATOM 3016 O O . VAL B 1 92 ? -10.398 7.848 -8.367 1 98.44 92 VAL B O 1
ATOM 3019 N N . ILE B 1 93 ? -10.789 7.492 -10.508 1 98.31 93 ILE B N 1
ATOM 3020 C CA . ILE B 1 93 ? -12.102 8.117 -10.484 1 98.31 93 ILE B CA 1
ATOM 3021 C C . ILE B 1 93 ? -13.008 7.391 -9.492 1 98.31 93 ILE B C 1
ATOM 3023 O O . ILE B 1 93 ? -13.641 8.023 -8.641 1 98.31 93 ILE B O 1
ATOM 3027 N N . GLY B 1 94 ? -13.023 6.109 -9.594 1 97.44 94 GLY B N 1
ATOM 3028 C CA . GLY B 1 94 ? -13.844 5.32 -8.688 1 97.44 94 GLY B CA 1
ATOM 3029 C C . GLY B 1 94 ? -13.484 5.52 -7.23 1 97.44 94 GLY B C 1
ATOM 3030 O O . GLY B 1 94 ? -14.367 5.734 -6.395 1 97.44 94 GLY B O 1
ATOM 3031 N N . ASN B 1 95 ? -12.219 5.473 -6.926 1 97.62 95 ASN B N 1
ATOM 3032 C CA . ASN B 1 95 ? -11.742 5.602 -5.551 1 97.62 95 ASN B CA 1
ATOM 3033 C C . ASN B 1 95 ? -12.016 6.992 -4.992 1 97.62 95 ASN B C 1
ATOM 3035 O O . ASN B 1 95 ? -12.547 7.133 -3.891 1 97.62 95 ASN B O 1
ATOM 3039 N N . VAL B 1 96 ? -11.695 8.039 -5.758 1 97.25 96 VAL B N 1
ATOM 3040 C CA . VAL B 1 96 ? -11.844 9.398 -5.262 1 97.25 96 VAL B CA 1
ATOM 3041 C C . VAL B 1 96 ? -13.32 9.695 -5.008 1 97.25 96 VAL B C 1
ATOM 3043 O O . VAL B 1 96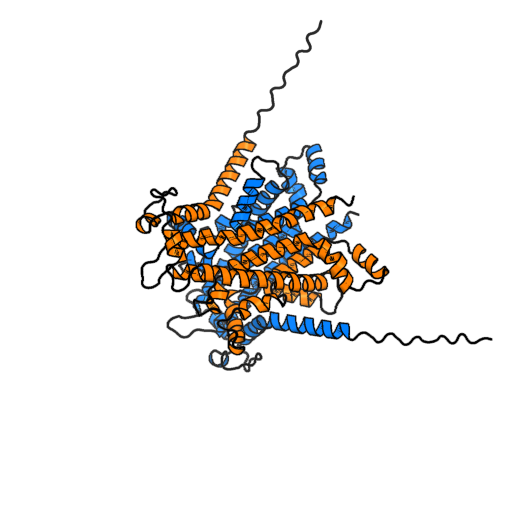 ? -13.672 10.273 -3.977 1 97.25 96 VAL B O 1
ATOM 3046 N N . VAL B 1 97 ? -14.18 9.242 -5.855 1 95.38 97 VAL B N 1
ATOM 3047 C CA . VAL B 1 97 ? -15.609 9.523 -5.734 1 95.38 97 VAL B CA 1
ATOM 3048 C C . VAL B 1 97 ? -16.203 8.688 -4.609 1 95.38 97 VAL B C 1
ATOM 3050 O O . VAL B 1 97 ? -16.797 9.227 -3.676 1 95.38 97 VAL B O 1
ATOM 3053 N N . SER B 1 98 ? -15.977 7.398 -4.652 1 93.81 98 SER B N 1
ATOM 3054 C CA . SER B 1 98 ? -16.656 6.508 -3.717 1 93.81 98 SER B CA 1
ATOM 3055 C C . SER B 1 98 ? -16.078 6.629 -2.312 1 93.81 98 SER B C 1
ATOM 3057 O O . SER B 1 98 ? -16.812 6.695 -1.331 1 93.81 98 SER B O 1
ATOM 3059 N N . CYS B 1 99 ? -14.742 6.684 -2.219 1 94.81 99 CYS B N 1
ATOM 3060 C CA . CYS B 1 99 ? -14.125 6.738 -0.899 1 94.81 99 CYS B CA 1
ATOM 3061 C C . CYS B 1 99 ? -14.352 8.094 -0.242 1 94.81 99 CYS B C 1
ATOM 3063 O O . CYS B 1 99 ? -14.492 8.18 0.98 1 94.81 99 CYS B O 1
ATOM 3065 N N . SER B 1 100 ? -14.414 9.18 -1.008 1 95.81 100 SER B N 1
ATOM 3066 C CA . SER B 1 100 ? -14.68 10.484 -0.417 1 95.81 100 SER B CA 1
ATOM 3067 C C . SER B 1 100 ? -16.109 10.57 0.11 1 95.81 100 SER B C 1
ATOM 3069 O O . SER B 1 100 ? -16.359 11.172 1.156 1 95.81 100 SER B O 1
ATOM 3071 N N . LEU B 1 101 ? -17.031 9.992 -0.639 1 92.38 101 LEU B N 1
ATOM 3072 C CA . LEU B 1 101 ? -18.406 9.961 -0.162 1 92.38 101 LEU B CA 1
ATOM 3073 C C . LEU B 1 101 ? -18.516 9.156 1.129 1 92.38 101 LEU B C 1
ATOM 3075 O O . LEU B 1 101 ? -19.172 9.594 2.082 1 92.38 101 LEU B O 1
ATOM 3079 N N . ALA B 1 102 ? -17.844 8.016 1.137 1 91.5 102 ALA B N 1
ATOM 3080 C CA . ALA B 1 102 ? -17.859 7.188 2.342 1 91.5 102 ALA B CA 1
ATOM 3081 C C . ALA B 1 102 ? -17.172 7.906 3.504 1 91.5 102 ALA B C 1
ATOM 3083 O O . ALA B 1 102 ? -17.672 7.887 4.633 1 91.5 102 ALA B O 1
ATOM 3084 N N . ALA B 1 103 ? -16.109 8.523 3.217 1 93.88 103 ALA B N 1
ATOM 3085 C CA . ALA B 1 103 ? -15.383 9.258 4.254 1 93.88 103 ALA B CA 1
ATOM 3086 C C . ALA B 1 103 ? -16.234 10.391 4.82 1 93.88 103 ALA B C 1
ATOM 3088 O O . ALA B 1 103 ? -16.219 10.633 6.027 1 93.88 103 ALA B O 1
ATOM 3089 N N . TYR B 1 104 ? -16.953 11.094 3.947 1 93.19 104 TYR B N 1
ATOM 3090 C CA . TYR B 1 104 ? -17.828 12.164 4.391 1 93.19 104 TYR B CA 1
ATOM 3091 C C . TYR B 1 104 ? -18.906 11.633 5.332 1 93.19 104 TYR B C 1
ATOM 3093 O O . TYR B 1 104 ? -19.188 12.234 6.367 1 93.19 104 TYR B O 1
ATOM 3101 N N . ALA B 1 105 ? -19.438 10.523 4.945 1 90.62 105 ALA B N 1
ATOM 3102 C CA . ALA B 1 105 ? -20.469 9.906 5.785 1 90.62 105 ALA B CA 1
ATOM 3103 C C . ALA B 1 105 ? -19.906 9.547 7.16 1 90.62 105 ALA B C 1
ATOM 3105 O O . ALA B 1 105 ? -20.516 9.883 8.18 1 90.62 105 ALA B O 1
ATOM 3106 N N . PHE B 1 106 ? -18.75 9.008 7.195 1 90 106 PHE B N 1
ATOM 3107 C CA . PHE B 1 106 ? -18.172 8.555 8.453 1 90 106 PHE B CA 1
ATOM 3108 C C . PHE B 1 106 ? -17.719 9.742 9.297 1 90 106 PHE B C 1
ATOM 3110 O O . PHE B 1 106 ? -17.797 9.703 10.523 1 90 106 PHE B O 1
ATOM 3117 N N . ALA B 1 107 ? -17.359 10.812 8.648 1 91.25 107 ALA B N 1
ATOM 3118 C CA . ALA B 1 107 ? -16.75 11.93 9.367 1 91.25 107 ALA B CA 1
ATOM 3119 C C . ALA B 1 107 ? -17.812 12.938 9.812 1 91.25 107 ALA B C 1
ATOM 3121 O O . ALA B 1 107 ? -17.656 13.602 10.836 1 91.25 107 ALA B O 1
ATOM 3122 N N . ARG B 1 108 ? -18.906 13.023 9.047 1 90.94 108 ARG B N 1
ATOM 3123 C CA . ARG B 1 108 ? -19.75 14.188 9.281 1 90.94 108 ARG B CA 1
ATOM 3124 C C . ARG B 1 108 ? -21.188 13.766 9.562 1 90.94 108 ARG B C 1
ATOM 3126 O O . ARG B 1 108 ? -21.938 14.5 10.203 1 90.94 108 ARG B O 1
ATOM 3133 N N . LEU B 1 109 ? -21.578 12.703 9.094 1 88.38 109 LEU B N 1
ATOM 3134 C CA . LEU B 1 109 ? -22.969 12.32 9.258 1 88.38 109 LEU B CA 1
ATOM 3135 C C . LEU B 1 109 ? -23.156 11.438 10.492 1 88.38 109 LEU B C 1
ATOM 3137 O O . LEU B 1 109 ? -22.203 10.797 10.945 1 88.38 109 LEU B O 1
ATOM 3141 N N . ARG B 1 110 ? -24.359 11.555 11.008 1 84.62 110 ARG B N 1
ATOM 3142 C CA . ARG B 1 110 ? -24.734 10.703 12.125 1 84.62 110 ARG B CA 1
ATOM 3143 C C . ARG B 1 110 ? -25.719 9.617 11.688 1 84.62 110 ARG B C 1
ATOM 3145 O O . ARG B 1 110 ? -26.734 9.914 11.055 1 84.62 110 ARG B O 1
ATOM 3152 N N . PHE B 1 111 ? -25.312 8.422 11.727 1 82.06 111 PHE B N 1
ATOM 3153 C CA . PHE B 1 111 ? -26.188 7.32 11.375 1 82.06 111 PHE B CA 1
ATOM 3154 C C . PHE B 1 111 ? -25.984 6.133 12.297 1 82.06 111 PHE B C 1
ATOM 3156 O O . PHE B 1 111 ? -24.969 6.07 13.016 1 82.06 111 PHE B O 1
ATOM 3163 N N . ARG B 1 112 ? -27 5.285 12.367 1 81.25 112 ARG B N 1
ATOM 3164 C CA . ARG B 1 112 ? -26.984 4.152 13.289 1 81.25 112 ARG B CA 1
ATOM 3165 C C . ARG B 1 112 ? -25.875 3.17 12.938 1 81.25 112 ARG B C 1
ATOM 3167 O O . ARG B 1 112 ? -25.703 2.805 11.773 1 81.25 112 ARG B O 1
ATOM 3174 N N . GLY B 1 113 ? -25.094 2.764 13.914 1 82.88 113 GLY B N 1
ATOM 3175 C CA . GLY B 1 113 ? -24.047 1.771 13.742 1 82.88 113 GLY B CA 1
ATOM 3176 C C . GLY B 1 113 ? -22.781 2.336 13.102 1 82.88 113 GLY B C 1
ATOM 3177 O O . GLY B 1 113 ? -21.969 1.588 12.562 1 82.88 113 GLY B O 1
ATOM 3178 N N . ARG B 1 114 ? -22.625 3.557 13.023 1 86.25 114 ARG B N 1
ATOM 3179 C CA . ARG B 1 114 ? -21.516 4.238 12.367 1 86.25 114 ARG B CA 1
ATOM 3180 C C . ARG B 1 114 ? -20.188 3.682 12.836 1 86.25 114 ARG B C 1
ATOM 3182 O O . ARG B 1 114 ? -19.312 3.357 12.023 1 86.25 114 ARG B O 1
ATOM 3189 N N . ASN B 1 115 ? -20.094 3.484 14.125 1 84.38 115 ASN B N 1
ATOM 3190 C CA . ASN B 1 115 ? -18.844 2.986 14.68 1 84.38 115 ASN B CA 1
ATOM 3191 C C . ASN B 1 115 ? -18.562 1.544 14.25 1 84.38 115 ASN B C 1
ATOM 3193 O O . ASN B 1 115 ? -17.422 1.175 13.984 1 84.38 115 ASN B O 1
ATOM 3197 N N . LEU B 1 116 ? -19.578 0.833 14.188 1 82.31 116 LEU B N 1
ATOM 3198 C CA . LEU B 1 116 ? -19.438 -0.554 13.758 1 82.31 116 LEU B CA 1
ATOM 3199 C C . LEU B 1 116 ? -19.031 -0.63 12.289 1 82.31 116 LEU B C 1
ATOM 3201 O O . LEU B 1 116 ? -18.125 -1.384 11.93 1 82.31 116 LEU B O 1
ATOM 3205 N N . TRP B 1 117 ? -19.672 0.158 11.484 1 81.94 117 TRP B N 1
ATOM 3206 C CA . TRP B 1 117 ? -19.359 0.162 10.055 1 81.94 117 TRP B CA 1
ATOM 3207 C C . TRP B 1 117 ? -17.938 0.655 9.805 1 81.94 117 TRP B C 1
ATOM 3209 O O . TRP B 1 117 ? -17.234 0.143 8.93 1 81.94 117 TRP B O 1
ATOM 3219 N N . PHE B 1 118 ? -17.594 1.562 10.602 1 84.88 118 PHE B N 1
ATOM 3220 C CA . PHE B 1 118 ? -16.234 2.084 10.484 1 84.88 118 PHE B CA 1
ATOM 3221 C C . PHE B 1 118 ? -15.211 1.028 10.891 1 84.88 118 PHE B C 1
ATOM 3223 O O . PHE B 1 118 ? -14.195 0.852 10.211 1 84.88 118 PHE B O 1
ATOM 3230 N N . ALA B 1 119 ? -15.578 0.291 11.875 1 81.5 119 ALA B N 1
ATOM 3231 C CA . ALA B 1 119 ? -14.695 -0.782 12.336 1 81.5 119 ALA B CA 1
ATOM 3232 C C . ALA B 1 119 ? -14.586 -1.888 11.289 1 81.5 119 ALA B C 1
ATOM 3234 O O . ALA B 1 119 ? -13.5 -2.404 11.039 1 81.5 119 ALA B O 1
ATOM 3235 N N . LEU B 1 120 ? -15.625 -2.178 10.719 1 81.81 120 LEU B N 1
ATOM 3236 C CA . LEU B 1 120 ? -15.641 -3.211 9.695 1 81.81 120 LEU B CA 1
ATOM 3237 C C . LEU B 1 120 ? -14.828 -2.773 8.477 1 81.81 120 LEU B C 1
ATOM 3239 O O . LEU B 1 120 ? -14.117 -3.582 7.875 1 81.81 120 LEU B O 1
ATOM 3243 N N . MET B 1 121 ? -15.016 -1.505 8.156 1 84.56 121 MET B N 1
ATOM 3244 C CA . MET B 1 121 ? -14.242 -0.959 7.047 1 84.56 121 MET B CA 1
ATOM 3245 C C . MET B 1 121 ? -12.742 -1.04 7.34 1 84.56 121 MET B C 1
ATOM 3247 O O . MET B 1 121 ? -11.961 -1.471 6.488 1 84.56 121 MET B O 1
ATOM 3251 N N . LEU B 1 122 ? -12.359 -0.736 8.555 1 83 122 LEU B N 1
ATOM 3252 C CA . LEU B 1 122 ? -10.953 -0.82 8.945 1 83 122 LEU B CA 1
ATOM 3253 C C . LEU B 1 122 ? -10.477 -2.268 8.945 1 83 122 LEU B C 1
ATOM 3255 O O . LEU B 1 122 ? -9.312 -2.541 8.633 1 83 122 LEU B O 1
ATOM 3259 N N . GLY B 1 123 ? -11.453 -3.172 9.258 1 81.19 123 GLY B N 1
ATOM 3260 C CA . GLY B 1 123 ? -11.141 -4.594 9.242 1 81.19 123 GLY B CA 1
ATOM 3261 C C . GLY B 1 123 ? -10.727 -5.094 7.871 1 81.19 123 GLY B C 1
ATOM 3262 O O . GLY B 1 123 ? -9.883 -5.984 7.762 1 81.19 123 GLY B O 1
ATOM 3263 N N . THR B 1 124 ? -11.219 -4.457 6.836 1 84.06 124 THR B N 1
ATOM 3264 C CA . THR B 1 124 ? -10.883 -4.887 5.484 1 84.06 124 THR B CA 1
ATOM 3265 C C . THR B 1 124 ? -9.43 -4.555 5.16 1 84.06 124 THR B C 1
ATOM 3267 O O . THR B 1 124 ? -8.82 -5.172 4.281 1 84.06 124 THR B O 1
ATOM 3270 N N . LEU B 1 125 ? -8.812 -3.576 5.832 1 83.69 125 LEU B N 1
ATOM 3271 C CA . LEU B 1 125 ? -7.406 -3.23 5.656 1 83.69 125 LEU B CA 1
ATOM 3272 C C . LEU B 1 125 ? -6.504 -4.344 6.176 1 83.69 125 LEU B C 1
ATOM 3274 O O . LEU B 1 125 ? -5.344 -4.453 5.77 1 83.69 125 LEU B O 1
ATOM 3278 N N . MET B 1 126 ? -7.145 -5.082 7.02 1 81.12 126 MET B N 1
ATOM 3279 C CA . MET B 1 126 ? -6.352 -6.07 7.746 1 81.12 126 MET B CA 1
ATOM 3280 C C . MET B 1 126 ? -6.332 -7.402 7.004 1 81.12 126 MET B C 1
ATOM 3282 O O . MET B 1 126 ? -5.582 -8.312 7.367 1 81.12 126 MET B O 1
ATOM 3286 N N . MET B 1 127 ? -7.105 -7.492 5.961 1 82.44 127 MET B N 1
ATOM 3287 C CA . MET B 1 127 ? -7.234 -8.75 5.223 1 82.44 127 MET B CA 1
ATOM 3288 C C . MET B 1 127 ? -6.004 -9 4.359 1 82.44 127 MET B C 1
ATOM 3290 O O . MET B 1 127 ? -5.496 -8.086 3.709 1 82.44 127 MET B O 1
ATOM 3294 N N . PRO B 1 128 ? -5.539 -10.242 4.379 1 81.81 128 PRO B N 1
ATOM 3295 C CA . PRO B 1 128 ? -4.465 -10.586 3.443 1 81.81 128 PRO B CA 1
ATOM 3296 C C . PRO B 1 128 ? -4.922 -10.57 1.987 1 81.81 128 PRO B C 1
ATOM 3298 O O . PRO B 1 128 ? -5.734 -11.406 1.581 1 81.81 128 PRO B O 1
ATOM 3301 N N . TYR B 1 129 ? -4.414 -9.75 1.298 1 84.5 129 TYR B N 1
ATOM 3302 C CA . TYR B 1 129 ? -4.844 -9.516 -0.076 1 84.5 129 TYR B CA 1
ATOM 3303 C C . TYR B 1 129 ? -4.723 -10.781 -0.911 1 84.5 129 TYR B C 1
ATOM 3305 O O . TYR B 1 129 ? -5.648 -11.141 -1.642 1 84.5 129 TYR B O 1
ATOM 3313 N N . HIS B 1 130 ? -3.707 -11.547 -0.756 1 85.25 130 HIS B N 1
ATOM 3314 C CA . HIS B 1 130 ? -3.424 -12.695 -1.602 1 85.25 130 HIS B CA 1
ATOM 3315 C C . HIS B 1 130 ? -4.426 -13.82 -1.358 1 85.25 130 HIS B C 1
ATOM 3317 O O . HIS B 1 130 ? -4.797 -14.539 -2.287 1 85.25 130 HIS B O 1
ATOM 3323 N N . VAL B 1 131 ? -4.91 -13.906 -0.121 1 81.62 131 VAL B N 1
ATOM 3324 C CA . VAL B 1 131 ? -5.844 -14.977 0.211 1 81.62 131 VAL B CA 1
ATOM 3325 C C . VAL B 1 131 ? -7.254 -14.594 -0.235 1 81.62 131 VAL B C 1
ATOM 3327 O O . VAL B 1 131 ? -8 -15.438 -0.737 1 81.62 131 VAL B O 1
ATOM 3330 N N . THR B 1 132 ? -7.535 -13.336 -0.131 1 84.69 132 THR B N 1
ATOM 3331 C CA . THR B 1 132 ? -8.883 -12.883 -0.456 1 84.69 132 THR B CA 1
ATOM 3332 C C . THR B 1 132 ? -9.117 -12.914 -1.963 1 84.69 132 THR B C 1
ATOM 3334 O O . THR B 1 132 ? -10.258 -12.867 -2.42 1 84.69 132 THR B O 1
ATOM 3337 N N . LEU B 1 133 ? -8.062 -13.031 -2.67 1 85.31 133 LEU B N 1
ATOM 3338 C CA . LEU B 1 133 ? -8.18 -13.078 -4.125 1 85.31 133 LEU B CA 1
ATOM 3339 C C . LEU B 1 133 ? -8.891 -14.344 -4.574 1 85.31 133 LEU B C 1
ATOM 3341 O O . LEU B 1 133 ? -9.555 -14.359 -5.613 1 85.31 133 LEU B O 1
ATOM 3345 N N . ILE B 1 134 ? -8.805 -15.359 -3.768 1 82.62 134 ILE B N 1
ATOM 3346 C CA . ILE B 1 134 ? -9.352 -16.656 -4.16 1 82.62 134 ILE B CA 1
ATOM 3347 C C . ILE B 1 134 ? -10.875 -16.609 -4.141 1 82.62 134 ILE B C 1
ATOM 3349 O O . ILE B 1 134 ? -11.523 -16.812 -5.168 1 82.62 134 ILE B O 1
ATOM 3353 N N . PRO B 1 135 ? -11.453 -16.234 -3.02 1 83.44 135 PRO B N 1
ATOM 3354 C CA . PRO B 1 135 ? -12.914 -16.125 -3.025 1 83.44 135 PRO B CA 1
ATOM 3355 C C . PRO B 1 135 ? -13.422 -15.062 -3.984 1 83.44 135 PRO B C 1
ATOM 3357 O O . PRO B 1 135 ? -14.5 -15.211 -4.57 1 83.44 135 PRO B O 1
ATOM 3360 N N . GLN B 1 136 ? -12.703 -14.078 -4.18 1 87.69 136 GLN B N 1
ATOM 3361 C CA . GLN B 1 136 ? -13.109 -13.039 -5.117 1 87.69 136 GLN B CA 1
ATOM 3362 C C . GLN B 1 136 ? -13.094 -13.547 -6.555 1 87.69 136 GLN B C 1
ATOM 3364 O O . GLN B 1 136 ? -13.953 -13.188 -7.359 1 87.69 136 GLN B O 1
ATOM 3369 N N . TYR B 1 137 ? -12.109 -14.328 -6.871 1 89.19 137 TYR B N 1
ATOM 3370 C CA . TYR B 1 137 ? -12.031 -14.906 -8.211 1 89.19 137 TYR B CA 1
ATOM 3371 C C . TYR B 1 137 ? -13.258 -15.758 -8.508 1 89.19 137 TYR B C 1
ATOM 3373 O O . TYR B 1 137 ? -13.828 -15.68 -9.602 1 89.19 137 TYR B O 1
ATOM 3381 N N . ILE B 1 138 ? -13.586 -16.547 -7.531 1 84.5 138 ILE B N 1
ATOM 3382 C CA . ILE B 1 138 ? -14.742 -17.422 -7.707 1 84.5 138 ILE B CA 1
ATOM 3383 C C . ILE B 1 138 ? -15.992 -16.578 -7.941 1 84.5 138 ILE B C 1
ATOM 3385 O O . ILE B 1 138 ? -16.797 -16.891 -8.812 1 84.5 138 ILE B O 1
ATOM 3389 N N . LEU B 1 139 ? -16.078 -15.508 -7.18 1 84.25 139 LEU B N 1
ATOM 3390 C CA . LEU B 1 139 ? -17.219 -14.594 -7.348 1 84.25 139 LEU B CA 1
ATOM 3391 C C . LEU B 1 139 ? -17.234 -14.008 -8.758 1 84.25 139 LEU B C 1
ATOM 3393 O O . LEU B 1 139 ? -18.266 -14.047 -9.43 1 84.25 139 LEU B O 1
ATOM 3397 N N . PHE B 1 140 ? -16.156 -13.547 -9.258 1 91.94 140 PHE B N 1
ATOM 3398 C CA . PHE B 1 140 ? -16.109 -12.891 -10.555 1 91.94 140 PHE B CA 1
ATOM 3399 C C . PHE B 1 140 ? -16.172 -13.906 -11.68 1 91.94 140 PHE B C 1
ATOM 3401 O O . PHE B 1 140 ? -16.625 -13.586 -12.789 1 91.94 140 PHE B O 1
ATOM 3408 N N . LEU B 1 141 ? -15.688 -15.125 -11.391 1 92 141 LEU B N 1
ATOM 3409 C CA . LEU B 1 141 ? -15.852 -16.203 -12.359 1 92 141 LEU B CA 1
ATOM 3410 C C . LEU B 1 141 ? -17.328 -16.5 -12.602 1 92 141 LEU B C 1
ATOM 3412 O O . LEU B 1 141 ? -17.766 -16.641 -13.742 1 92 141 LEU B O 1
ATOM 3416 N N . ASN B 1 142 ? -18.062 -16.484 -11.5 1 88 142 ASN B N 1
ATOM 3417 C CA . ASN B 1 142 ? -19.5 -16.75 -11.594 1 88 142 ASN B CA 1
ATOM 3418 C C . ASN B 1 142 ? -20.234 -15.609 -12.289 1 88 142 ASN B C 1
ATOM 3420 O O . ASN B 1 142 ? -21.266 -15.828 -12.914 1 88 142 ASN B O 1
ATOM 3424 N N . LEU B 1 143 ? -19.688 -14.406 -12.273 1 92.38 143 LEU B N 1
ATOM 3425 C CA . LEU B 1 143 ? -20.297 -13.242 -12.914 1 92.38 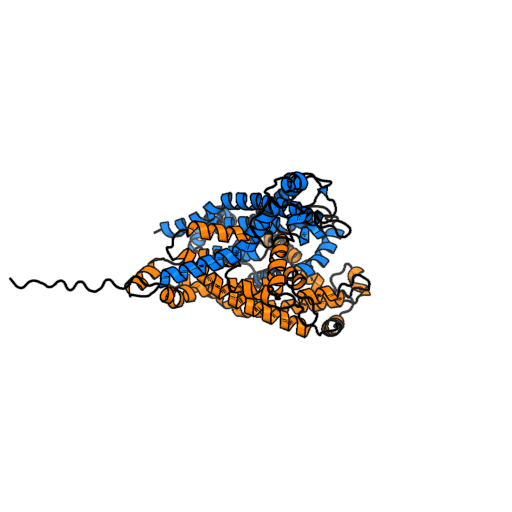143 LEU B CA 1
ATOM 3426 C C . LEU B 1 143 ? -19.828 -13.102 -14.352 1 92.38 143 LEU B C 1
ATOM 3428 O O . LEU B 1 143 ? -20.219 -12.18 -15.062 1 92.38 143 LEU B O 1
ATOM 3432 N N . ASP B 1 144 ? -18.938 -13.977 -14.789 1 96.19 144 ASP B N 1
ATOM 3433 C CA . ASP B 1 144 ? -18.344 -13.969 -16.125 1 96.19 144 ASP B CA 1
ATOM 3434 C C . ASP B 1 144 ? -17.547 -12.688 -16.359 1 96.19 144 ASP B C 1
ATOM 3436 O O . ASP B 1 144 ? -17.609 -12.102 -17.438 1 96.19 144 ASP B O 1
ATOM 3440 N N . TRP B 1 145 ? -16.891 -12.258 -15.266 1 96.69 145 TRP B N 1
ATOM 3441 C CA . TRP B 1 145 ? -16.109 -11.031 -15.359 1 96.69 145 TRP B CA 1
ATOM 3442 C C . TRP B 1 145 ? -14.625 -11.352 -15.57 1 96.69 145 TRP B C 1
ATOM 3444 O O . TRP B 1 145 ? -13.82 -10.445 -15.82 1 96.69 145 TRP B O 1
ATOM 3454 N N . VAL B 1 146 ? -14.32 -12.648 -15.547 1 95.38 146 VAL B N 1
ATOM 3455 C CA . VAL B 1 146 ? -12.922 -13.031 -15.719 1 95.38 146 VAL B CA 1
ATOM 3456 C C . VAL B 1 146 ? -12.5 -12.789 -17.172 1 95.38 146 VAL B C 1
ATOM 3458 O O . VAL B 1 146 ? -13.281 -12.992 -18.094 1 95.38 146 VAL B O 1
ATOM 3461 N N . ASN B 1 147 ? -11.266 -12.25 -17.344 1 96.31 147 ASN B N 1
ATOM 3462 C CA . ASN B 1 147 ? -10.672 -11.859 -18.625 1 96.31 147 ASN B CA 1
ATOM 3463 C C . ASN B 1 147 ? -11.234 -10.531 -19.125 1 96.31 147 ASN B C 1
ATOM 3465 O O . ASN B 1 147 ? -11.312 -10.297 -20.328 1 96.31 147 ASN B O 1
ATOM 3469 N N . THR B 1 148 ? -11.797 -9.797 -18.172 1 96.81 148 THR B N 1
ATOM 3470 C CA . THR B 1 148 ? -12.164 -8.406 -18.422 1 96.81 148 THR B CA 1
ATOM 3471 C C . THR B 1 148 ? -11.555 -7.492 -17.359 1 96.81 148 THR B C 1
ATOM 3473 O O . THR B 1 148 ? -10.969 -7.965 -16.391 1 96.81 148 THR B O 1
ATOM 3476 N N . ILE B 1 149 ? -11.742 -6.191 -17.609 1 97.25 149 ILE B N 1
ATOM 3477 C CA . ILE B 1 149 ? -11.164 -5.238 -16.656 1 97.25 149 ILE B CA 1
ATOM 3478 C C . ILE B 1 149 ? -12.109 -5.035 -15.484 1 97.25 149 ILE B C 1
ATOM 3480 O O . ILE B 1 149 ? -11.742 -4.41 -14.484 1 97.25 149 ILE B O 1
ATOM 3484 N N . LEU B 1 150 ? -13.242 -5.594 -15.477 1 97.31 150 LEU B N 1
ATOM 3485 C CA . LEU B 1 150 ? -14.312 -5.285 -14.531 1 97.31 150 LEU B CA 1
ATOM 3486 C C . LEU B 1 150 ? -13.891 -5.625 -13.102 1 97.31 150 LEU B C 1
ATOM 3488 O O . LEU B 1 150 ? -14.078 -4.824 -12.188 1 97.31 150 LEU B O 1
ATOM 3492 N N . PRO B 1 151 ? -13.273 -6.785 -12.844 1 96.06 151 PRO B N 1
ATOM 3493 C CA . PRO B 1 151 ? -12.867 -7.094 -11.477 1 96.06 151 PRO B CA 1
ATOM 3494 C C . PRO B 1 151 ? -11.852 -6.098 -10.922 1 96.06 151 PRO B C 1
ATOM 3496 O O . PRO B 1 151 ? -11.758 -5.918 -9.703 1 96.06 151 PRO B O 1
ATOM 3499 N N . LEU B 1 152 ? -11.109 -5.449 -11.836 1 97.38 152 LEU B N 1
ATOM 3500 C CA . LEU B 1 152 ? -10.047 -4.539 -11.43 1 97.38 152 LEU B CA 1
ATOM 3501 C C . LEU B 1 152 ? -10.586 -3.129 -11.211 1 97.38 152 LEU B C 1
ATOM 3503 O O . LEU B 1 152 ? -10.023 -2.352 -10.438 1 97.38 152 LEU B O 1
ATOM 3507 N N . VAL B 1 153 ? -11.758 -2.789 -11.812 1 97.94 153 VAL B N 1
ATOM 3508 C CA . VAL B 1 153 ? -12.203 -1.401 -11.859 1 97.94 153 VAL B CA 1
ATOM 3509 C C . VAL B 1 153 ? -13.453 -1.229 -11.008 1 97.94 153 VAL B C 1
ATOM 3511 O O . VAL B 1 153 ? -13.531 -0.316 -10.188 1 97.94 153 VAL B O 1
ATOM 3514 N N . VAL B 1 154 ? -14.352 -2.119 -11.086 1 95.25 154 VAL B N 1
ATOM 3515 C CA . VAL B 1 154 ? -15.688 -1.944 -10.523 1 95.25 154 VAL B CA 1
ATOM 3516 C C . VAL B 1 154 ? -15.586 -1.832 -9 1 95.25 154 VAL B C 1
ATOM 3518 O O . VAL B 1 154 ? -16.219 -0.967 -8.391 1 95.25 154 VAL B O 1
ATOM 3521 N N . PRO B 1 155 ? -14.797 -2.682 -8.352 1 92.06 155 PRO B N 1
ATOM 3522 C CA . PRO B 1 155 ? -14.711 -2.562 -6.895 1 92.06 155 PRO B CA 1
ATOM 3523 C C . PRO B 1 155 ? -14.227 -1.187 -6.441 1 92.06 155 PRO B C 1
ATOM 3525 O O . PRO B 1 155 ? -14.578 -0.734 -5.348 1 92.06 155 PRO B O 1
ATOM 3528 N N . LYS B 1 156 ? -13.453 -0.516 -7.246 1 95.56 156 LYS B N 1
ATOM 3529 C CA . LYS B 1 156 ? -12.938 0.804 -6.902 1 95.56 156 LYS B CA 1
ATOM 3530 C C . LYS B 1 156 ? -14.062 1.829 -6.801 1 95.56 156 LYS B C 1
ATOM 3532 O O . LYS B 1 156 ? -13.906 2.867 -6.152 1 95.56 156 LYS B O 1
ATOM 3537 N N . PHE B 1 157 ? -15.219 1.529 -7.43 1 94.12 157 PHE B N 1
ATOM 3538 C CA . PHE B 1 157 ? -16.375 2.42 -7.383 1 94.12 157 PHE B CA 1
ATOM 3539 C C . PHE B 1 157 ? -17.266 2.092 -6.191 1 94.12 157 PHE B C 1
ATOM 3541 O O . PHE B 1 157 ? -18.266 2.771 -5.953 1 94.12 157 PHE B O 1
ATOM 3548 N N . LEU B 1 158 ? -16.891 1.158 -5.43 1 88.94 158 LEU B N 1
ATOM 3549 C CA . LEU B 1 158 ? -17.734 0.713 -4.324 1 88.94 158 LEU B CA 1
ATOM 3550 C C . LEU B 1 158 ? -17.047 0.993 -2.984 1 88.94 158 LEU B C 1
ATOM 3552 O O . LEU B 1 158 ? -17.391 0.375 -1.972 1 88.94 158 LEU B O 1
ATOM 3556 N N . ALA B 1 159 ? -16.047 1.851 -2.965 1 88.69 159 ALA B N 1
ATOM 3557 C CA . ALA B 1 159 ? -15.367 2.297 -1.752 1 88.69 159 ALA B CA 1
ATOM 3558 C C . ALA B 1 159 ? -14.766 1.116 -0.995 1 88.69 159 ALA B C 1
ATOM 3560 O O . ALA B 1 159 ? -14.93 1.003 0.223 1 88.69 159 ALA B O 1
ATOM 3561 N N . THR B 1 160 ? -14.094 0.279 -1.747 1 86.75 160 THR B N 1
ATOM 3562 C CA . THR B 1 160 ? -13.539 -0.922 -1.133 1 86.75 160 THR B CA 1
ATOM 3563 C C . THR B 1 160 ? -12.125 -0.662 -0.607 1 86.75 160 THR B C 1
ATOM 3565 O O . THR B 1 160 ? -11.586 -1.465 0.155 1 86.75 160 THR B O 1
ATOM 3568 N N . ASP B 1 161 ? -11.523 0.431 -1.004 1 92 161 ASP B N 1
ATOM 3569 C CA . ASP B 1 161 ? -10.172 0.737 -0.55 1 92 161 ASP B CA 1
ATOM 3570 C C . ASP B 1 161 ? -10.195 1.511 0.767 1 92 161 ASP B C 1
ATOM 3572 O O . ASP B 1 161 ? -10.156 2.742 0.77 1 92 161 ASP B O 1
ATOM 3576 N N . ALA B 1 162 ? -10.102 0.75 1.806 1 91.31 162 ALA B N 1
ATOM 3577 C CA . ALA B 1 162 ? -10.281 1.281 3.154 1 91.31 162 ALA B CA 1
ATOM 3578 C C . ALA B 1 162 ? -9.195 2.291 3.498 1 91.31 162 ALA B C 1
ATOM 3580 O O . ALA B 1 162 ? -9.422 3.219 4.277 1 91.31 162 ALA B O 1
ATOM 3581 N N . PHE B 1 163 ? -8.078 2.117 2.924 1 92.44 163 PHE B N 1
ATOM 3582 C CA . PHE B 1 163 ? -6.992 3.059 3.174 1 92.44 163 PHE B CA 1
ATOM 3583 C C . PHE B 1 163 ? -7.41 4.477 2.803 1 92.44 163 PHE B C 1
ATOM 3585 O O . PHE B 1 163 ? -7.203 5.414 3.576 1 92.44 163 PHE B O 1
ATOM 3592 N N . PHE B 1 164 ? -8.008 4.617 1.675 1 96.31 164 PHE B N 1
ATOM 3593 C CA . PHE B 1 164 ? -8.367 5.945 1.194 1 96.31 164 PHE B CA 1
ATOM 3594 C C . PHE B 1 164 ? -9.523 6.516 2.012 1 96.31 164 PHE B C 1
ATOM 3596 O O . PHE B 1 164 ? -9.57 7.723 2.268 1 96.31 164 PHE B O 1
ATOM 3603 N N . ILE B 1 165 ? -10.43 5.66 2.416 1 93.88 165 ILE B N 1
ATOM 3604 C CA . ILE B 1 165 ? -11.492 6.133 3.293 1 93.88 165 ILE B CA 1
ATOM 3605 C C . ILE B 1 165 ? -10.891 6.664 4.594 1 93.88 165 ILE B C 1
ATOM 3607 O O . ILE B 1 165 ? -11.227 7.77 5.031 1 93.88 165 ILE B O 1
ATOM 3611 N N . PHE B 1 166 ? -10.055 5.855 5.086 1 91.38 166 PHE B N 1
ATOM 3612 C CA . PHE B 1 166 ? -9.422 6.223 6.344 1 91.38 166 PHE B CA 1
ATOM 3613 C C . PHE B 1 166 ? -8.656 7.535 6.207 1 91.38 166 PHE B C 1
ATOM 3615 O O . PHE B 1 166 ? -8.797 8.43 7.047 1 91.38 166 PHE B O 1
ATOM 3622 N N . LEU B 1 167 ? -7.879 7.641 5.168 1 91.88 167 LEU B N 1
ATOM 3623 C CA . LEU B 1 167 ? -7.102 8.852 4.906 1 91.88 167 LEU B CA 1
ATOM 3624 C C . LEU B 1 167 ? -8.016 10.07 4.805 1 91.88 167 LEU B C 1
ATOM 3626 O O . LEU B 1 167 ? -7.746 11.102 5.422 1 91.88 167 LEU B O 1
ATOM 3630 N N . MET B 1 168 ? -9.094 9.969 4.145 1 94.19 168 MET B N 1
ATOM 3631 C CA . MET B 1 168 ? -10 11.086 3.912 1 94.19 168 MET B CA 1
ATOM 3632 C C . MET B 1 168 ? -10.797 11.414 5.172 1 94.19 168 MET B C 1
ATOM 3634 O O . MET B 1 168 ? -11.07 12.586 5.453 1 94.19 168 MET B O 1
ATOM 3638 N N . VAL B 1 169 ? -11.172 10.406 5.926 1 92.31 169 VAL B N 1
ATOM 3639 C CA . VAL B 1 169 ? -11.867 10.648 7.184 1 92.31 169 VAL B CA 1
ATOM 3640 C C . VAL B 1 169 ? -10.992 11.492 8.102 1 92.31 169 VAL B C 1
ATOM 3642 O O . VAL B 1 169 ? -11.477 12.453 8.711 1 92.31 169 VAL B O 1
ATOM 3645 N N . GLN B 1 170 ? -9.734 11.086 8.141 1 86.62 170 GLN B N 1
ATOM 3646 C CA . GLN B 1 170 ? -8.812 11.828 8.984 1 86.62 170 GLN B CA 1
ATOM 3647 C C . GLN B 1 170 ? -8.703 13.281 8.539 1 86.62 170 GLN B C 1
ATOM 3649 O O . GLN B 1 170 ? -8.656 14.188 9.375 1 86.62 170 GLN B O 1
ATOM 3654 N N . PHE B 1 171 ? -8.719 13.547 7.32 1 89.25 171 PHE B N 1
ATOM 3655 C CA . PHE B 1 171 ? -8.633 14.906 6.785 1 89.25 171 PHE B CA 1
ATOM 3656 C C . PHE B 1 171 ? -9.922 15.672 7.051 1 89.25 171 PHE B C 1
ATOM 3658 O O . PHE B 1 171 ? -9.883 16.828 7.496 1 89.25 171 PHE B O 1
ATOM 3665 N N . PHE B 1 172 ? -11.07 15.031 6.84 1 92.31 172 PHE B N 1
ATOM 3666 C CA . PHE B 1 172 ? -12.367 15.664 7.027 1 92.31 172 PHE B CA 1
ATOM 3667 C C . PHE B 1 172 ? -12.57 16.062 8.484 1 92.31 172 PHE B C 1
ATOM 3669 O O . PHE B 1 172 ? -13.172 17.109 8.773 1 92.31 172 PHE B O 1
ATOM 3676 N N . ARG B 1 173 ? -12.086 15.312 9.273 1 87.94 173 ARG B N 1
ATOM 3677 C CA . ARG B 1 173 ? -12.25 15.562 10.703 1 87.94 173 ARG B CA 1
ATOM 3678 C C . ARG B 1 173 ? -11.453 16.781 11.141 1 87.94 173 ARG B C 1
ATOM 3680 O O . ARG B 1 173 ? -11.766 17.406 12.156 1 87.94 173 ARG B O 1
ATOM 3687 N N . ASN B 1 174 ? -10.453 17.062 10.367 1 83.94 174 ASN B N 1
ATOM 3688 C CA . ASN B 1 174 ? -9.609 18.219 10.695 1 83.94 174 ASN B CA 1
ATOM 3689 C C . ASN B 1 174 ? -10.227 19.516 10.188 1 83.94 174 ASN B C 1
ATOM 3691 O O . ASN B 1 174 ? -9.742 20.609 10.523 1 83.94 174 ASN B O 1
ATOM 3695 N N . ILE B 1 175 ? -11.266 19.391 9.445 1 88.69 175 ILE B N 1
ATOM 3696 C CA . ILE B 1 175 ? -12.008 20.578 9.008 1 88.69 175 ILE B CA 1
ATOM 3697 C C . ILE B 1 175 ? -13.008 20.984 10.086 1 88.69 175 ILE B C 1
ATOM 3699 O O . ILE B 1 175 ? -13.773 20.156 10.586 1 88.69 175 ILE B O 1
ATOM 3703 N N . PRO B 1 176 ? -12.992 22.266 10.484 1 92.12 176 PRO B N 1
ATOM 3704 C CA . PRO B 1 176 ? -13.898 22.719 11.555 1 92.12 176 PRO B CA 1
ATOM 3705 C C . PRO B 1 176 ? -15.359 22.375 11.266 1 92.12 176 PRO B C 1
ATOM 3707 O O . PRO B 1 176 ? -15.867 22.672 10.188 1 92.12 176 PRO B O 1
ATOM 3710 N N . ARG B 1 177 ? -15.969 21.859 12.203 1 92.12 177 ARG B N 1
ATOM 3711 C CA . ARG B 1 177 ? -17.359 21.453 12.078 1 92.12 177 ARG B CA 1
ATOM 3712 C C . ARG B 1 177 ? -18.281 22.656 11.984 1 92.12 177 ARG B C 1
ATOM 3714 O O . ARG B 1 177 ? -19.422 22.547 11.516 1 92.12 177 ARG B O 1
ATOM 3721 N N . GLU B 1 178 ? -17.734 23.766 12.398 1 93.5 178 GLU B N 1
ATOM 3722 C CA . GLU B 1 178 ? -18.5 25 12.383 1 93.5 178 GLU B CA 1
ATOM 3723 C C . GLU B 1 178 ? -18.938 25.359 10.961 1 93.5 178 GLU B C 1
ATOM 3725 O O . GLU B 1 178 ? -19.984 25.984 10.758 1 93.5 178 GLU B O 1
ATOM 3730 N N . LEU B 1 179 ? -18.125 24.938 10.07 1 92.31 179 LEU B N 1
ATOM 3731 C CA . LEU B 1 179 ? -18.469 25.203 8.672 1 92.31 179 LEU B CA 1
ATOM 3732 C C . LEU B 1 179 ? -19.734 24.453 8.273 1 92.31 179 LEU B C 1
ATOM 3734 O O . LEU B 1 179 ? -20.609 25.016 7.594 1 92.31 179 LEU B O 1
ATOM 3738 N N . ASP B 1 180 ? -19.891 23.25 8.734 1 92.12 180 ASP B N 1
ATOM 3739 C CA . ASP B 1 180 ? -21.078 22.469 8.469 1 92.12 180 ASP B CA 1
ATOM 3740 C C . ASP B 1 180 ? -22.312 23.078 9.148 1 92.12 180 ASP B C 1
ATOM 3742 O O . ASP B 1 180 ? -23.375 23.172 8.539 1 92.12 180 ASP B O 1
ATOM 3746 N N . GLU B 1 181 ? -22.141 23.453 10.359 1 93.19 181 GLU B N 1
ATOM 3747 C CA . GLU B 1 181 ? -23.234 24.016 11.141 1 93.19 181 GLU B CA 1
ATOM 3748 C C . GLU B 1 181 ? -23.734 25.312 10.531 1 93.19 181 GLU B C 1
ATOM 3750 O O . GLU B 1 181 ? -24.953 25.547 10.453 1 93.19 181 GLU B O 1
ATOM 3755 N N . ALA B 1 182 ? -22.781 26.109 10.133 1 95 182 ALA B N 1
ATOM 3756 C CA . ALA B 1 182 ? -23.156 27.375 9.508 1 95 182 ALA B CA 1
ATOM 3757 C C . ALA B 1 182 ? -23.922 27.141 8.211 1 95 182 ALA B C 1
ATOM 3759 O O . ALA B 1 182 ? -24.922 27.812 7.945 1 95 182 ALA B O 1
ATOM 3760 N N . ALA B 1 183 ? -23.531 26.203 7.449 1 94.62 183 ALA B N 1
ATOM 3761 C CA . ALA B 1 183 ? -24.188 25.891 6.188 1 94.62 183 ALA B CA 1
ATOM 3762 C C . ALA B 1 183 ? -25.578 25.312 6.43 1 94.62 183 ALA B C 1
ATOM 3764 O O . ALA B 1 183 ? -26.516 25.594 5.684 1 94.62 183 ALA B O 1
ATOM 3765 N N . MET B 1 184 ? -25.688 24.531 7.473 1 92.62 184 MET B N 1
ATOM 3766 C CA . MET B 1 184 ? -26.969 23.938 7.824 1 92.62 184 MET B CA 1
ATOM 3767 C C . MET B 1 184 ? -27.953 25.016 8.266 1 92.62 184 MET B C 1
ATOM 3769 O O . MET B 1 184 ? -29.156 24.922 7.957 1 92.62 184 MET B O 1
ATOM 3773 N N . MET B 1 185 ? -27.453 25.922 8.969 1 94.88 185 MET B N 1
ATOM 3774 C CA . MET B 1 185 ? -28.297 27.031 9.383 1 94.88 185 MET B CA 1
ATOM 3775 C C . MET B 1 185 ? -28.812 27.797 8.18 1 94.88 185 MET B C 1
ATOM 3777 O O . MET B 1 185 ? -29.938 28.312 8.203 1 94.88 185 MET B O 1
ATOM 3781 N N . ASP B 1 186 ? -28.031 27.875 7.086 1 94.94 186 ASP B N 1
ATOM 3782 C CA . ASP B 1 186 ? -28.438 28.531 5.844 1 94.94 186 ASP B CA 1
ATOM 3783 C C . ASP B 1 186 ? -29.344 27.625 5.02 1 94.94 186 ASP B C 1
ATOM 3785 O O . ASP B 1 186 ? -29.75 27.984 3.91 1 94.94 186 ASP B O 1
ATOM 3789 N N . GLY B 1 187 ? -29.609 26.438 5.508 1 93.12 187 GLY B N 1
ATOM 3790 C CA . GLY B 1 187 ? -30.562 25.531 4.867 1 93.12 187 GLY B CA 1
ATOM 3791 C C . GLY B 1 187 ? -29.906 24.578 3.889 1 93.12 187 GLY B C 1
ATOM 3792 O O . GLY B 1 187 ? -30.578 23.938 3.084 1 93.12 187 GLY B O 1
ATOM 3793 N N . CYS B 1 188 ? -28.609 24.5 3.939 1 93.56 188 CYS B N 1
ATOM 3794 C CA . CYS B 1 188 ? -27.906 23.609 3.012 1 93.56 188 CYS B CA 1
ATOM 3795 C C . CYS B 1 188 ? -28.062 22.156 3.426 1 93.56 188 CYS B C 1
ATOM 3797 O O . CYS B 1 188 ? -28.016 21.828 4.613 1 93.56 188 CYS B O 1
ATOM 3799 N N . SER B 1 189 ? -28.359 21.344 2.41 1 92.94 189 SER B N 1
ATOM 3800 C CA . SER B 1 189 ? -28.438 19.906 2.637 1 92.94 189 SER B CA 1
ATOM 3801 C C . SER B 1 189 ? -27.047 19.281 2.744 1 92.94 189 SER B C 1
ATOM 3803 O O . SER B 1 189 ? -26.062 19.891 2.312 1 92.94 189 SER B O 1
ATOM 3805 N N . PRO B 1 190 ? -26.906 18.062 3.334 1 89.94 190 PRO B N 1
ATOM 3806 C CA . PRO B 1 190 ? -25.609 17.391 3.422 1 89.94 190 PRO B CA 1
ATOM 3807 C C . PRO B 1 190 ? -24.953 17.188 2.059 1 89.94 190 PRO B C 1
ATOM 3809 O O . PRO B 1 190 ? -23.734 17.281 1.936 1 89.94 190 PRO B O 1
ATOM 3812 N N . TRP B 1 191 ? -25.734 16.953 1.124 1 90.94 191 TRP B N 1
ATOM 3813 C CA . TRP B 1 191 ? -25.219 16.75 -0.226 1 90.94 191 TRP B CA 1
ATOM 3814 C C . TRP B 1 191 ? -24.594 18.031 -0.766 1 90.94 191 TRP B C 1
ATOM 3816 O O . TRP B 1 191 ? -23.531 18 -1.388 1 90.94 191 TRP B O 1
ATOM 3826 N N . ARG B 1 192 ? -25.25 19.125 -0.481 1 93.06 192 ARG B N 1
ATOM 3827 C CA . ARG B 1 192 ? -24.734 20.422 -0.903 1 93.06 192 ARG B CA 1
ATOM 3828 C C . ARG B 1 192 ? -23.469 20.797 -0.125 1 93.06 192 ARG B C 1
ATOM 3830 O O . ARG B 1 192 ? -22.531 21.375 -0.682 1 93.06 192 ARG B O 1
ATOM 3837 N N . ILE B 1 193 ? -23.516 20.453 1.136 1 94.94 193 ILE B N 1
ATOM 3838 C CA . ILE B 1 193 ? -22.344 20.719 1.967 1 94.94 193 ILE B CA 1
ATOM 3839 C C . ILE B 1 193 ? -21.141 19.922 1.452 1 94.94 193 ILE B C 1
ATOM 3841 O O . ILE B 1 193 ? -20.047 20.453 1.342 1 94.94 193 ILE B O 1
ATOM 3845 N N . TYR B 1 194 ? -21.391 18.703 1.045 1 94.44 194 TYR B N 1
ATOM 3846 C CA . TYR B 1 194 ? -20.328 17.859 0.5 1 94.44 194 TYR B CA 1
ATOM 3847 C C . TYR B 1 194 ? -19.734 18.484 -0.757 1 94.44 194 TYR B C 1
ATOM 3849 O O . TYR B 1 194 ? -18.516 18.641 -0.856 1 94.44 194 TYR B O 1
ATOM 3857 N N . TRP B 1 195 ? -20.562 18.922 -1.666 1 94.75 195 TRP B N 1
ATOM 3858 C CA . TRP B 1 195 ? -20.109 19.344 -2.986 1 94.75 195 TRP B CA 1
ATOM 3859 C C . TRP B 1 195 ? -19.562 20.766 -2.943 1 94.75 195 TRP B C 1
ATOM 3861 O O . TRP B 1 195 ? -18.578 21.078 -3.627 1 94.75 195 TRP B O 1
ATOM 3871 N N . LYS B 1 196 ? -20.047 21.594 -2.061 1 95 196 LYS B N 1
ATOM 3872 C CA . LYS B 1 196 ? -19.719 23.016 -2.133 1 95 196 LYS B CA 1
ATOM 3873 C C . LYS B 1 196 ? -18.688 23.391 -1.068 1 95 196 LYS B C 1
ATOM 3875 O O . LYS B 1 196 ? -17.969 24.375 -1.225 1 95 196 LYS B O 1
ATOM 3880 N N . ILE B 1 197 ? -18.625 22.609 -0.017 1 94.94 197 ILE B N 1
ATOM 3881 C CA . ILE B 1 197 ? -17.766 23.031 1.085 1 94.94 197 ILE B CA 1
ATOM 3882 C C . ILE B 1 197 ? -16.672 21.984 1.308 1 94.94 197 ILE B C 1
ATOM 3884 O O . ILE B 1 197 ? -15.492 22.266 1.13 1 94.94 197 ILE B O 1
ATOM 3888 N N . MET B 1 198 ? -17.078 20.781 1.515 1 94.5 198 MET B N 1
ATOM 3889 C CA . MET B 1 198 ? -16.141 19.734 1.92 1 94.5 198 MET B CA 1
ATOM 3890 C C . MET B 1 198 ? -15.188 19.391 0.777 1 94.5 198 MET B C 1
ATOM 3892 O O . MET B 1 198 ? -13.969 19.344 0.966 1 94.5 198 MET B O 1
ATOM 3896 N N . LEU B 1 199 ? -15.703 19.156 -0.38 1 94.19 199 LEU B N 1
ATOM 3897 C CA . LEU B 1 199 ? -14.906 18.688 -1.513 1 94.19 199 LEU B CA 1
ATOM 3898 C C . LEU B 1 199 ? -13.875 19.734 -1.918 1 94.19 199 LEU B C 1
ATOM 3900 O O . LEU B 1 199 ? -12.688 19.422 -2.023 1 94.19 199 LEU B O 1
ATOM 3904 N N . PRO B 1 200 ? -14.25 20.984 -2.041 1 93.38 200 PRO B N 1
ATOM 3905 C CA . PRO B 1 200 ? -13.25 22 -2.408 1 93.38 200 PRO B CA 1
ATOM 3906 C C . PRO B 1 200 ? -12.18 22.172 -1.34 1 93.38 200 PRO B C 1
ATOM 3908 O O . PRO B 1 200 ? -11.016 22.422 -1.666 1 93.38 200 PRO B O 1
ATOM 3911 N N . LEU B 1 201 ? -12.562 22.047 -0.087 1 92.25 201 LEU B N 1
ATOM 3912 C CA . LEU B 1 201 ? -11.609 22.234 1.004 1 92.25 201 LEU B CA 1
ATOM 3913 C C . LEU B 1 201 ? -10.688 21.016 1.13 1 92.25 201 LEU B C 1
ATOM 3915 O O . LEU B 1 201 ? -9.641 21.094 1.775 1 92.25 201 LEU B O 1
ATOM 3919 N N . SER B 1 202 ? -11.047 19.906 0.487 1 93.56 202 SER B N 1
ATOM 3920 C CA . SER B 1 202 ? -10.32 18.656 0.676 1 93.56 202 SER B CA 1
ATOM 3921 C C . SER B 1 202 ? -9.523 18.297 -0.572 1 93.56 202 SER B C 1
ATOM 3923 O O . SER B 1 202 ? -9.125 17.141 -0.737 1 93.56 202 SER B O 1
ATOM 3925 N N . LEU B 1 203 ? -9.266 19.188 -1.419 1 92.31 203 LEU B N 1
ATOM 3926 C CA . LEU B 1 203 ? -8.57 18.938 -2.676 1 92.31 203 LEU B CA 1
ATOM 3927 C C . LEU B 1 203 ? -7.188 18.344 -2.422 1 92.31 203 LEU B C 1
ATOM 3929 O O . LEU B 1 203 ? -6.75 17.438 -3.145 1 92.31 203 LEU B O 1
ATOM 3933 N N . PRO B 1 204 ? -6.508 18.734 -1.396 1 88.44 204 PRO B N 1
ATOM 3934 C CA . PRO B 1 204 ? -5.188 18.141 -1.153 1 88.44 204 PRO B CA 1
ATOM 3935 C C . PRO B 1 204 ? -5.254 16.641 -0.869 1 88.44 204 PRO B C 1
ATOM 3937 O O . PRO B 1 204 ? -4.465 15.867 -1.416 1 88.44 204 PRO B O 1
ATOM 3940 N N . VAL B 1 205 ? -6.195 16.312 0.003 1 92.38 205 VAL B N 1
ATOM 3941 C CA . VAL B 1 205 ? -6.285 14.898 0.339 1 92.38 205 VAL B CA 1
ATOM 3942 C C . VAL B 1 205 ? -6.832 14.117 -0.854 1 92.38 205 VAL B C 1
ATOM 3944 O O . VAL B 1 205 ? -6.473 12.953 -1.062 1 92.38 205 VAL B O 1
ATOM 3947 N N . MET B 1 206 ? -7.672 14.789 -1.705 1 95.19 206 MET B N 1
ATOM 3948 C CA . MET B 1 206 ? -8.156 14.156 -2.928 1 95.19 206 MET B CA 1
ATOM 3949 C C . MET B 1 206 ? -7.012 13.906 -3.902 1 95.19 206 MET B C 1
ATOM 3951 O O . MET B 1 206 ? -6.953 12.859 -4.547 1 95.19 206 MET B O 1
ATOM 3955 N N . ALA B 1 207 ? -6.133 14.875 -3.986 1 93.94 207 ALA B N 1
ATOM 3956 C CA . ALA B 1 207 ? -4.961 14.734 -4.848 1 93.94 207 ALA B CA 1
ATOM 3957 C C . ALA B 1 207 ? -4.062 13.594 -4.371 1 93.94 207 ALA B C 1
ATOM 3959 O O . ALA B 1 207 ? -3.561 12.812 -5.18 1 93.94 207 ALA B O 1
ATOM 3960 N N . THR B 1 208 ? -3.891 13.508 -3.084 1 92.62 208 THR B N 1
ATOM 3961 C CA . THR B 1 208 ? -3.096 12.43 -2.502 1 92.62 208 THR B CA 1
ATOM 3962 C C . THR B 1 208 ? -3.707 11.07 -2.83 1 92.62 208 THR B C 1
ATOM 3964 O O . THR B 1 208 ? -3.004 10.156 -3.264 1 92.62 208 THR B O 1
ATOM 3967 N N . ALA B 1 209 ? -5.031 10.992 -2.664 1 96 209 ALA B N 1
ATOM 3968 C CA . ALA B 1 209 ? -5.738 9.75 -2.969 1 96 209 ALA B CA 1
ATOM 3969 C C . ALA B 1 209 ? -5.617 9.398 -4.449 1 96 209 ALA B C 1
ATOM 3971 O O . ALA B 1 209 ? -5.438 8.234 -4.801 1 96 209 ALA B O 1
ATOM 3972 N N . ALA B 1 210 ? -5.734 10.406 -5.25 1 97.06 210 ALA B N 1
ATOM 3973 C CA . ALA B 1 210 ? -5.625 10.18 -6.688 1 97.06 210 ALA B CA 1
ATOM 3974 C C . ALA B 1 210 ? -4.242 9.656 -7.059 1 97.06 210 ALA B C 1
ATOM 3976 O O . ALA B 1 210 ? -4.121 8.672 -7.797 1 97.06 210 ALA B O 1
ATOM 3977 N N . ILE B 1 211 ? -3.238 10.25 -6.562 1 95 211 ILE B N 1
ATOM 3978 C CA . ILE B 1 211 ? -1.861 9.891 -6.883 1 95 211 ILE B CA 1
ATOM 3979 C C . ILE B 1 211 ? -1.581 8.461 -6.41 1 95 211 ILE B C 1
ATOM 3981 O O . ILE B 1 211 ? -1.104 7.629 -7.188 1 95 211 ILE B O 1
ATOM 3985 N N . PHE B 1 212 ? -1.962 8.195 -5.211 1 95.06 212 PHE B N 1
ATOM 3986 C CA . PHE B 1 212 ? -1.658 6.879 -4.668 1 95.06 212 PHE B CA 1
ATOM 3987 C C . PHE B 1 212 ? -2.529 5.812 -5.32 1 95.06 212 PHE B C 1
ATOM 3989 O O . PHE B 1 212 ? -2.078 4.688 -5.551 1 95.06 212 PHE B O 1
ATOM 3996 N N . SER B 1 213 ? -3.76 6.125 -5.598 1 97.44 213 SER B N 1
ATOM 3997 C CA . SER B 1 213 ? -4.617 5.191 -6.32 1 97.44 213 SER B CA 1
ATOM 3998 C C . SER B 1 213 ? -4.035 4.852 -7.688 1 97.44 213 SER B C 1
ATOM 4000 O O . SER B 1 213 ? -4.031 3.688 -8.094 1 97.44 213 SER B O 1
ATOM 4002 N N . PHE B 1 214 ? -3.545 5.867 -8.328 1 97.31 214 PHE B N 1
ATOM 4003 C CA . PHE B 1 214 ? -2.945 5.66 -9.641 1 97.31 214 PHE B CA 1
ATOM 4004 C C . PHE B 1 214 ? -1.705 4.781 -9.531 1 97.31 214 PHE B C 1
ATOM 4006 O O . PHE B 1 214 ? -1.582 3.783 -10.25 1 97.31 214 PHE B O 1
ATOM 4013 N N . ILE B 1 215 ? -0.859 5.105 -8.641 1 95.44 215 ILE B N 1
ATOM 4014 C CA . ILE B 1 215 ? 0.417 4.414 -8.492 1 95.44 215 ILE B CA 1
ATOM 4015 C C . ILE B 1 215 ? 0.17 2.949 -8.133 1 95.44 215 ILE B C 1
ATOM 4017 O O . ILE B 1 215 ? 0.745 2.047 -8.742 1 95.44 215 ILE B O 1
ATOM 4021 N N . TRP B 1 216 ? -0.719 2.707 -7.207 1 95.06 216 TRP B N 1
ATOM 4022 C CA . TRP B 1 216 ? -0.968 1.35 -6.734 1 95.06 216 TRP B CA 1
ATOM 4023 C C . TRP B 1 216 ? -1.657 0.516 -7.809 1 95.06 216 TRP B C 1
ATOM 4025 O O . TRP B 1 216 ? -1.36 -0.67 -7.969 1 95.06 216 TRP B O 1
ATOM 4035 N N . THR B 1 217 ? -2.521 1.146 -8.523 1 97.31 217 THR B N 1
ATOM 4036 C CA . THR B 1 217 ? -3.193 0.431 -9.602 1 97.31 217 THR B CA 1
ATOM 4037 C C . THR B 1 217 ? -2.223 0.139 -10.742 1 97.31 217 THR B C 1
ATOM 4039 O O . THR B 1 217 ? -2.217 -0.964 -11.297 1 97.31 217 THR B O 1
ATOM 4042 N N . TRP B 1 218 ? -1.415 1.094 -11.055 1 96.69 218 TRP B N 1
ATOM 4043 C CA . TRP B 1 218 ? -0.429 0.934 -12.117 1 96.69 218 TRP B CA 1
ATOM 4044 C C . TRP B 1 218 ? 0.547 -0.192 -11.797 1 96.69 218 TRP B C 1
ATOM 4046 O O . TRP B 1 218 ? 0.95 -0.95 -12.68 1 96.69 218 TRP B O 1
ATOM 4056 N N . ASP B 1 219 ? 0.812 -0.334 -10.562 1 94.62 219 ASP B N 1
ATOM 4057 C CA . ASP B 1 219 ? 1.846 -1.266 -10.117 1 94.62 219 ASP B CA 1
ATOM 4058 C C . ASP B 1 219 ? 1.245 -2.623 -9.758 1 94.62 219 ASP B C 1
ATOM 4060 O O . ASP B 1 219 ? 1.974 -3.568 -9.453 1 94.62 219 ASP B O 1
ATOM 4064 N N . ASP B 1 220 ? -0.017 -2.711 -9.805 1 94.81 220 ASP B N 1
ATOM 4065 C CA . ASP B 1 220 ? -0.681 -3.949 -9.406 1 94.81 220 ASP B CA 1
ATOM 4066 C C . ASP B 1 220 ? -0.286 -5.102 -10.328 1 94.81 220 ASP B C 1
ATOM 4068 O O . ASP B 1 220 ? -0.427 -5.008 -11.547 1 94.81 220 ASP B O 1
ATOM 4072 N N . PHE B 1 221 ? 0.199 -6.121 -9.781 1 93.06 221 PHE B N 1
ATOM 4073 C CA . PHE B 1 221 ? 0.644 -7.289 -10.531 1 93.06 221 PHE B CA 1
ATOM 4074 C C . PHE B 1 221 ? -0.301 -8.469 -10.305 1 93.06 221 PHE B C 1
ATOM 4076 O O . PHE B 1 221 ? -0.675 -9.156 -11.258 1 93.06 221 PHE B O 1
ATOM 4083 N N . PHE B 1 222 ? -0.829 -8.656 -9.125 1 91.5 222 PHE B N 1
ATOM 4084 C CA . PHE B 1 222 ? -1.546 -9.875 -8.766 1 91.5 222 PHE B CA 1
ATOM 4085 C C . PHE B 1 222 ? -2.951 -9.875 -9.359 1 91.5 222 PHE B C 1
ATOM 4087 O O . PHE B 1 222 ? -3.385 -10.867 -9.945 1 91.5 222 PHE B O 1
ATOM 4094 N N . GLY B 1 223 ? -3.625 -8.773 -9.219 1 93.81 223 GLY B N 1
ATOM 4095 C CA . GLY B 1 223 ? -4.961 -8.695 -9.781 1 93.81 223 GLY B CA 1
ATOM 4096 C C . GLY B 1 223 ? -5.004 -9.031 -11.266 1 93.81 223 GLY B C 1
ATOM 4097 O O . GLY B 1 223 ? -5.633 -10.008 -11.664 1 93.81 223 GLY B O 1
ATOM 4098 N N . PRO B 1 224 ? -4.23 -8.258 -11.984 1 96.62 224 PRO B N 1
ATOM 4099 C CA . PRO B 1 224 ? -4.203 -8.516 -13.43 1 96.62 224 PRO B CA 1
ATOM 4100 C C . PRO B 1 224 ? -3.76 -9.938 -13.766 1 96.62 224 PRO B C 1
ATOM 4102 O O . PRO B 1 224 ? -4.27 -10.539 -14.711 1 96.62 224 PRO B O 1
ATOM 4105 N N . LEU B 1 225 ? -2.863 -10.477 -13.031 1 93.88 225 LEU B N 1
ATOM 4106 C CA . LEU B 1 225 ? -2.383 -11.828 -13.281 1 93.88 225 LEU B CA 1
ATOM 4107 C C . LEU B 1 225 ? -3.52 -12.836 -13.164 1 93.88 225 LEU B C 1
ATOM 4109 O O . LEU B 1 225 ? -3.57 -13.805 -13.93 1 93.88 225 LEU B O 1
ATOM 4113 N N . ILE B 1 226 ? -4.383 -12.578 -12.305 1 93.81 226 ILE B N 1
ATOM 4114 C CA . ILE B 1 226 ? -5.441 -13.531 -12.008 1 93.81 226 ILE B CA 1
ATOM 4115 C C . ILE B 1 226 ? -6.621 -13.305 -12.953 1 93.81 226 ILE B C 1
ATOM 4117 O O . ILE B 1 226 ? -7.25 -14.266 -13.414 1 93.81 226 ILE B O 1
ATOM 4121 N N . TYR B 1 227 ? -6.879 -12.07 -13.305 1 96.75 227 TYR B N 1
ATOM 4122 C CA . TYR B 1 227 ? -8.148 -11.773 -13.953 1 96.75 227 TYR B CA 1
ATOM 4123 C C . TYR B 1 227 ? -7.973 -11.586 -15.453 1 96.75 227 TYR B C 1
ATOM 4125 O O . TYR B 1 227 ? -8.938 -11.656 -16.219 1 96.75 227 TYR B O 1
ATOM 4133 N N . LEU B 1 228 ? -6.734 -11.312 -15.891 1 96.88 228 LEU B N 1
ATOM 4134 C CA . LEU B 1 228 ? -6.484 -11.07 -17.297 1 96.88 228 LEU B CA 1
ATOM 4135 C C . LEU B 1 228 ? -5.723 -12.234 -17.922 1 96.88 228 LEU B C 1
ATOM 4137 O O . LEU B 1 228 ? -4.543 -12.438 -17.625 1 96.88 228 LEU B O 1
ATOM 4141 N N . ASN B 1 229 ? -6.332 -12.938 -18.922 1 94.69 229 ASN B N 1
ATOM 4142 C CA . ASN B 1 229 ? -5.758 -14.18 -19.438 1 94.69 229 ASN B CA 1
ATOM 4143 C C . ASN B 1 229 ? -5.34 -14.031 -20.891 1 94.69 229 ASN B C 1
ATOM 4145 O O . ASN B 1 229 ? -4.539 -14.82 -21.406 1 94.69 229 ASN B O 1
ATOM 4149 N N . ASP B 1 230 ? -5.832 -13 -21.562 1 95.44 230 ASP B N 1
ATOM 4150 C CA . ASP B 1 230 ? -5.469 -12.719 -22.953 1 95.44 230 ASP B CA 1
ATOM 4151 C C . ASP B 1 230 ? -4.438 -11.594 -23.031 1 95.44 230 ASP B C 1
ATOM 4153 O O . ASP B 1 230 ? -4.613 -10.539 -22.422 1 95.44 230 ASP B O 1
ATOM 4157 N N . MET B 1 231 ? -3.457 -11.844 -23.812 1 94.38 231 MET B N 1
ATOM 4158 C CA . MET B 1 231 ? -2.352 -10.898 -23.891 1 94.38 231 MET B CA 1
ATOM 4159 C C . MET B 1 231 ? -2.842 -9.523 -24.344 1 94.38 231 MET B C 1
ATOM 4161 O O . MET B 1 231 ? -2.281 -8.5 -23.953 1 94.38 231 MET B O 1
ATOM 4165 N N . GLU B 1 232 ? -3.881 -9.523 -25.078 1 96 232 GLU B N 1
ATOM 4166 C CA . GLU B 1 232 ? -4.414 -8.258 -25.578 1 96 232 GLU B CA 1
ATOM 4167 C C . GLU B 1 232 ? -4.949 -7.402 -24.438 1 96 232 GLU B C 1
ATOM 4169 O O . GLU B 1 232 ? -5.082 -6.184 -24.578 1 96 232 GLU B O 1
ATOM 4174 N N . THR B 1 233 ? -5.223 -8.031 -23.281 1 96.75 233 THR B N 1
ATOM 4175 C CA . THR B 1 233 ? -5.816 -7.297 -22.172 1 96.75 233 THR B CA 1
ATOM 4176 C C . THR B 1 233 ? -4.801 -7.098 -21.047 1 96.75 233 THR B C 1
ATOM 4178 O O . THR B 1 233 ? -5.117 -6.508 -20.016 1 96.75 233 THR B O 1
ATOM 4181 N N . TYR B 1 234 ? -3.561 -7.449 -21.297 1 97 234 TYR B N 1
ATOM 4182 C CA . TYR B 1 234 ? -2.543 -7.387 -20.25 1 97 234 TYR B CA 1
ATOM 4183 C C . TYR B 1 234 ? -2.25 -5.945 -19.859 1 97 234 TYR B C 1
ATOM 4185 O O . TYR B 1 234 ? -2.328 -5.039 -20.688 1 97 234 TYR B O 1
ATOM 4193 N N . THR B 1 235 ? -1.994 -5.793 -18.578 1 97.81 235 THR B N 1
ATOM 4194 C CA . THR B 1 235 ? -1.414 -4.535 -18.125 1 97.81 235 THR B CA 1
ATOM 4195 C C . THR B 1 235 ? 0.095 -4.523 -18.344 1 97.81 235 THR B C 1
ATOM 4197 O O . THR B 1 235 ? 0.684 -5.547 -18.703 1 97.81 235 THR B O 1
ATOM 4200 N N . ALA B 1 236 ? 0.664 -3.369 -18.156 1 96.5 236 ALA B N 1
ATOM 4201 C CA . ALA B 1 236 ? 2.104 -3.203 -18.344 1 96.5 236 ALA B CA 1
ATOM 4202 C C . ALA B 1 236 ? 2.883 -4.137 -17.422 1 96.5 236 ALA B C 1
ATOM 4204 O O . ALA B 1 236 ? 3.879 -4.738 -17.828 1 96.5 236 ALA B O 1
ATOM 4205 N N . GLN B 1 237 ? 2.402 -4.336 -16.234 1 95.12 237 GLN B N 1
ATOM 4206 C CA . GLN B 1 237 ? 3.127 -5.145 -15.258 1 95.12 237 GLN B CA 1
ATOM 4207 C C . GLN B 1 237 ? 3.123 -6.617 -15.656 1 95.12 237 GLN B C 1
ATOM 4209 O O . GLN B 1 237 ? 4.137 -7.309 -15.523 1 95.12 237 GLN B O 1
ATOM 4214 N N . ILE B 1 238 ? 2.025 -7.074 -16.156 1 94.56 238 ILE B N 1
ATOM 4215 C CA . ILE B 1 238 ? 1.969 -8.461 -16.609 1 94.56 238 ILE B CA 1
ATOM 4216 C C . ILE B 1 238 ? 2.758 -8.609 -17.906 1 94.56 238 ILE B C 1
ATOM 4218 O O . ILE B 1 238 ? 3.393 -9.641 -18.141 1 94.56 238 ILE B O 1
ATOM 4222 N N . GLY B 1 239 ? 2.678 -7.574 -18.719 1 94.31 239 GLY B N 1
ATOM 4223 C CA . GLY B 1 239 ? 3.516 -7.574 -19.906 1 94.31 239 GLY B CA 1
ATOM 4224 C C . GLY B 1 239 ? 4.992 -7.738 -19.594 1 94.31 239 GLY B C 1
ATOM 4225 O O . GLY B 1 239 ? 5.711 -8.43 -20.312 1 94.31 239 GLY B O 1
ATOM 4226 N N . LEU B 1 240 ? 5.453 -7.137 -18.547 1 93.19 240 LEU B N 1
ATOM 4227 C CA . LEU B 1 240 ? 6.848 -7.234 -18.125 1 93.19 240 LEU B CA 1
ATOM 4228 C C . LEU B 1 240 ? 7.215 -8.672 -17.781 1 93.19 240 LEU B C 1
ATOM 4230 O O . LEU B 1 240 ? 8.336 -9.109 -18.047 1 93.19 240 LEU B O 1
ATOM 4234 N N . ARG B 1 241 ? 6.285 -9.359 -17.203 1 89.44 241 ARG B N 1
ATOM 4235 C CA . ARG B 1 241 ? 6.52 -10.758 -16.828 1 89.44 241 ARG B CA 1
ATOM 4236 C C . ARG B 1 241 ? 6.797 -11.609 -18.062 1 89.44 241 ARG B C 1
ATOM 4238 O O . ARG B 1 241 ? 7.516 -12.602 -17.984 1 89.44 241 ARG B O 1
ATOM 4245 N N . SER B 1 242 ? 6.297 -11.234 -19.156 1 90 242 SER B N 1
ATOM 4246 C CA . SER B 1 242 ? 6.426 -12 -20.391 1 90 242 SER B CA 1
ATOM 4247 C C . SER B 1 242 ? 7.867 -12 -20.891 1 90 242 SER B C 1
ATOM 4249 O O . SER B 1 242 ? 8.234 -12.805 -21.75 1 90 242 SER B O 1
ATOM 4251 N N . PHE B 1 243 ? 8.625 -11.125 -20.328 1 90.88 243 PHE B N 1
ATOM 4252 C CA . PHE B 1 243 ? 10.031 -11.094 -20.719 1 90.88 243 PHE B CA 1
ATOM 4253 C C . PHE B 1 243 ? 10.828 -12.148 -19.969 1 90.88 243 PHE B C 1
ATOM 4255 O O . PHE B 1 243 ? 11.969 -12.453 -20.328 1 90.88 243 PHE B O 1
ATOM 4262 N N . VAL B 1 244 ? 10.242 -12.617 -18.906 1 83.81 244 VAL B N 1
ATOM 4263 C CA . VAL B 1 244 ? 10.922 -13.617 -18.094 1 83.81 244 VAL B CA 1
ATOM 4264 C C . VAL B 1 244 ? 10.391 -15.008 -18.438 1 83.81 244 VAL B C 1
ATOM 4266 O O . VAL B 1 244 ? 9.195 -15.266 -18.328 1 83.81 244 VAL B O 1
ATOM 4269 N N . ASP B 1 245 ? 11.055 -15.781 -19.344 1 70.88 245 ASP B N 1
ATOM 4270 C CA . ASP B 1 245 ? 10.547 -17.062 -19.844 1 70.88 245 ASP B CA 1
ATOM 4271 C C . ASP B 1 245 ? 10.914 -18.203 -18.906 1 70.88 245 ASP B C 1
ATOM 4273 O O . ASP B 1 245 ? 12.055 -18.297 -18.438 1 70.88 245 ASP B O 1
ATOM 4277 N N . SER B 1 246 ? 9.867 -19.109 -18.641 1 57 246 SER B N 1
ATOM 4278 C CA . SER B 1 246 ? 10.109 -20.312 -17.859 1 57 246 SER B CA 1
ATOM 4279 C C . SER B 1 246 ? 10.953 -21.312 -18.641 1 57 246 SER B C 1
ATOM 4281 O O . SER B 1 246 ? 11.734 -22.078 -18.047 1 57 246 SER B O 1
ATOM 4283 N N . GLY B 1 247 ? 10.781 -21.453 -19.891 1 54.62 247 GLY B N 1
ATOM 4284 C CA . GLY B 1 247 ? 11.422 -22.516 -20.641 1 54.62 247 GLY B CA 1
ATOM 4285 C C . GLY B 1 247 ? 12.5 -22.016 -21.578 1 54.62 247 GLY B C 1
ATOM 4286 O O . GLY B 1 247 ? 13.258 -22.797 -22.141 1 54.62 247 GLY B O 1
ATOM 4287 N N . GLY B 1 248 ? 12.594 -20.609 -21.688 1 61.38 248 GLY B N 1
ATOM 4288 C CA . GLY B 1 248 ? 13.562 -20.109 -22.641 1 61.38 248 GLY B CA 1
ATOM 4289 C C . GLY B 1 248 ? 14.469 -19.031 -22.078 1 61.38 248 GLY B C 1
ATOM 4290 O O . GLY B 1 248 ? 14.75 -19.031 -20.875 1 61.38 248 GLY B O 1
ATOM 4291 N N . GLU B 1 249 ? 15.102 -18.266 -22.984 1 76 249 GLU B N 1
ATOM 4292 C CA . GLU B 1 249 ? 16.016 -17.219 -22.562 1 76 249 GLU B CA 1
ATOM 4293 C C . GLU B 1 249 ? 15.266 -15.953 -22.156 1 76 249 GLU B C 1
ATOM 4295 O O . GLU B 1 249 ? 14.43 -15.453 -22.922 1 76 249 GLU B O 1
ATOM 4300 N N . SER B 1 250 ? 15.414 -15.555 -20.953 1 84.75 250 SER B N 1
ATOM 4301 C CA . SER B 1 250 ? 14.852 -14.305 -20.453 1 84.75 250 SER B CA 1
ATOM 4302 C C . SER B 1 250 ? 15.523 -13.102 -21.094 1 84.75 250 SER B C 1
ATOM 4304 O O . SER B 1 250 ? 16.734 -13.125 -21.359 1 84.75 250 SER B O 1
ATOM 4306 N N . ASP B 1 251 ? 14.734 -12.164 -21.516 1 89.5 251 ASP B N 1
ATOM 4307 C CA . ASP B 1 251 ? 15.25 -10.906 -22.047 1 89.5 251 ASP B CA 1
ATOM 4308 C C . ASP B 1 251 ? 15.289 -9.836 -20.969 1 89.5 251 ASP B C 1
ATOM 4310 O O . ASP B 1 251 ? 14.43 -8.945 -20.922 1 89.5 251 ASP B O 1
ATOM 4314 N N . TRP B 1 252 ? 16.359 -9.766 -20.266 1 88.19 252 TRP B N 1
ATOM 4315 C CA . TRP B 1 252 ? 16.484 -8.906 -19.109 1 88.19 252 TRP B CA 1
ATOM 4316 C C . TRP B 1 252 ? 16.609 -7.441 -19.516 1 88.19 252 TRP B C 1
ATOM 4318 O O . TRP B 1 252 ? 15.961 -6.57 -18.938 1 88.19 252 TRP B O 1
ATOM 4328 N N . PRO B 1 253 ? 17.391 -7.211 -20.547 1 89.62 253 PRO B N 1
ATOM 4329 C CA . PRO B 1 253 ? 17.484 -5.809 -20.953 1 89.62 253 PRO B CA 1
ATOM 4330 C C . PRO B 1 253 ? 16.125 -5.219 -21.359 1 89.62 253 PRO B C 1
ATOM 4332 O O . PRO B 1 253 ? 15.828 -4.074 -21.016 1 89.62 253 PRO B O 1
ATOM 4335 N N . ALA B 1 254 ? 15.352 -6.012 -22.047 1 92.25 254 ALA B N 1
ATOM 4336 C CA . ALA B 1 254 ? 14.023 -5.543 -22.438 1 92.25 254 ALA B CA 1
ATOM 4337 C C . ALA B 1 254 ? 13.133 -5.332 -21.219 1 92.25 254 ALA B C 1
ATOM 4339 O O . ALA B 1 254 ? 12.367 -4.367 -21.156 1 92.25 254 ALA B O 1
ATOM 4340 N N . LEU B 1 255 ? 13.25 -6.254 -20.281 1 92.44 255 LEU B N 1
ATOM 4341 C CA . LEU B 1 255 ? 12.5 -6.133 -19.047 1 92.44 255 LEU B CA 1
ATOM 4342 C C . LEU B 1 255 ? 12.805 -4.812 -18.344 1 92.44 255 LEU B C 1
ATOM 4344 O O . LEU B 1 255 ? 11.898 -4.074 -17.969 1 92.44 255 LEU B O 1
ATOM 4348 N N . PHE B 1 256 ? 14.055 -4.473 -18.266 1 91.62 256 PHE B N 1
ATOM 4349 C CA . PHE B 1 256 ? 14.461 -3.275 -17.531 1 91.62 256 PHE B CA 1
ATOM 4350 C C . PHE B 1 256 ? 14.164 -2.023 -18.359 1 91.62 256 PHE B C 1
ATOM 4352 O O . PHE B 1 256 ? 13.766 -0.996 -17.797 1 91.62 256 PHE B O 1
ATOM 4359 N N . ALA B 1 257 ? 14.32 -2.104 -19.641 1 93.88 257 ALA B N 1
ATOM 4360 C CA . ALA B 1 257 ? 14 -0.972 -20.5 1 93.88 257 ALA B CA 1
ATOM 4361 C C . ALA B 1 257 ? 12.523 -0.604 -20.406 1 93.88 257 ALA B C 1
ATOM 4363 O O . ALA B 1 257 ? 12.18 0.567 -20.234 1 93.88 257 ALA B O 1
ATOM 4364 N N . MET B 1 258 ? 11.672 -1.61 -20.5 1 94.88 258 MET B N 1
ATOM 4365 C CA . MET B 1 258 ? 10.234 -1.354 -20.438 1 94.88 258 MET B CA 1
ATOM 4366 C C . MET B 1 258 ? 9.82 -0.917 -19.031 1 94.88 258 MET B C 1
ATOM 4368 O O . MET B 1 258 ? 8.883 -0.135 -18.875 1 94.88 258 MET B O 1
ATOM 4372 N N . SER B 1 259 ? 10.516 -1.378 -18 1 93.12 259 SER B N 1
ATOM 4373 C CA . SER B 1 259 ? 10.25 -0.938 -16.625 1 93.12 259 SER B CA 1
ATOM 4374 C C . SER B 1 259 ? 10.578 0.542 -16.453 1 93.12 259 SER B C 1
ATOM 4376 O O . SER B 1 259 ? 9.844 1.268 -15.781 1 93.12 259 SER B O 1
ATOM 4378 N N . VAL B 1 260 ? 11.656 0.947 -17.031 1 92.19 260 VAL B N 1
ATOM 4379 C CA . VAL B 1 260 ? 12.031 2.355 -16.969 1 92.19 260 VAL B CA 1
ATOM 4380 C C . VAL B 1 260 ? 10.961 3.203 -17.656 1 92.19 260 VAL B C 1
ATOM 4382 O O . VAL B 1 260 ? 10.516 4.215 -17.109 1 92.19 260 VAL B O 1
ATOM 4385 N N . LEU B 1 261 ? 10.5 2.729 -18.766 1 94.25 261 LEU B N 1
ATOM 4386 C CA . LEU B 1 261 ? 9.445 3.449 -19.469 1 94.25 261 LEU B CA 1
ATOM 4387 C C . LEU B 1 261 ? 8.164 3.473 -18.641 1 94.25 261 LEU B C 1
ATOM 4389 O O . LEU B 1 261 ? 7.395 4.434 -18.719 1 94.25 261 LEU B O 1
ATOM 4393 N N . GLY B 1 262 ? 8 2.42 -17.891 1 93.44 262 GLY B N 1
ATOM 4394 C CA . GLY B 1 262 ? 6.812 2.305 -17.062 1 93.44 262 GLY B CA 1
ATOM 4395 C C . GLY B 1 262 ? 6.746 3.354 -15.961 1 93.44 262 GLY B C 1
ATOM 4396 O O . GLY B 1 262 ? 5.684 3.596 -15.391 1 93.44 262 GLY B O 1
ATOM 4397 N N . LEU B 1 263 ? 7.848 4.078 -15.719 1 91.31 263 LEU B N 1
ATOM 4398 C CA . LEU B 1 263 ? 7.887 5.125 -14.703 1 91.31 263 LEU B CA 1
ATOM 4399 C C . LEU B 1 263 ? 7.293 6.422 -15.242 1 91.31 263 LEU B C 1
ATOM 4401 O O . LEU B 1 263 ? 6.863 7.281 -14.469 1 91.31 263 LEU B O 1
ATOM 4405 N N . VAL B 1 264 ? 7.215 6.539 -16.484 1 92.38 264 VAL B N 1
ATOM 4406 C CA . VAL B 1 264 ? 6.867 7.805 -17.141 1 92.38 264 VAL B CA 1
ATOM 4407 C C . VAL B 1 264 ? 5.406 8.148 -16.844 1 92.38 264 VAL B C 1
ATOM 4409 O O . VAL B 1 264 ? 5.105 9.242 -16.359 1 92.38 264 VAL B O 1
ATOM 4412 N N . PRO B 1 265 ? 4.484 7.215 -17.031 1 94.31 265 PRO B N 1
ATOM 4413 C CA . PRO B 1 265 ? 3.094 7.566 -16.734 1 94.31 265 PRO B CA 1
ATOM 4414 C C . PRO B 1 265 ? 2.871 7.941 -15.273 1 94.31 265 PRO B C 1
ATOM 4416 O O . PRO B 1 265 ? 2.092 8.852 -14.977 1 94.31 265 PRO B O 1
ATOM 4419 N N . VAL B 1 266 ? 3.49 7.277 -14.453 1 93.12 266 VAL B N 1
ATOM 4420 C CA . VAL B 1 266 ? 3.338 7.543 -13.023 1 93.12 266 VAL B CA 1
ATOM 4421 C C . VAL B 1 266 ? 3.906 8.922 -12.695 1 93.12 266 VAL B C 1
ATOM 4423 O O . VAL B 1 266 ? 3.285 9.695 -11.961 1 93.12 266 VAL B O 1
ATOM 4426 N N . PHE B 1 267 ? 5.035 9.219 -13.352 1 90.62 267 PHE B N 1
ATOM 4427 C CA . PHE B 1 267 ? 5.668 10.516 -13.141 1 90.62 267 PHE B CA 1
ATOM 4428 C C . PHE B 1 267 ? 4.785 11.641 -13.672 1 90.62 267 PHE B C 1
ATOM 4430 O O . PHE B 1 267 ? 4.609 12.664 -13.008 1 90.62 267 PHE B O 1
ATOM 4437 N N . LEU B 1 268 ? 4.238 11.469 -14.789 1 92.25 268 LEU B N 1
ATOM 4438 C CA . LEU B 1 268 ? 3.377 12.477 -15.406 1 92.25 268 LEU B CA 1
ATOM 4439 C C . LEU B 1 268 ? 2.119 12.695 -14.57 1 92.25 268 LEU B C 1
ATOM 4441 O O . LEU B 1 268 ? 1.692 13.828 -14.375 1 92.25 268 LEU B O 1
ATOM 4445 N N . PHE B 1 269 ? 1.605 11.602 -14.086 1 92 269 PHE B N 1
ATOM 4446 C CA . PHE B 1 269 ? 0.421 11.719 -13.25 1 92 269 PHE B CA 1
ATOM 4447 C C . PHE B 1 269 ? 0.745 12.461 -11.953 1 92 269 PHE B C 1
ATOM 4449 O O . PHE B 1 269 ? -0.037 13.297 -11.5 1 92 269 PHE B O 1
ATOM 4456 N N . PHE B 1 270 ? 1.86 12.188 -11.438 1 88.31 270 PHE B N 1
ATOM 4457 C CA . PHE B 1 270 ? 2.297 12.852 -10.219 1 88.31 270 PHE B CA 1
ATOM 4458 C C . PHE B 1 270 ? 2.477 14.352 -10.461 1 88.31 270 PHE B C 1
ATOM 4460 O O . PHE B 1 270 ? 2.039 15.164 -9.648 1 88.31 270 PHE B O 1
ATOM 4467 N N . LEU B 1 271 ? 3.072 14.703 -11.562 1 86.56 271 LEU B N 1
ATOM 4468 C CA . LEU B 1 271 ? 3.312 16.109 -11.883 1 86.56 271 LEU B CA 1
ATOM 4469 C C . LEU B 1 271 ? 1.997 16.859 -12.055 1 86.56 271 LEU B C 1
ATOM 4471 O O . LEU B 1 271 ? 1.896 18.031 -11.695 1 86.56 271 LEU B O 1
ATOM 4475 N N . PHE B 1 272 ? 1.082 16.188 -12.477 1 88.62 272 PHE B N 1
ATOM 4476 C CA . PHE B 1 272 ? -0.214 16.812 -12.719 1 88.62 272 PHE B CA 1
ATOM 4477 C C . PHE B 1 272 ? -0.908 17.156 -11.406 1 88.62 272 PHE B C 1
ATOM 4479 O O . PHE B 1 272 ? -1.507 18.219 -11.273 1 88.62 272 PHE B O 1
ATOM 4486 N N . PHE B 1 273 ? -0.772 16.297 -10.422 1 86.31 273 PHE B N 1
ATOM 4487 C CA . PHE B 1 273 ? -1.564 16.469 -9.203 1 86.31 273 PHE B CA 1
ATOM 4488 C C . PHE B 1 273 ? -0.71 17.031 -8.078 1 86.31 273 PHE B C 1
ATOM 4490 O O . PHE B 1 273 ? -1.23 17.406 -7.02 1 86.31 273 PHE B O 1
ATOM 4497 N N . GLN B 1 274 ? 0.545 17.078 -8.242 1 78.81 274 GLN B N 1
ATOM 4498 C CA . GLN B 1 274 ? 1.437 17.469 -7.152 1 78.81 274 GLN B CA 1
ATOM 4499 C C . GLN B 1 274 ? 1.192 18.922 -6.734 1 78.81 274 GLN B C 1
ATOM 4501 O O . GLN B 1 274 ? 1.417 19.281 -5.578 1 78.81 274 GLN B O 1
ATOM 4506 N N . ARG B 1 275 ? 0.745 19.797 -7.629 1 80.38 275 ARG B N 1
ATOM 4507 C CA . ARG B 1 275 ? 0.494 21.188 -7.289 1 80.38 275 ARG B CA 1
ATOM 4508 C C . ARG B 1 275 ? -0.625 21.312 -6.262 1 80.38 275 ARG B C 1
ATOM 4510 O O . ARG B 1 275 ? -0.618 22.234 -5.434 1 80.38 275 ARG B O 1
ATOM 4517 N N . LEU B 1 276 ? -1.483 20.406 -6.375 1 78.5 276 LEU B N 1
ATOM 4518 C CA . LEU B 1 276 ? -2.604 20.422 -5.441 1 78.5 276 LEU B CA 1
ATOM 4519 C C . LEU B 1 276 ? -2.154 20 -4.047 1 78.5 276 LEU B C 1
ATOM 4521 O O . LEU B 1 276 ? -2.811 20.312 -3.053 1 78.5 276 LEU B O 1
ATOM 4525 N N . LEU B 1 277 ? -1.064 19.312 -4.027 1 71.56 277 LEU B N 1
ATOM 4526 C CA . LEU B 1 277 ? -0.531 18.859 -2.742 1 71.56 277 LEU B CA 1
ATOM 4527 C C . LEU B 1 277 ? 0.104 20.031 -1.986 1 71.56 277 LEU B C 1
ATOM 4529 O O . LEU B 1 277 ? 0.048 20.078 -0.755 1 71.56 277 LEU B O 1
ATOM 4533 N N . ILE B 1 278 ? 0.701 20.891 -2.672 1 61.75 278 ILE B N 1
ATOM 4534 C CA . ILE B 1 278 ? 1.411 22.031 -2.088 1 61.75 278 ILE B CA 1
ATOM 4535 C C . ILE B 1 278 ? 0.417 23.125 -1.723 1 61.75 278 ILE B C 1
ATOM 4537 O O . ILE B 1 278 ? 0.55 23.781 -0.679 1 61.75 278 ILE B O 1
ATOM 4541 N N . GLU B 1 279 ? -0.521 23.391 -2.547 1 55.62 279 GLU B N 1
ATOM 4542 C CA . GLU B 1 279 ? -1.453 24.484 -2.318 1 55.62 279 GLU B CA 1
ATOM 4543 C C . GLU B 1 279 ? -2.363 24.203 -1.128 1 55.62 279 GLU B C 1
ATOM 4545 O O . GLU B 1 279 ? -2.818 25.125 -0.452 1 55.62 279 GLU B O 1
ATOM 4550 N N . GLY B 1 280 ? -2.775 23.031 -0.953 1 49.53 280 GLY B N 1
ATOM 4551 C CA . GLY B 1 280 ? -3.65 22.781 0.18 1 49.53 280 GLY B CA 1
ATOM 4552 C C . GLY B 1 280 ? -3.078 23.266 1.496 1 49.53 280 GLY B C 1
ATOM 4553 O O . GLY B 1 280 ? -3.826 23.641 2.402 1 49.53 280 GLY B O 1
ATOM 4554 N N . ILE B 1 281 ? -1.758 23.312 1.623 1 45.78 281 ILE B N 1
ATOM 4555 C CA . ILE B 1 281 ? -1.093 23.828 2.82 1 45.78 281 ILE B CA 1
ATOM 4556 C C . ILE B 1 281 ? -1.282 25.328 2.922 1 45.78 281 ILE B C 1
ATOM 4558 O O . ILE B 1 281 ? -1.509 25.859 4.012 1 45.78 281 ILE B O 1
ATOM 4562 N N . ALA B 1 282 ? -1.206 26.062 1.879 1 45.31 282 ALA B N 1
ATOM 4563 C CA . ALA B 1 282 ? -1.272 27.531 1.901 1 45.31 282 ALA B CA 1
ATOM 4564 C C . ALA B 1 282 ? -2.662 28 2.312 1 45.31 282 ALA B C 1
ATOM 4566 O O . ALA B 1 282 ? -2.799 29.047 2.957 1 45.31 282 ALA B O 1
ATOM 4567 N N . THR B 1 283 ? -3.609 27.328 1.992 1 43.44 283 THR B N 1
ATOM 4568 C CA . THR B 1 283 ? -4.945 27.844 2.295 1 43.44 283 THR B CA 1
ATOM 4569 C C . THR B 1 283 ? -5.258 27.688 3.781 1 43.44 283 THR B C 1
ATOM 4571 O O . THR B 1 283 ? -6.066 28.438 4.328 1 43.44 283 THR B O 1
ATOM 4574 N N . THR B 1 284 ? -4.754 26.656 4.383 1 42.44 284 THR B N 1
ATOM 4575 C CA . THR B 1 284 ? -5.035 26.609 5.812 1 42.44 284 THR B CA 1
ATOM 4576 C C . THR B 1 284 ? -4.34 27.75 6.551 1 42.44 284 THR B C 1
ATOM 4578 O O . THR B 1 284 ? -4.805 28.172 7.605 1 42.44 284 THR B O 1
ATOM 4581 N N . GLY B 1 285 ? -3.213 28.266 6.078 1 37.97 285 GLY B N 1
ATOM 4582 C CA . GLY B 1 285 ? -2.533 29.391 6.703 1 37.97 285 GLY B CA 1
ATOM 4583 C C . GLY B 1 285 ? -3.18 30.719 6.391 1 37.97 285 GLY B C 1
ATOM 4584 O O . GLY B 1 285 ? -2.809 31.75 6.969 1 37.97 285 GLY B O 1
ATOM 4585 N N . MET B 1 286 ? -3.721 30.891 5.273 1 35.06 286 MET B N 1
ATOM 4586 C CA . MET B 1 286 ? -4.078 32.281 4.938 1 35.06 286 MET B CA 1
ATOM 4587 C C . MET B 1 286 ? -5.344 32.688 5.676 1 35.06 286 MET B C 1
ATOM 4589 O O . MET B 1 286 ? -5.746 33.844 5.602 1 35.06 286 MET B O 1
ATOM 4593 N N . LYS B 1 287 ? -6.164 31.859 6.164 1 37 287 LYS B N 1
ATOM 4594 C CA . LYS B 1 287 ? -7.324 32.562 6.707 1 37 287 LYS B CA 1
ATOM 4595 C C . LYS B 1 287 ? -6.996 33.219 8.047 1 37 287 LYS B C 1
ATOM 4597 O O . LYS B 1 287 ? -7.895 33.656 8.773 1 37 287 LYS B O 1
ATOM 4602 N N . ARG B 1 288 ? -5.723 33.406 8.461 1 31.33 288 ARG B N 1
ATOM 4603 C CA . ARG B 1 288 ? -5.723 34.469 9.461 1 31.33 288 ARG B CA 1
ATOM 4604 C C . ARG B 1 288 ? -5.641 35.812 8.797 1 31.33 288 ARG B C 1
ATOM 4606 O O . ARG B 1 288 ? -4.922 36 7.812 1 31.33 288 ARG B O 1
#

Secondary structure (DSSP, 8-state):
---------------SHHHHHHHHHHHHHHHHHHHHHHHHHHTTS-TTTTTT---SS-SS---HHHHHHHHSSSS-HHHHHHHHHHHHHHHHHHHHHHHHHHHHHHHH---TTHHHHHHHHHHHHTS-HHHHHHHHHHHHHHTT-TTSSHHHHGGGGGT--HHHHHHHHHHHHTS-HHHHHHHHHTT--HHHHIIIIIHHHTHHHHHHHHHHHHHHHHH--HHHHHH--SGGG--HHHHHHTTS-SSS---HHHHHHHHHHTHHHHHHHHHHHHHHHHHHHHHHHHT-/---------------SHHHHHHHHHHHHHHHHHHHHHHHHHHTTS-TTTTTT---SS-SS---HHHHHHHHSSSS-HHHHHHHHHHHHHHHHHHHHHHHHHHHHHHHH---TTHHHHHHHHHHHHTS-HHHHHHHHHHHHHHTT-TTSSHHHHGGGGGT--HHHHHHHHHHHHTS-THHHHHHHHTT--HHHHIIIIIHHHTHHHHHHHHHHHHHHHHH--HHHHHH--SGGG--HHHHHHTTS-SSS---HHHHHHHHHHTHHHHHHHHHHHHHHHHHHHHHHHHT-

Radius of gyration: 27.1 Å; Cα contacts (8 Å, |Δi|>4): 656; chains: 2; bounding box: 106×90×56 Å

InterPro domains:
  IPR000515 ABC transporter type 1, transmembrane domain MetI-like [PF00528] (102-277)
  IPR000515 ABC transporter type 1, transmembrane domain MetI-like [PS50928] (81-273)
  IPR000515 ABC transporter type 1, transmembrane domain MetI-like [cd06261] (81-261)
  IPR035906 MetI-like superfamily [G3DSA:1.10.3720.10] (14-279)
  IPR03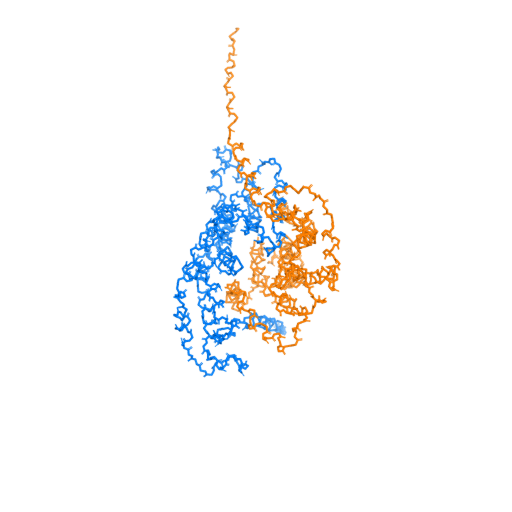5906 MetI-like superfamily [SSF161098] (18-287)

Nearest PDB structures (foldseek):
  8ja7-assembly1_B  TM=7.972E-01  e=5.363E-12  Mycobacterium tuberculosis H37Rv
  7cad-assembly1_B  TM=8.210E-01  e=1.563E-10  Mycolicibacterium smegmatis MC2 155
  8hpn-assembly1_B  TM=8.398E-01  e=5.031E-10  Mycolicibacterium smegmatis MC2 155
  8hpr-assembly1_B  TM=8.228E-01  e=6.589E-10  Mycolicibacterium smegmatis MC2 155
  8y5f-assembly1_C  TM=8.402E-01  e=2.878E-08  Escherichia coli